Protein AF-0000000074307274 (afdb_homodimer)

Solvent-accessible surface area (backbone atoms only — not comparable to full-atom values): 28197 Å² total; per-residue (Å²): 134,84,81,80,77,78,80,79,79,79,78,76,74,76,68,73,76,75,73,74,77,49,54,65,40,50,49,67,35,67,46,75,49,81,26,96,49,82,68,94,58,36,40,34,37,31,36,68,46,95,74,65,39,55,42,34,39,34,49,94,89,48,70,49,58,19,88,94,30,72,89,22,65,45,71,41,83,93,38,61,20,39,36,34,44,57,33,42,44,39,65,41,43,39,36,37,33,26,42,70,87,36,80,76,38,72,47,47,39,42,45,41,75,55,44,82,41,79,45,38,50,57,38,68,45,72,48,74,26,30,41,88,44,54,67,78,61,55,66,71,71,42,38,40,40,33,26,47,59,80,35,60,34,41,32,37,47,54,85,38,77,47,56,24,89,93,30,71,88,50,57,50,64,60,70,78,39,38,39,37,10,36,66,32,41,35,29,63,50,34,49,72,83,68,42,45,43,35,36,44,28,30,72,93,68,44,71,26,43,48,69,20,34,34,38,44,58,37,76,77,57,61,70,70,77,70,83,53,88,62,80,60,79,73,57,69,74,68,61,74,72,54,73,78,70,60,89,118,135,84,82,78,80,76,79,80,78,80,78,78,75,77,69,72,76,74,72,73,78,49,52,65,39,50,51,66,35,67,47,76,50,80,27,98,50,82,69,97,59,36,38,34,37,31,38,68,46,94,73,65,40,56,42,34,38,33,49,95,87,46,72,49,59,18,86,94,30,70,88,22,64,45,72,40,84,95,36,60,19,37,36,34,46,56,32,43,46,41,67,41,43,38,36,37,31,25,43,71,85,37,80,74,39,72,48,48,40,43,45,40,74,55,45,80,43,79,45,36,50,56,39,69,46,73,48,75,25,31,40,88,45,53,69,78,60,54,66,71,70,42,38,40,40,32,26,46,59,79,35,59,33,41,32,38,46,53,86,38,77,47,56,22,89,93,30,70,87,50,58,50,64,60,70,78,38,39,40,38,8,37,66,33,40,35,29,64,51,34,49,73,83,68,42,43,42,33,35,42,28,30,73,91,71,41,72,24,43,50,70,23,34,35,38,44,56,39,74,79,55,62,69,71,78,68,77,74,72,41,102,38,78,66,63,63,72,66,56,68,80,58,66,75,72,61,81,113

Sequence (496 aa):
MCNLLGTFIFIMMFYPASQLPNPVVNVNEPVLITCNRTCSGDVKWMLAKRPEILVSECKRGACVEGHGFENRTRLVQGKLSLHLNAVMYNDKGWYICYCDNSEICKSHLEVVFPYPKNVCVGANVTIPCYANTDKRIPDDDIYIRWEKDGKLVVKLEKEKMSYGPGFEGHGFITASQYKNGDMSLTIPKVQQSDGGVYRCTHRHEEEGQPEAVNLSISGECFIHQNATAQCSHFHKDLHRAAEHTTLHMCNLLGTFIFIMMFYPASQLPNPVVNVNEPVLITCNRTCSGDVKWMLAKRPEILVSECKRGACVEGHGFENRTRLVQGKLSLHLNAVMYNDKGWYICYCDNSEICKSHLEVVFPYPKNVCVGANVTIPCYANTDKRIPDDDIYIRWEKDGKLVVKLEKEKMSYGPGFEGHGFITASQYKNGDMSLTIPKVQQSDGGVYRCTHRHEEEGQPEAVNLSISGECFIHQNATAQCSHFHKDLHRAAEHTTLH

InterPro domains:
  IPR003599 Immunoglobulin domain subtype [SM00409] (20-112)
  IPR003599 Immunoglobulin domain subtype [SM00409] (114-218)
  IPR007110 Immunoglobulin-like domain [PS50835] (122-216)
  IPR013106 Immunoglobulin V-set domain [PF07686] (115-216)
  IPR013783 Immunoglobulin-like fold [G3DSA:2.60.40.10] (18-113)
  IPR013783 Immunoglobulin-like fold [G3DSA:2.60.40.10] (114-231)
  IPR036179 Immunoglobulin-like domain superfamily [SSF48726] (19-132)
  IPR036179 Immunoglobulin-like domain superfamily [SSF48726] (112-206)
  IPR051713 T-cell Activation and Immune Regulation Protein [PTHR25466] (121-218)

Radius of gyration: 31.44 Å; Cα contacts (8 Å, |Δi|>4): 1046; chains: 2; bounding box: 118×111×103 Å

Organism: Pangasianodon hypophthalmus (NCBI:txid310915)

Nearest PDB structures (foldseek):
  6sru-assembly10_J  TM=8.550E-01  e=1.161E-08  Mus musculus
  5x8l-assembly1_A  TM=8.375E-01  e=1.033E-07  Homo sapiens
  4gos-assembly1_A  TM=8.296E-01  e=1.082E-06  Homo sapiens
  8dgg-assembly1_B  TM=3.697E-01  e=4.080E-08  Mus musculus
  8dgg-assembly1_A  TM=3.816E-01  e=3.105E-08  Mus musculus

Structure (mmCIF, N/CA/C/O backbone):
data_AF-0000000074307274-model_v1
#
loop_
_entity.id
_entity.type
_entity.pdbx_description
1 polymer 'Ig-like domain-containing protein'
#
loop_
_atom_site.group_PDB
_atom_site.id
_atom_site.type_symbol
_atom_site.label_atom_id
_atom_site.label_alt_id
_atom_site.label_comp_id
_atom_site.label_asym_id
_atom_site.label_entity_id
_atom_site.label_seq_id
_atom_site.pdbx_PDB_ins_code
_atom_site.Cartn_x
_atom_site.Cartn_y
_atom_site.Cartn_z
_atom_site.occupancy
_atom_site.B_iso_or_equiv
_atom_site.auth_seq_id
_atom_site.auth_comp_id
_atom_site.auth_asym_id
_atom_site.auth_atom_id
_atom_site.pdbx_PDB_model_num
ATOM 1 N N . MET A 1 1 ? -62.625 -43.125 -22.469 1 36.03 1 MET A N 1
ATOM 2 C CA . MET A 1 1 ? -61.562 -43 -21.5 1 36.03 1 MET A CA 1
ATOM 3 C C . MET A 1 1 ? -60.281 -42.469 -22.156 1 36.03 1 MET A C 1
ATOM 5 O O . MET A 1 1 ? -59.688 -43.156 -22.984 1 36.03 1 MET A O 1
ATOM 9 N N . CYS A 1 2 ? -60.281 -41.125 -22.516 1 46.03 2 CYS A N 1
ATOM 10 C CA . CYS A 1 2 ? -59.219 -40.312 -23.078 1 46.03 2 CYS A CA 1
ATOM 11 C C . CYS A 1 2 ? -58 -40.312 -22.172 1 46.03 2 CYS A C 1
ATOM 13 O O . CYS A 1 2 ? -58.094 -39.969 -21 1 46.03 2 CYS A O 1
ATOM 15 N N . ASN A 1 3 ? -57.031 -41.219 -22.375 1 52.53 3 ASN A N 1
ATOM 16 C CA . ASN A 1 3 ? -55.719 -41.281 -21.75 1 52.53 3 ASN A CA 1
ATOM 17 C C . ASN A 1 3 ? -54.906 -40 -21.969 1 52.53 3 ASN A C 1
ATOM 19 O O . ASN A 1 3 ? -54.562 -39.656 -23.094 1 52.53 3 ASN A O 1
ATOM 23 N N . LEU A 1 4 ? -55.094 -38.969 -21.109 1 49.34 4 LEU A N 1
ATOM 24 C CA . LEU A 1 4 ? -54.25 -37.75 -21.062 1 49.34 4 LEU A CA 1
ATOM 25 C C . LEU A 1 4 ? -52.812 -38.125 -20.719 1 49.34 4 LEU A C 1
ATOM 27 O O . LEU A 1 4 ? -52.531 -38.562 -19.609 1 49.34 4 LEU A O 1
ATOM 31 N N . LEU A 1 5 ? -52 -38.5 -21.719 1 54.03 5 LEU A N 1
ATOM 32 C CA . LEU A 1 5 ? -50.562 -38.625 -21.531 1 54.03 5 LEU A CA 1
ATOM 33 C C . LEU A 1 5 ? -49.969 -37.312 -21.078 1 54.03 5 LEU A C 1
ATOM 35 O O . LEU A 1 5 ? -50 -36.312 -21.812 1 54.03 5 LEU A O 1
ATOM 39 N N . GLY A 1 6 ? -49.812 -37.031 -19.781 1 54.62 6 GLY A N 1
ATOM 40 C CA . GLY A 1 6 ? -49.094 -35.906 -19.234 1 54.62 6 GLY A CA 1
ATOM 41 C C . GLY A 1 6 ? -47.625 -35.875 -19.672 1 54.62 6 GLY A C 1
ATOM 42 O O . GLY A 1 6 ? -46.906 -36.844 -19.453 1 54.62 6 GLY A O 1
ATOM 43 N N . THR A 1 7 ? -47.281 -35.062 -20.672 1 59.69 7 THR A N 1
ATOM 44 C CA . THR A 1 7 ? -45.906 -34.781 -21.016 1 59.69 7 THR A CA 1
ATOM 45 C C . THR A 1 7 ? -45.156 -34.156 -19.844 1 59.69 7 THR A C 1
ATOM 47 O O . THR A 1 7 ? -45.5 -33.062 -19.406 1 59.69 7 THR A O 1
ATOM 50 N N . PHE A 1 8 ? -44.469 -34.969 -19.031 1 61.28 8 PHE A N 1
ATOM 51 C CA . PHE A 1 8 ? -43.531 -3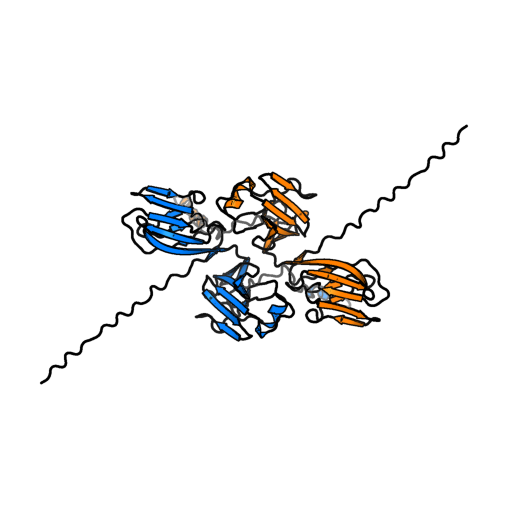4.406 -18.031 1 61.28 8 PHE A CA 1
ATOM 52 C C . PHE A 1 8 ? -42.375 -33.688 -18.719 1 61.28 8 PHE A C 1
ATOM 54 O O . PHE A 1 8 ? -41.562 -34.312 -19.406 1 61.28 8 PHE A O 1
ATOM 61 N N . ILE A 1 9 ? -42.469 -32.375 -18.812 1 60.25 9 ILE A N 1
ATOM 62 C CA . ILE A 1 9 ? -41.344 -31.547 -19.219 1 60.25 9 ILE A CA 1
ATOM 63 C C . ILE A 1 9 ? -40.281 -31.547 -18.125 1 60.25 9 ILE A C 1
ATOM 65 O O . ILE A 1 9 ? -40.5 -31.031 -17.031 1 60.25 9 ILE A O 1
ATOM 69 N N . PHE A 1 10 ? -39.25 -32.438 -18.234 1 60.41 10 PHE A N 1
ATOM 70 C CA . PHE A 1 10 ? -38.062 -32.344 -17.422 1 60.41 10 PHE A CA 1
ATOM 71 C C . PHE A 1 10 ? -37.281 -31.062 -17.734 1 60.41 10 PHE A C 1
ATOM 73 O O . PHE A 1 10 ? -36.625 -30.953 -18.766 1 60.41 10 PHE A O 1
ATOM 80 N N . ILE A 1 11 ? -37.562 -29.969 -17.016 1 56.94 11 ILE A N 1
ATOM 81 C CA . ILE A 1 11 ? -36.719 -28.781 -17.062 1 56.94 11 ILE A CA 1
ATOM 82 C C . ILE A 1 11 ? -35.344 -29.125 -16.453 1 56.94 11 ILE A C 1
ATOM 84 O O . ILE A 1 11 ? -35.219 -29.281 -15.227 1 56.94 11 ILE A O 1
ATOM 88 N N . MET A 1 12 ? -34.375 -29.562 -17.219 1 53.91 12 MET A N 1
ATOM 89 C CA . MET A 1 12 ? -33 -29.578 -16.766 1 53.91 12 MET A CA 1
ATOM 90 C C . MET A 1 12 ? -32.531 -28.172 -16.359 1 53.91 12 MET A C 1
ATOM 92 O O . MET A 1 12 ? -32.375 -27.297 -17.203 1 53.91 12 MET A O 1
ATOM 96 N N . MET A 1 13 ? -32.656 -27.875 -15.109 1 53.62 13 MET A N 1
ATOM 97 C CA . MET A 1 13 ? -31.953 -26.688 -14.594 1 53.62 13 MET A CA 1
ATOM 98 C C . MET A 1 13 ? -30.453 -26.812 -14.797 1 53.62 13 MET A C 1
ATOM 100 O O . MET A 1 13 ? -29.797 -27.641 -14.172 1 53.62 13 MET A O 1
ATOM 104 N N . PHE A 1 14 ? -29.891 -26.297 -15.852 1 51.22 14 PHE A N 1
ATOM 105 C CA . PHE A 1 14 ? -28.469 -26.016 -15.906 1 51.22 14 PHE A CA 1
ATOM 106 C C . PHE A 1 14 ? -28.047 -25.141 -14.727 1 51.22 14 PHE A C 1
ATOM 108 O O . PHE A 1 14 ? -28.438 -23.984 -14.625 1 51.22 14 PHE A O 1
ATOM 115 N N . TYR A 1 15 ? -27.672 -25.766 -13.617 1 50.91 15 TYR A N 1
ATOM 116 C CA . TYR A 1 15 ? -26.922 -24.984 -12.633 1 50.91 15 TYR A CA 1
ATOM 117 C C . TYR A 1 15 ? -25.688 -24.344 -13.266 1 50.91 15 TYR A C 1
ATOM 119 O O . TYR A 1 15 ? -24.859 -25.047 -13.859 1 50.91 15 TYR A O 1
ATOM 127 N N . PRO A 1 16 ? -25.703 -23.125 -13.469 1 51.81 16 PRO A N 1
ATOM 128 C CA . PRO A 1 16 ? -24.406 -22.578 -13.906 1 51.81 16 PRO A CA 1
ATOM 129 C C . PRO A 1 16 ? -23.234 -23.094 -13.078 1 51.81 16 PRO A C 1
ATOM 131 O O . PRO A 1 16 ? -23.375 -23.328 -11.875 1 51.81 16 PRO A O 1
ATOM 134 N N . ALA A 1 17 ? -22.328 -23.812 -13.602 1 52.5 17 ALA A N 1
ATOM 135 C CA . ALA A 1 17 ? -21.062 -24.141 -12.938 1 52.5 17 ALA A CA 1
ATOM 136 C C . ALA A 1 17 ? -20.562 -22.953 -12.117 1 52.5 17 ALA A C 1
ATOM 138 O O . ALA A 1 17 ? -20.328 -21.875 -12.656 1 52.5 17 ALA A O 1
ATOM 139 N N . SER A 1 18 ? -20.938 -22.859 -10.914 1 54.34 18 SER A N 1
ATOM 140 C CA . SER A 1 18 ? -20.391 -21.844 -10.016 1 54.34 18 SER A CA 1
ATOM 141 C C . SER A 1 18 ? -18.891 -21.641 -10.25 1 54.34 18 SER A C 1
ATOM 143 O O . SER A 1 18 ? -18.109 -22.578 -10.117 1 54.34 18 SER A O 1
ATOM 145 N N . GLN A 1 19 ? -18.531 -20.75 -11.156 1 62.88 19 GLN A N 1
ATOM 146 C CA . GLN A 1 19 ? -17.125 -20.438 -11.375 1 62.88 19 GLN A CA 1
ATOM 147 C C . GLN A 1 19 ? -16.406 -20.203 -10.047 1 62.88 19 GLN A C 1
ATOM 149 O O . GLN A 1 19 ? -16.906 -19.5 -9.172 1 62.88 19 GLN A O 1
ATOM 154 N N . LEU A 1 20 ? -15.57 -21.141 -9.664 1 67.25 20 LEU A N 1
ATOM 155 C CA . LEU A 1 20 ? -14.727 -20.969 -8.484 1 67.25 20 LEU A CA 1
ATOM 156 C C . LEU A 1 20 ? -14.125 -19.562 -8.43 1 67.25 20 LEU A C 1
ATOM 158 O O . LEU A 1 20 ? -13.766 -19.016 -9.469 1 67.25 20 LEU A O 1
ATOM 162 N N . PRO A 1 21 ? -14.227 -18.938 -7.285 1 74.81 21 PRO A N 1
ATOM 163 C CA . PRO A 1 21 ? -13.68 -17.594 -7.164 1 74.81 21 PRO A CA 1
ATOM 164 C C . PRO A 1 21 ? -12.211 -17.5 -7.578 1 74.81 21 PRO A C 1
ATOM 166 O O . PRO A 1 21 ? -11.484 -18.484 -7.477 1 74.81 21 PRO A O 1
ATOM 169 N N . ASN A 1 22 ? -11.836 -16.406 -8.18 1 86.19 22 ASN A N 1
ATOM 170 C CA . ASN A 1 22 ? -10.453 -16.125 -8.531 1 86.19 22 ASN A CA 1
ATOM 171 C C . ASN A 1 22 ? -9.555 -16.078 -7.301 1 86.19 22 ASN A C 1
ATOM 173 O O . ASN A 1 22 ? -9.898 -15.469 -6.293 1 86.19 22 ASN A O 1
ATOM 177 N N . PRO A 1 23 ? -8.57 -16.875 -7.348 1 91.62 23 PRO A N 1
ATOM 178 C CA . PRO A 1 23 ? -7.691 -16.906 -6.176 1 91.62 23 PRO A CA 1
ATOM 179 C C . PRO A 1 23 ? -7 -15.578 -5.91 1 91.62 23 PRO A C 1
ATOM 181 O O . PRO A 1 23 ? -6.582 -14.898 -6.852 1 91.62 23 PRO A O 1
ATOM 184 N N . VAL A 1 24 ? -7 -15.133 -4.676 1 94.81 24 VAL A N 1
ATOM 185 C CA . VAL A 1 24 ? -6.172 -14.055 -4.145 1 94.81 24 VAL A CA 1
ATOM 186 C C . VAL A 1 24 ? -5.086 -14.633 -3.242 1 94.81 24 VAL A C 1
ATOM 188 O O . VAL A 1 24 ? -5.387 -15.281 -2.238 1 94.81 24 VAL A O 1
ATOM 191 N N . VAL A 1 25 ? -3.871 -14.438 -3.656 1 97.12 25 VAL A N 1
ATOM 192 C CA . VAL A 1 25 ? -2.781 -15.086 -2.932 1 97.12 25 VAL A CA 1
ATOM 193 C C . VAL A 1 25 ? -1.714 -14.055 -2.576 1 97.12 25 VAL A C 1
ATOM 195 O O . VAL A 1 25 ? -1.559 -13.047 -3.271 1 97.12 25 VAL A O 1
ATOM 198 N N . ASN A 1 26 ? -1.039 -14.25 -1.424 1 97.56 26 ASN A N 1
ATOM 199 C CA . ASN A 1 26 ? 0.071 -13.383 -1.037 1 97.56 26 ASN A CA 1
ATOM 200 C C . ASN A 1 26 ? 1.336 -13.711 -1.827 1 97.56 26 ASN A C 1
ATOM 202 O O . ASN A 1 26 ? 1.617 -14.875 -2.104 1 97.56 26 ASN A O 1
ATOM 206 N N . VAL A 1 27 ? 2.045 -12.695 -2.156 1 98.25 27 VAL A N 1
ATOM 207 C CA . VAL A 1 27 ? 3.342 -12.883 -2.799 1 98.25 27 VAL A CA 1
ATOM 208 C C . VAL A 1 27 ? 4.172 -13.891 -2.006 1 98.25 27 VAL A C 1
ATOM 210 O O . VAL A 1 27 ? 4.129 -13.906 -0.772 1 98.25 27 VAL A O 1
ATOM 213 N N . ASN A 1 28 ? 4.906 -14.781 -2.666 1 97.69 28 ASN A N 1
ATOM 214 C CA . ASN A 1 28 ? 5.832 -15.781 -2.145 1 97.69 28 ASN A CA 1
ATOM 215 C C . ASN A 1 28 ? 5.09 -16.969 -1.542 1 97.69 28 ASN A C 1
ATOM 217 O O . ASN A 1 28 ? 5.703 -17.844 -0.923 1 97.69 28 ASN A O 1
ATOM 221 N N . GLU A 1 29 ? 3.773 -17.031 -1.637 1 97.69 29 GLU A N 1
ATOM 222 C CA . GLU A 1 29 ? 2.98 -18.188 -1.221 1 97.69 29 GLU A CA 1
ATOM 223 C C . GLU A 1 29 ? 2.613 -19.062 -2.414 1 97.69 29 GLU A C 1
ATOM 225 O O . GLU A 1 29 ? 2.678 -18.625 -3.562 1 97.69 29 GLU A O 1
ATOM 230 N N . PRO A 1 30 ? 2.318 -20.328 -2.158 1 97.94 30 PRO A N 1
ATOM 231 C CA . PRO A 1 30 ? 1.884 -21.203 -3.256 1 97.94 30 PRO A CA 1
ATOM 232 C C . PRO A 1 30 ? 0.419 -20.984 -3.633 1 97.94 30 PRO A C 1
ATOM 234 O O . PRO A 1 30 ? -0.358 -20.453 -2.83 1 97.94 30 PRO A O 1
ATOM 237 N N . VAL A 1 31 ? 0.091 -21.359 -4.871 1 97.5 31 VAL A N 1
ATOM 238 C CA . VAL A 1 31 ? -1.301 -21.266 -5.301 1 97.5 31 VAL A CA 1
ATOM 239 C C . VAL A 1 31 ? -1.629 -22.422 -6.246 1 97.5 31 VAL A C 1
ATOM 241 O O . VAL A 1 31 ? -0.743 -22.953 -6.922 1 97.5 31 VAL A O 1
ATOM 244 N N . LEU A 1 32 ? -2.818 -22.844 -6.113 1 96.31 32 LEU A N 1
ATOM 245 C CA . LEU A 1 32 ? -3.365 -23.797 -7.066 1 96.31 32 LEU A CA 1
ATOM 246 C C . LEU A 1 32 ? -4.344 -23.125 -8.023 1 96.31 32 LEU A C 1
ATOM 248 O O . LEU A 1 32 ? -5.383 -22.609 -7.594 1 96.31 32 LEU A O 1
ATOM 252 N N . ILE A 1 33 ? -3.984 -23.047 -9.258 1 96.25 33 ILE A N 1
ATOM 253 C CA . ILE A 1 33 ? -4.891 -22.562 -10.297 1 96.25 33 ILE A CA 1
ATOM 254 C C . ILE A 1 33 ? -5.699 -23.734 -10.852 1 96.25 33 ILE A C 1
ATOM 256 O O . ILE A 1 33 ? -5.164 -24.578 -11.578 1 96.25 33 ILE A O 1
ATOM 260 N N . THR A 1 34 ? -6.957 -23.719 -10.586 1 94.31 34 THR A N 1
ATOM 261 C CA . THR A 1 34 ? -7.762 -24.922 -10.719 1 94.31 34 THR A CA 1
ATOM 262 C C . THR A 1 34 ? -8.297 -25.062 -12.148 1 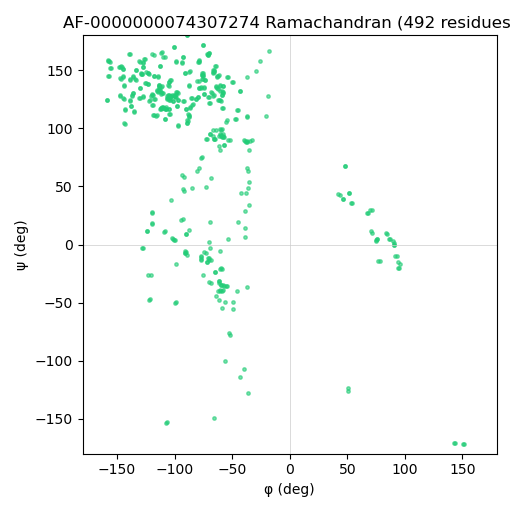94.31 34 THR A C 1
ATOM 264 O O . THR A 1 34 ? -8.703 -24.062 -12.758 1 94.31 34 THR A O 1
ATOM 267 N N . CYS A 1 35 ? -8.234 -26.203 -12.633 1 94.44 35 CYS A N 1
ATOM 268 C CA . CYS A 1 35 ? -8.875 -26.672 -13.859 1 94.44 35 CYS A CA 1
ATOM 269 C C . CYS A 1 35 ? -9.344 -28.109 -13.719 1 94.44 35 CYS A C 1
ATOM 271 O O . CYS A 1 35 ? -8.523 -29.047 -13.711 1 94.44 35 CYS A O 1
ATOM 273 N N . ASN A 1 36 ? -10.625 -28.25 -13.562 1 91.5 36 ASN A N 1
ATOM 274 C CA . ASN A 1 36 ? -11.211 -29.578 -13.352 1 91.5 36 ASN A CA 1
ATOM 275 C C . ASN A 1 36 ? -11.641 -30.219 -14.664 1 91.5 36 ASN A C 1
ATOM 277 O O . ASN A 1 36 ? -12.797 -30.625 -14.805 1 91.5 36 ASN A O 1
ATOM 281 N N . ARG A 1 37 ? -10.844 -30.188 -15.656 1 92.94 37 ARG A N 1
ATOM 282 C CA . ARG A 1 37 ? -11.055 -30.812 -16.953 1 92.94 37 ARG A CA 1
ATOM 283 C C . ARG A 1 37 ? -9.984 -31.859 -17.234 1 92.94 37 ARG A C 1
ATOM 285 O O . ARG A 1 37 ? -9.047 -32.031 -16.453 1 92.94 37 ARG A O 1
ATOM 292 N N . THR A 1 38 ? -10.234 -32.688 -18.156 1 91.12 38 THR A N 1
ATOM 293 C CA . THR A 1 38 ? -9.273 -33.688 -18.594 1 91.12 38 THR A CA 1
ATOM 294 C C . THR A 1 38 ? -8.797 -33.406 -20.016 1 91.12 38 THR A C 1
ATOM 296 O O . THR A 1 38 ? -9.453 -32.656 -20.766 1 91.12 38 THR A O 1
ATOM 299 N N . CYS A 1 39 ? -7.641 -33.844 -20.297 1 92.81 39 CYS A N 1
ATOM 300 C CA . CYS A 1 39 ? -7.051 -33.688 -21.625 1 92.81 39 CYS A CA 1
ATOM 301 C C . CYS A 1 39 ? -6.199 -34.906 -21.984 1 92.81 39 CYS A C 1
ATOM 303 O O . CYS A 1 39 ? -5.344 -35.312 -21.203 1 92.81 39 CYS A O 1
ATOM 305 N N . SER A 1 40 ? -6.465 -35.531 -23.125 1 90.81 40 SER A N 1
ATOM 306 C CA . SER A 1 40 ? -5.684 -36.656 -23.594 1 90.81 40 SER A CA 1
ATOM 307 C C . SER A 1 40 ? -4.527 -36.219 -24.484 1 90.81 40 SER A C 1
ATOM 309 O O . SER A 1 40 ? -3.664 -37.031 -24.828 1 90.81 40 SER A O 1
ATOM 311 N N . GLY A 1 41 ? -4.473 -34.906 -24.828 1 92.75 41 GLY A N 1
ATOM 312 C CA . GLY A 1 41 ? -3.443 -34.344 -25.688 1 92.75 41 GLY A CA 1
ATOM 313 C C . GLY A 1 41 ? -2.436 -33.5 -24.953 1 92.75 41 GLY A C 1
ATOM 314 O O . GLY A 1 41 ? -2.094 -33.781 -23.797 1 92.75 41 GLY A O 1
ATOM 315 N N . ASP A 1 42 ? -1.859 -32.531 -25.719 1 94.5 42 ASP A N 1
ATOM 316 C CA . ASP A 1 42 ? -0.883 -31.625 -25.156 1 94.5 42 ASP A CA 1
ATOM 317 C C . ASP A 1 42 ? -1.564 -30.578 -24.266 1 94.5 42 ASP A C 1
ATOM 319 O O . ASP A 1 42 ? -2.627 -30.062 -24.625 1 94.5 42 ASP A O 1
ATOM 323 N N . VAL A 1 43 ? -0.956 -30.375 -23.094 1 95.81 43 VAL A N 1
ATOM 324 C CA . VAL A 1 43 ? -1.506 -29.375 -22.188 1 95.81 43 VAL A CA 1
ATOM 325 C C . VAL A 1 43 ? -0.553 -28.188 -22.078 1 95.81 43 VAL A C 1
ATOM 327 O O . VAL A 1 43 ? 0.657 -28.375 -21.922 1 95.81 43 VAL A O 1
ATOM 330 N N . LYS A 1 44 ? -1.134 -27 -22.234 1 96.81 44 LYS A N 1
ATOM 331 C CA . LYS A 1 44 ? -0.346 -25.781 -22.109 1 96.81 44 LYS A CA 1
ATOM 332 C C . LYS A 1 44 ? -1.03 -24.781 -21.172 1 96.81 44 LYS A C 1
ATOM 334 O O . LYS A 1 44 ? -2.236 -24.547 -21.281 1 96.81 44 LYS A O 1
ATOM 339 N N . TRP A 1 45 ? -0.334 -24.344 -20.203 1 97.44 45 TRP A N 1
ATOM 340 C CA . TRP A 1 45 ? -0.771 -23.203 -19.406 1 97.44 45 TRP A CA 1
ATOM 341 C C . TRP A 1 45 ? -0.069 -21.922 -19.859 1 97.44 45 TRP A C 1
ATOM 343 O O . TRP A 1 45 ? 1.161 -21.875 -19.938 1 97.44 45 TRP A O 1
ATOM 353 N N . MET A 1 46 ? -0.858 -20.891 -20.156 1 98.06 46 MET A N 1
ATOM 354 C CA . MET A 1 46 ? -0.343 -19.594 -20.609 1 98.06 46 MET A CA 1
ATOM 355 C C . MET A 1 46 ? -0.807 -18.469 -19.703 1 98.06 46 MET A C 1
ATOM 357 O O . MET A 1 46 ? -1.937 -18.484 -19.219 1 98.06 46 MET A O 1
ATOM 361 N N . LEU A 1 47 ? 0.034 -17.547 -19.375 1 97.75 47 LEU A N 1
ATOM 362 C CA . LEU A 1 47 ? -0.34 -16.266 -18.781 1 97.75 47 LEU A CA 1
ATOM 363 C C . LEU A 1 47 ? -0.729 -15.258 -19.859 1 97.75 47 LEU A C 1
ATOM 365 O O . LEU A 1 47 ? 0.074 -14.945 -20.75 1 97.75 47 LEU A O 1
ATOM 369 N N . ALA A 1 48 ? -1.964 -14.781 -19.75 1 96.31 48 ALA A N 1
ATOM 370 C CA . ALA A 1 48 ? -2.539 -13.953 -20.812 1 96.31 48 ALA A CA 1
ATOM 371 C C . ALA A 1 48 ? -1.984 -12.531 -20.75 1 96.31 48 ALA A C 1
ATOM 373 O O . ALA A 1 48 ? -2.645 -11.617 -20.25 1 96.31 48 ALA A O 1
ATOM 374 N N . LYS A 1 49 ? -0.85 -12.375 -21.141 1 91.75 49 LYS A N 1
ATOM 375 C CA . LYS A 1 49 ? -0.217 -11.078 -21.375 1 91.75 49 LYS A CA 1
ATOM 376 C C . LYS A 1 49 ? 0.016 -10.828 -22.859 1 91.75 49 LYS A C 1
ATOM 378 O O . LYS A 1 49 ? -0.262 -11.695 -23.688 1 91.75 49 LYS A O 1
ATOM 383 N N . ARG A 1 50 ? 0.311 -9.586 -23.219 1 86.62 50 ARG A N 1
ATOM 384 C CA . ARG A 1 50 ? 0.629 -9.273 -24.594 1 86.62 50 ARG A CA 1
ATOM 385 C C . ARG A 1 50 ? 2.111 -8.953 -24.766 1 86.62 50 ARG A C 1
ATOM 387 O O . ARG A 1 50 ? 2.578 -7.898 -24.344 1 86.62 50 ARG A O 1
ATOM 394 N N . PRO A 1 51 ? 2.785 -9.891 -25.391 1 88.88 51 PRO A N 1
ATOM 395 C CA . PRO A 1 51 ? 2.398 -11.227 -25.875 1 88.88 51 PRO A CA 1
ATOM 396 C C . PRO A 1 51 ? 2.197 -12.219 -24.734 1 88.88 51 PRO A C 1
ATOM 398 O O . PRO A 1 51 ? 2.684 -12 -23.625 1 88.88 51 PRO A O 1
ATOM 401 N N . GLU A 1 52 ? 1.569 -13.289 -25.016 1 93.69 52 GLU A N 1
ATOM 402 C CA . GLU A 1 52 ? 1.337 -14.312 -24 1 93.69 52 GLU A CA 1
ATOM 403 C C . GLU A 1 52 ? 2.65 -14.922 -23.516 1 93.69 52 GLU A C 1
ATOM 405 O O . GLU A 1 52 ? 3.625 -14.984 -24.281 1 93.69 52 GLU A O 1
ATOM 410 N N . ILE A 1 53 ? 2.592 -15.398 -22.328 1 97.06 53 ILE A N 1
ATOM 411 C CA . ILE A 1 53 ? 3.783 -15.977 -21.734 1 97.06 53 ILE A CA 1
ATOM 412 C C . ILE A 1 53 ? 3.523 -17.453 -21.391 1 97.06 53 ILE A C 1
ATOM 414 O O . ILE A 1 53 ? 2.529 -17.766 -20.734 1 97.06 53 ILE A O 1
ATOM 418 N N . LEU A 1 54 ? 4.391 -18.312 -21.797 1 97.81 54 LEU A N 1
ATOM 419 C CA . LEU A 1 54 ? 4.289 -19.719 -21.453 1 97.81 54 LEU A CA 1
ATOM 420 C C . LEU A 1 54 ? 4.602 -19.953 -19.969 1 97.81 54 LEU A C 1
ATOM 422 O O . LEU A 1 54 ? 5.633 -19.5 -19.484 1 97.81 54 LEU A O 1
ATOM 426 N N . VAL A 1 55 ? 3.719 -20.594 -19.359 1 98.25 55 VAL A N 1
ATOM 427 C CA . VAL A 1 55 ? 3.932 -20.938 -17.953 1 98.25 55 VAL A CA 1
ATOM 428 C C . VAL A 1 55 ? 4.43 -22.375 -17.828 1 98.25 55 VAL A C 1
ATOM 430 O O . VAL A 1 55 ? 5.453 -22.641 -17.203 1 98.25 55 VAL A O 1
ATOM 433 N N . SER A 1 56 ? 3.732 -23.281 -18.5 1 97.19 56 SER A N 1
ATOM 434 C CA . SER A 1 56 ? 4.074 -24.703 -18.5 1 97.19 56 SER A CA 1
ATOM 435 C C . SER A 1 56 ? 3.482 -25.406 -19.719 1 97.19 56 SER A C 1
ATOM 437 O O . SER A 1 56 ? 2.402 -25.031 -20.188 1 97.19 56 SER A O 1
ATOM 439 N N . GLU A 1 57 ? 4.184 -26.359 -20.25 1 96.62 57 GLU A N 1
ATOM 440 C CA . GLU A 1 57 ? 3.721 -27.188 -21.359 1 96.62 57 GLU A CA 1
ATOM 441 C C . GLU A 1 57 ? 4.059 -28.656 -21.156 1 96.62 57 GLU A C 1
ATOM 443 O O . GLU A 1 57 ? 5.188 -29 -20.797 1 96.62 57 GLU A O 1
ATOM 448 N N . CYS A 1 58 ? 3.055 -29.453 -21.297 1 94.38 58 CYS A N 1
ATOM 449 C CA . CYS A 1 58 ? 3.256 -30.906 -21.203 1 94.38 58 CYS A CA 1
ATOM 450 C C . CYS A 1 58 ? 2.875 -31.594 -22.516 1 94.38 58 CYS A C 1
ATOM 452 O O . CYS A 1 58 ? 1.708 -31.578 -22.906 1 94.38 58 CYS A O 1
ATOM 454 N N . LYS A 1 59 ? 3.883 -32.094 -23.141 1 92.56 59 LYS A N 1
ATOM 455 C CA . LYS A 1 59 ? 3.717 -32.812 -24.391 1 92.56 59 LYS A CA 1
ATOM 456 C C . LYS A 1 59 ? 4.18 -34.281 -24.25 1 92.56 59 LYS A C 1
ATOM 458 O O . LYS A 1 59 ? 5.324 -34.531 -23.875 1 92.56 59 LYS A O 1
ATOM 463 N N . ARG A 1 60 ? 3.232 -35.219 -24.609 1 86.06 60 ARG A N 1
ATOM 464 C CA . ARG A 1 60 ? 3.539 -36.656 -24.609 1 86.06 60 ARG A CA 1
ATOM 465 C C . ARG A 1 60 ? 4.266 -37.062 -23.344 1 86.06 60 ARG A C 1
ATOM 467 O O . ARG A 1 60 ? 5.301 -37.75 -23.391 1 86.06 60 ARG A O 1
ATOM 474 N N . GLY A 1 61 ? 3.887 -36.5 -22.141 1 79.94 61 GLY A N 1
ATOM 475 C CA . GLY A 1 61 ? 4.406 -36.938 -20.844 1 79.94 61 GLY A CA 1
ATOM 476 C C . GLY A 1 61 ? 5.57 -36.094 -20.375 1 79.94 61 GLY A C 1
ATOM 477 O O . GLY A 1 61 ? 5.965 -36.188 -19.203 1 79.94 61 GLY A O 1
ATOM 478 N N . ALA A 1 62 ? 6.234 -35.312 -21.234 1 91.62 62 ALA A N 1
ATOM 479 C CA . ALA A 1 62 ? 7.336 -34.438 -20.828 1 91.62 62 ALA A CA 1
ATOM 480 C C . ALA A 1 62 ? 6.848 -33 -20.594 1 91.62 62 ALA A C 1
ATOM 482 O O . ALA A 1 62 ? 6.105 -32.469 -21.422 1 91.62 62 ALA A O 1
ATOM 483 N N . CYS A 1 63 ? 7.227 -32.5 -19.469 1 93.31 63 CYS A N 1
ATOM 484 C CA . CYS A 1 63 ? 6.766 -31.156 -19.141 1 93.31 63 CYS A CA 1
ATOM 485 C C . CYS A 1 63 ? 7.934 -30.172 -19.109 1 93.31 63 CYS A C 1
ATOM 487 O O . CYS A 1 63 ? 9.023 -30.516 -18.641 1 93.31 63 CYS A O 1
ATOM 489 N N . VAL A 1 64 ? 7.703 -28.984 -19.688 1 96.5 64 VAL A N 1
ATOM 490 C CA . VAL A 1 64 ? 8.672 -27.906 -19.641 1 96.5 64 VAL A CA 1
ATOM 491 C C . VAL A 1 64 ? 8.031 -26.672 -19.016 1 96.5 64 VAL A C 1
ATOM 493 O O . VAL A 1 64 ? 6.816 -26.469 -19.125 1 96.5 64 VAL A O 1
ATOM 496 N N . GLU A 1 65 ? 8.805 -25.906 -18.328 1 97.56 65 GLU A N 1
ATOM 497 C CA . GLU A 1 65 ? 8.352 -24.672 -17.719 1 97.56 65 GLU A CA 1
ATOM 498 C C . GLU A 1 65 ? 8.828 -23.453 -18.5 1 97.56 65 GLU A C 1
ATOM 500 O O . GLU A 1 65 ? 9.93 -23.453 -19.047 1 97.56 65 GLU A O 1
ATOM 505 N N . GLY A 1 66 ? 7.969 -22.469 -18.594 1 96.62 66 GLY A N 1
ATOM 506 C CA . GLY A 1 66 ? 8.305 -21.266 -19.328 1 96.62 66 GLY A CA 1
ATOM 507 C C . GLY A 1 66 ? 9.344 -20.406 -18.641 1 96.62 66 GLY A C 1
ATOM 508 O O . GLY A 1 66 ? 9.625 -20.594 -17.453 1 96.62 66 GLY A O 1
ATOM 509 N N . HIS A 1 67 ? 9.922 -19.5 -19.422 1 94.12 67 HIS A N 1
ATOM 510 C CA . HIS A 1 67 ? 10.875 -18.547 -18.859 1 94.12 67 HIS A CA 1
ATOM 511 C C . HIS A 1 67 ? 10.234 -17.734 -17.734 1 94.12 67 HIS A C 1
ATOM 513 O O . HIS A 1 67 ? 9.125 -17.203 -17.891 1 94.12 67 HIS A O 1
ATOM 519 N N . GLY A 1 68 ? 10.898 -17.641 -16.562 1 94 68 GLY A N 1
ATOM 520 C CA . GLY A 1 68 ? 10.367 -16.906 -15.43 1 94 68 GLY A CA 1
ATOM 521 C C . GLY A 1 68 ? 9.57 -17.797 -14.477 1 94 68 GLY A C 1
ATOM 522 O O . GLY A 1 68 ? 9.203 -17.359 -13.391 1 94 68 GLY A O 1
ATOM 523 N N . PHE A 1 69 ? 9.328 -19 -14.922 1 97.38 69 PHE A N 1
ATOM 524 C CA . PHE A 1 69 ? 8.547 -19.922 -14.102 1 97.38 69 PHE A CA 1
ATOM 525 C C . PHE A 1 69 ? 9.352 -21.172 -13.766 1 97.38 69 PHE A C 1
ATOM 527 O O . PHE A 1 69 ? 8.789 -22.188 -13.336 1 97.38 69 PHE A O 1
ATOM 534 N N . GLU A 1 70 ? 10.664 -21.047 -13.922 1 96.25 70 GLU A N 1
ATOM 535 C CA . GLU A 1 70 ? 11.547 -22.203 -13.75 1 96.25 70 GLU A CA 1
ATOM 536 C C . GLU A 1 70 ? 11.469 -22.75 -12.328 1 96.25 70 GLU A C 1
ATOM 538 O O . GLU A 1 70 ? 11.648 -22.016 -11.359 1 96.25 70 GLU A O 1
ATOM 543 N N . ASN A 1 71 ? 11.156 -24.016 -12.25 1 97.19 71 ASN A N 1
ATOM 544 C CA . ASN A 1 71 ? 11.133 -24.781 -11.016 1 97.19 71 ASN A CA 1
ATOM 545 C C . ASN A 1 71 ? 10.008 -24.312 -10.086 1 97.19 71 ASN A C 1
ATOM 547 O O . ASN A 1 71 ? 10.125 -24.422 -8.867 1 97.19 71 ASN A O 1
ATOM 551 N N . ARG A 1 72 ? 8.953 -23.766 -10.695 1 98 72 ARG A N 1
ATOM 552 C CA . ARG A 1 72 ? 7.914 -23.234 -9.82 1 98 72 ARG A CA 1
ATOM 553 C C . ARG A 1 72 ? 6.547 -23.781 -10.195 1 98 72 ARG A C 1
ATOM 555 O O . ARG A 1 72 ? 5.551 -23.5 -9.523 1 98 72 ARG A O 1
ATOM 562 N N . THR A 1 73 ? 6.488 -24.609 -11.289 1 97.44 73 THR A N 1
ATOM 563 C CA . THR A 1 73 ? 5.191 -25.094 -11.742 1 97.44 73 THR A CA 1
ATOM 564 C C . THR A 1 73 ? 5.121 -26.609 -11.648 1 97.44 73 THR A C 1
ATOM 566 O O . THR A 1 73 ? 6.125 -27.297 -11.852 1 97.44 73 THR A O 1
ATOM 569 N N . ARG A 1 74 ? 3.957 -27.109 -11.32 1 94.69 74 ARG A N 1
ATOM 570 C CA . ARG A 1 74 ? 3.658 -28.531 -11.328 1 94.69 74 ARG A CA 1
ATOM 571 C C . ARG A 1 74 ? 2.197 -28.781 -11.695 1 94.69 74 ARG A C 1
ATOM 573 O O . ARG A 1 74 ? 1.297 -28.141 -11.148 1 94.69 74 ARG A O 1
ATOM 580 N N . LEU A 1 75 ? 1.973 -29.625 -12.633 1 92.12 75 LEU A N 1
ATOM 581 C CA . LEU A 1 75 ? 0.613 -30.047 -12.961 1 92.12 75 LEU A CA 1
ATOM 582 C C . LEU A 1 75 ? 0.127 -31.109 -11.984 1 92.12 75 LEU A C 1
ATOM 584 O O . LEU A 1 75 ? 0.848 -32.062 -11.703 1 92.12 75 LEU A O 1
ATOM 588 N N . VAL A 1 76 ? -1.021 -30.812 -11.422 1 85.44 76 VAL A N 1
ATOM 589 C CA . VAL A 1 76 ? -1.589 -31.797 -10.508 1 85.44 76 VAL A CA 1
ATOM 590 C C . VAL A 1 76 ? -2.02 -33.031 -11.281 1 85.44 76 VAL A C 1
ATOM 592 O O . VAL A 1 76 ? -2.676 -32.938 -12.32 1 85.44 76 VAL A O 1
ATOM 595 N N . GLN A 1 77 ? -1.607 -34.25 -10.797 1 74.31 77 GLN A N 1
ATOM 596 C CA . GLN A 1 77 ? -1.911 -35.5 -11.469 1 74.31 77 GLN A CA 1
ATOM 597 C C . GLN A 1 77 ? -3.418 -35.719 -11.562 1 74.31 77 GLN A C 1
ATOM 599 O O . GLN A 1 77 ? -4.137 -35.594 -10.57 1 74.31 77 GLN A O 1
ATOM 604 N N . GLY A 1 78 ? -3.838 -36.156 -12.648 1 73.5 78 GLY A N 1
ATOM 605 C CA . GLY A 1 78 ? -5.23 -36.5 -12.859 1 73.5 78 GLY A CA 1
ATOM 606 C C . GLY A 1 78 ? -6.133 -35.312 -13.062 1 73.5 78 GLY A C 1
ATOM 607 O O . GLY A 1 78 ? -7.297 -35.438 -13.438 1 73.5 78 GLY A O 1
ATOM 608 N N . LYS A 1 79 ? -5.617 -34.156 -12.742 1 81.38 79 LYS A N 1
ATOM 609 C CA . LYS A 1 79 ? -6.328 -32.906 -13 1 81.38 79 LYS A CA 1
ATOM 610 C C . LYS A 1 79 ? -5.453 -31.906 -13.773 1 81.38 79 LYS A C 1
ATOM 612 O O . LYS A 1 79 ? -4.277 -32.188 -14.023 1 81.38 79 LYS A O 1
ATOM 617 N N . LEU A 1 80 ? -6.031 -30.969 -14.477 1 92.75 80 LEU A N 1
ATOM 618 C CA . LEU A 1 80 ? -5.266 -30 -15.266 1 92.75 80 LEU A CA 1
ATOM 619 C C . LEU A 1 80 ? -4.992 -28.734 -14.469 1 92.75 80 LEU A C 1
ATOM 621 O O . LEU A 1 80 ? -4.672 -27.688 -15.039 1 92.75 80 LEU A O 1
ATOM 625 N N . SER A 1 81 ? -5.07 -28.953 -13.109 1 95.38 81 SER A N 1
ATOM 626 C CA . SER A 1 81 ? -4.773 -27.812 -12.25 1 95.38 81 SER A CA 1
ATOM 627 C C . SER A 1 81 ? -3.275 -27.531 -12.195 1 95.38 81 SER A C 1
ATOM 629 O O . SER A 1 81 ? -2.465 -28.453 -12.281 1 95.38 81 SER A O 1
ATOM 631 N N . LEU A 1 82 ? -2.896 -26.297 -12.062 1 96.62 82 LEU A N 1
ATOM 632 C CA . LEU A 1 82 ? -1.505 -25.859 -12.062 1 96.62 82 LEU A CA 1
ATOM 633 C C . LEU A 1 82 ? -1.084 -25.391 -10.672 1 96.62 82 LEU A C 1
ATOM 635 O O . LEU A 1 82 ? -1.677 -24.453 -10.117 1 96.62 82 LEU A O 1
ATOM 639 N N . HIS A 1 83 ? -0.156 -26.047 -10.109 1 96.94 83 HIS A N 1
ATOM 640 C CA . HIS A 1 83 ? 0.48 -25.594 -8.875 1 96.94 83 HIS A CA 1
ATOM 641 C C . HIS A 1 83 ? 1.63 -24.641 -9.164 1 96.94 83 HIS A C 1
ATOM 643 O O . HIS A 1 83 ? 2.531 -24.969 -9.945 1 96.94 83 HIS A O 1
ATOM 649 N N . LEU A 1 84 ? 1.576 -23.438 -8.719 1 98 84 LEU A N 1
ATOM 650 C CA . LEU A 1 84 ? 2.627 -22.438 -8.828 1 98 84 LEU A CA 1
ATOM 651 C C . LEU A 1 84 ? 3.201 -22.109 -7.449 1 98 84 LEU A C 1
ATOM 653 O O . LEU A 1 84 ? 2.488 -21.609 -6.578 1 98 84 LEU A O 1
ATOM 657 N N . ASN A 1 85 ? 4.496 -22.406 -7.262 1 97.94 85 ASN A N 1
ATOM 658 C CA . ASN A 1 85 ? 5.125 -22.25 -5.953 1 97.94 85 ASN A CA 1
ATOM 659 C C . ASN A 1 85 ? 6.566 -21.766 -6.074 1 97.94 85 ASN A C 1
ATOM 661 O O . ASN A 1 85 ? 7.438 -22.516 -6.531 1 97.94 85 ASN A O 1
ATOM 665 N N . ALA A 1 86 ? 6.938 -20.578 -5.594 1 97.44 86 ALA A N 1
ATOM 666 C CA . ALA A 1 86 ? 6.051 -19.578 -5 1 97.44 86 ALA A CA 1
ATOM 667 C C . ALA A 1 86 ? 5.57 -18.578 -6.047 1 97.44 86 ALA A C 1
ATOM 669 O O . ALA A 1 86 ? 6.117 -18.516 -7.152 1 97.44 86 ALA A O 1
ATOM 670 N N . VAL A 1 87 ? 4.555 -17.922 -5.734 1 98.19 87 VAL A N 1
ATOM 671 C CA . VAL A 1 87 ? 4.031 -16.906 -6.652 1 98.19 87 VAL A CA 1
ATOM 672 C C . VAL A 1 87 ? 4.859 -15.633 -6.547 1 98.19 87 VAL A C 1
ATOM 674 O O . VAL A 1 87 ? 5.211 -15.203 -5.445 1 98.19 87 VAL A O 1
ATOM 677 N N . MET A 1 88 ? 5.203 -15.07 -7.664 1 98.25 88 MET A N 1
ATOM 678 C CA . MET A 1 88 ? 5.82 -13.75 -7.742 1 98.25 88 MET A CA 1
ATOM 679 C C . MET A 1 88 ? 4.766 -12.672 -7.953 1 98.25 88 MET A C 1
ATOM 681 O O . MET A 1 88 ? 3.674 -12.953 -8.453 1 98.25 88 MET A O 1
ATOM 685 N N . TYR A 1 89 ? 5.074 -11.453 -7.594 1 98.25 89 TYR A N 1
ATOM 686 C CA . TYR A 1 89 ? 4.086 -10.375 -7.605 1 98.25 89 TYR A CA 1
ATOM 687 C C . TYR A 1 89 ? 3.514 -10.18 -9.008 1 98.25 89 TYR A C 1
ATOM 689 O O . TYR A 1 89 ? 2.314 -9.945 -9.164 1 98.25 89 TYR A O 1
ATOM 697 N N . ASN A 1 90 ? 4.309 -10.266 -10.031 1 96.44 90 ASN A N 1
ATOM 698 C CA . ASN A 1 90 ? 3.85 -9.992 -11.383 1 96.44 90 ASN A CA 1
ATOM 699 C C . ASN A 1 90 ? 3.33 -11.25 -12.07 1 96.44 90 ASN A C 1
ATOM 701 O O . ASN A 1 90 ? 3.156 -11.273 -13.289 1 96.44 90 ASN A O 1
ATOM 705 N N . ASP A 1 91 ? 3.201 -12.328 -11.242 1 97.38 91 ASP A N 1
ATOM 706 C CA . ASP A 1 91 ? 2.535 -13.516 -11.766 1 97.38 91 ASP A CA 1
ATOM 707 C C . ASP A 1 91 ? 1.03 -13.289 -11.898 1 97.38 91 ASP A C 1
ATOM 709 O O . ASP A 1 91 ? 0.308 -14.156 -12.391 1 97.38 91 ASP A O 1
ATOM 713 N N . LYS A 1 92 ? 0.531 -12.258 -11.453 1 96.44 92 LYS A N 1
ATOM 714 C CA . LYS A 1 92 ? -0.906 -12.008 -11.508 1 96.44 92 LYS A CA 1
ATOM 715 C C . LYS A 1 92 ? -1.38 -11.844 -12.953 1 96.44 92 LYS A C 1
ATOM 717 O O . LYS A 1 92 ? -0.62 -11.398 -13.812 1 96.44 92 LYS A O 1
ATOM 722 N N . GLY A 1 93 ? -2.625 -12.258 -13.188 1 96.38 93 GLY A N 1
ATOM 723 C CA . GLY A 1 93 ? -3.225 -12.156 -14.508 1 96.38 93 GLY A CA 1
ATOM 724 C C . GLY A 1 93 ? -4.109 -13.336 -14.859 1 96.38 93 GLY A C 1
ATOM 725 O O . GLY A 1 93 ? -4.441 -14.148 -13.992 1 96.38 93 GLY A O 1
ATOM 726 N N . TRP A 1 94 ? -4.484 -13.328 -16.109 1 97.19 94 TRP A N 1
ATOM 727 C CA . TRP A 1 94 ? -5.316 -14.406 -16.609 1 97.19 94 TRP A CA 1
ATOM 728 C C . TRP A 1 94 ? -4.461 -15.594 -17.062 1 97.19 94 TRP A C 1
ATOM 730 O O . TRP A 1 94 ? -3.559 -15.43 -17.891 1 97.19 94 TRP A O 1
ATOM 740 N N . TYR A 1 95 ? -4.789 -16.766 -16.516 1 97.69 95 TYR A N 1
ATOM 741 C CA . TYR A 1 95 ? -4.18 -18.031 -16.906 1 97.69 95 TYR A CA 1
ATOM 742 C C . TYR A 1 95 ? -5.137 -18.859 -17.766 1 97.69 95 TYR A C 1
ATOM 744 O O . TYR A 1 95 ? -6.285 -19.078 -17.375 1 97.69 95 TYR A O 1
ATOM 752 N N . ILE A 1 96 ? -4.605 -19.266 -18.844 1 97.5 96 ILE A N 1
ATOM 753 C CA . ILE A 1 96 ? -5.426 -20.016 -19.781 1 97.5 96 ILE A CA 1
ATOM 754 C C . ILE A 1 96 ? -4.82 -21.406 -20 1 97.5 96 ILE A C 1
ATOM 756 O O . ILE A 1 96 ? -3.621 -21.531 -20.25 1 97.5 96 ILE A O 1
ATOM 760 N N . CYS A 1 97 ? -5.598 -22.391 -19.844 1 96.94 97 CYS A N 1
ATOM 761 C CA . CYS A 1 97 ? -5.184 -23.75 -20.109 1 96.94 97 CYS A CA 1
ATOM 762 C C . CYS A 1 97 ? -5.668 -24.219 -21.469 1 96.94 97 CYS A C 1
ATOM 764 O O . CYS A 1 97 ? -6.848 -24.078 -21.797 1 96.94 97 CYS A O 1
ATOM 766 N N . TYR A 1 98 ? -4.762 -24.719 -22.266 1 96.88 98 TYR A N 1
ATOM 767 C CA . TYR A 1 98 ? -5.074 -25.25 -23.594 1 96.88 98 TYR A CA 1
ATOM 768 C C . TYR A 1 98 ? -4.895 -26.766 -23.625 1 96.88 98 TYR A C 1
ATOM 770 O O . TYR A 1 98 ? -3.938 -27.297 -23.062 1 96.88 98 TYR A O 1
ATOM 778 N N . CYS A 1 99 ? -5.84 -27.469 -24.234 1 95.94 99 CYS A N 1
ATOM 779 C CA . CYS A 1 99 ? -5.691 -28.844 -24.672 1 95.94 99 CYS A CA 1
ATOM 780 C C . CYS A 1 99 ? -5.605 -28.938 -26.203 1 95.94 99 CYS A C 1
ATOM 782 O O . CYS A 1 99 ? -6.586 -28.656 -26.891 1 95.94 99 CYS A O 1
ATOM 784 N N . ASP A 1 100 ? -4.535 -29.375 -26.703 1 93.31 100 ASP A N 1
ATOM 785 C CA . ASP A 1 100 ? -4.312 -29.406 -28.141 1 93.31 100 ASP A CA 1
ATOM 786 C C . ASP A 1 100 ? -4.773 -28.109 -28.797 1 93.31 100 ASP A C 1
ATOM 788 O O . ASP A 1 100 ? -5.551 -28.141 -29.75 1 93.31 100 ASP A O 1
ATOM 792 N N . ASN A 1 101 ? -4.625 -26.922 -28.438 1 91.19 101 ASN A N 1
ATOM 793 C CA . ASN A 1 101 ? -4.84 -25.578 -28.969 1 91.19 101 ASN A CA 1
ATOM 794 C C . ASN A 1 101 ? -6.23 -25.047 -28.625 1 91.19 101 ASN A C 1
ATOM 796 O O . ASN A 1 101 ? -6.621 -23.984 -29.078 1 91.19 101 ASN A O 1
ATOM 800 N N . SER A 1 102 ? -7.004 -25.812 -27.906 1 96.5 102 SER A N 1
ATOM 801 C CA . SER A 1 102 ? -8.32 -25.375 -27.453 1 96.5 102 SER A CA 1
ATOM 802 C C . SER A 1 102 ? -8.289 -24.922 -26 1 96.5 102 SER A C 1
ATOM 804 O O . SER A 1 102 ? -7.758 -25.609 -25.141 1 96.5 102 SER A O 1
ATOM 806 N N . GLU A 1 103 ? -8.805 -23.766 -25.812 1 96.88 103 GLU A N 1
ATOM 807 C CA . GLU A 1 103 ? -8.922 -23.281 -24.438 1 96.88 103 GLU A CA 1
ATOM 808 C C . GLU A 1 103 ? -9.898 -24.141 -23.641 1 96.88 103 GLU A C 1
ATOM 810 O O . GLU A 1 103 ? -11.031 -24.375 -24.062 1 96.88 103 GLU A O 1
ATOM 815 N N . ILE A 1 104 ? -9.547 -24.625 -22.5 1 95.56 104 ILE A N 1
ATOM 816 C CA . ILE A 1 104 ? -10.438 -25.516 -21.766 1 95.56 104 ILE A CA 1
ATOM 817 C C . ILE A 1 104 ? -10.711 -24.922 -20.375 1 95.56 104 ILE A C 1
ATOM 819 O O . ILE A 1 104 ? -11.719 -25.234 -19.75 1 95.56 104 ILE A O 1
ATOM 823 N N . CYS A 1 105 ? -9.75 -24.109 -19.891 1 94.94 105 CYS A N 1
ATOM 824 C CA . CYS A 1 105 ? -9.93 -23.438 -18.609 1 94.94 105 CYS A CA 1
ATOM 825 C C . CYS A 1 105 ? -9.297 -22.047 -18.625 1 94.94 105 CYS A C 1
ATOM 827 O O . CYS A 1 105 ? -8.344 -21.797 -19.375 1 94.94 105 CYS A O 1
ATOM 829 N N . LYS A 1 106 ? -9.828 -21.172 -17.875 1 95.56 106 LYS A N 1
ATOM 830 C CA . LYS A 1 106 ? -9.273 -19.844 -17.641 1 95.56 106 LYS A CA 1
ATOM 831 C C . LYS A 1 106 ? -9.523 -19.391 -16.203 1 95.56 106 LYS A C 1
ATOM 833 O O . LYS A 1 106 ? -10.594 -19.641 -15.641 1 95.56 106 LYS A O 1
ATOM 838 N N . SER A 1 107 ? -8.594 -18.828 -15.602 1 95.19 107 SER A N 1
ATOM 839 C CA . SER A 1 107 ? -8.711 -18.328 -14.234 1 95.19 107 SER A CA 1
ATOM 840 C C . SER A 1 107 ? -7.863 -17.078 -14.031 1 95.19 107 SER A C 1
ATOM 842 O O . SER A 1 107 ? -6.766 -16.969 -14.586 1 95.19 107 SER A O 1
ATOM 844 N N . HIS A 1 108 ? -8.344 -16.141 -13.258 1 96.44 108 HIS A N 1
ATOM 845 C CA . HIS A 1 108 ? -7.594 -14.93 -12.938 1 96.44 108 HIS A CA 1
ATOM 846 C C . HIS A 1 108 ? -6.895 -15.062 -11.586 1 96.44 108 HIS A C 1
ATOM 848 O O . HIS A 1 108 ? -7.539 -15.352 -10.57 1 96.44 108 HIS A O 1
ATOM 854 N N . LEU A 1 109 ? -5.66 -14.875 -11.609 1 97.06 109 LEU A N 1
ATOM 855 C CA . LEU A 1 109 ? -4.871 -14.922 -10.383 1 97.06 109 LEU A CA 1
ATOM 856 C C . LEU A 1 109 ? -4.555 -13.516 -9.898 1 97.06 109 LEU A C 1
ATOM 858 O O . LEU A 1 109 ? -4.004 -12.703 -10.641 1 97.06 109 LEU A O 1
ATOM 862 N N . GLU A 1 110 ? -4.941 -13.234 -8.672 1 96.44 110 GLU A N 1
ATOM 863 C CA . GLU A 1 110 ? -4.547 -11.992 -8.016 1 96.44 110 GLU A CA 1
ATOM 864 C C . GLU A 1 110 ? -3.449 -12.242 -6.984 1 96.44 110 GLU A C 1
ATOM 866 O O . GLU A 1 110 ? -3.559 -13.156 -6.16 1 96.44 110 GLU A O 1
ATOM 871 N N . VAL A 1 111 ? -2.391 -11.5 -7.125 1 97.81 111 VAL A N 1
ATOM 872 C CA . VAL A 1 111 ? -1.284 -11.57 -6.176 1 97.81 111 VAL A CA 1
ATOM 873 C C . VAL A 1 111 ? -1.146 -10.242 -5.438 1 97.81 111 VAL A C 1
ATOM 875 O O . VAL A 1 111 ? -1.151 -9.18 -6.055 1 97.81 111 VAL A O 1
ATOM 878 N N . VAL A 1 112 ? -1.016 -10.266 -4.113 1 97.88 112 VAL A N 1
ATOM 879 C CA . VAL A 1 112 ? -0.941 -9.039 -3.326 1 97.88 112 VAL A CA 1
ATOM 880 C C . VAL A 1 112 ? 0.205 -9.133 -2.322 1 97.88 112 VAL A C 1
ATOM 882 O O . VAL A 1 112 ? 0.64 -10.234 -1.972 1 97.88 112 VAL A O 1
ATOM 885 N N . PHE A 1 113 ? 0.799 -8.047 -1.964 1 98.31 113 PHE A N 1
ATOM 886 C CA . PHE A 1 113 ? 1.607 -7.895 -0.76 1 98.31 113 PHE A CA 1
ATOM 887 C C . PHE A 1 113 ? 0.787 -7.281 0.368 1 98.31 113 PHE A C 1
ATOM 889 O O . PHE A 1 113 ? 0.573 -6.066 0.398 1 98.31 113 PHE A O 1
ATOM 896 N N . PRO A 1 114 ? 0.38 -8.07 1.257 1 98.44 114 PRO A N 1
ATOM 897 C CA . PRO A 1 114 ? -0.617 -7.566 2.203 1 98.44 114 PRO A CA 1
ATOM 898 C C . PRO A 1 114 ? 0.013 -6.953 3.451 1 98.44 114 PRO A C 1
ATOM 900 O O . PRO A 1 114 ? 1.094 -7.371 3.873 1 98.44 114 PRO A O 1
ATOM 903 N N . TYR A 1 115 ? -0.652 -5.922 4.012 1 98.62 115 TYR A N 1
ATOM 904 C CA . TYR A 1 115 ? -0.41 -5.41 5.359 1 98.62 115 TYR A CA 1
ATOM 905 C C . TYR A 1 115 ? -0.88 -6.406 6.41 1 98.62 115 TYR A C 1
ATOM 907 O O . TYR A 1 115 ? -2.043 -6.82 6.41 1 98.62 115 TYR A O 1
ATOM 915 N N . PRO A 1 116 ? 0.009 -6.824 7.262 1 97.88 116 PRO A N 1
ATOM 916 C CA . PRO A 1 116 ? -0.43 -7.781 8.281 1 97.88 116 PRO A CA 1
ATOM 917 C C . PRO A 1 116 ? -1.213 -7.121 9.414 1 97.88 116 PRO A C 1
ATOM 919 O O . PRO A 1 116 ? -0.838 -6.039 9.875 1 97.88 116 PRO A O 1
ATOM 922 N N . LYS A 1 117 ? -2.289 -7.711 9.789 1 98.19 117 LYS A N 1
ATOM 923 C CA . LYS A 1 117 ? -3.096 -7.301 10.938 1 98.19 117 LYS A CA 1
ATOM 924 C C . LYS A 1 117 ? -3.512 -8.508 11.773 1 98.19 117 LYS A C 1
ATOM 926 O O . LYS A 1 117 ? -4.207 -9.398 11.289 1 98.19 117 LYS A O 1
ATOM 931 N N . ASN A 1 118 ? -3.031 -8.609 12.984 1 96.75 118 ASN A N 1
ATOM 932 C CA . ASN A 1 118 ? -3.383 -9.68 13.906 1 96.75 118 ASN A CA 1
ATOM 933 C C . ASN A 1 118 ? -4.34 -9.195 14.992 1 96.75 118 ASN A C 1
ATOM 935 O O . ASN A 1 118 ? -4.172 -8.102 15.531 1 96.75 118 ASN A O 1
ATOM 939 N N . VAL A 1 119 ? -5.324 -10.039 15.227 1 96.94 119 VAL A N 1
ATOM 940 C CA . VAL A 1 119 ? -6.305 -9.656 16.234 1 96.94 119 VAL A CA 1
ATOM 941 C C . VAL A 1 119 ? -6.828 -10.906 16.953 1 96.94 119 VAL A C 1
ATOM 943 O O . VAL A 1 119 ? -6.836 -12 16.375 1 96.94 119 VAL A O 1
ATOM 946 N N . CYS A 1 120 ? -7.242 -10.742 18.172 1 95.5 120 CYS A N 1
ATOM 947 C CA . CYS A 1 120 ? -7.832 -11.844 18.922 1 95.5 120 CYS A CA 1
ATOM 948 C C . CYS A 1 120 ? -9.328 -11.938 18.656 1 95.5 120 CYS A C 1
ATOM 950 O O . CYS A 1 120 ? -10.016 -10.922 18.562 1 95.5 120 CYS A O 1
ATOM 952 N N . VAL A 1 121 ? -9.766 -13.172 18.734 1 95 121 VAL A N 1
ATOM 953 C CA . VAL A 1 121 ? -11.195 -13.406 18.578 1 95 121 VAL A CA 1
ATOM 954 C C . VAL A 1 121 ? -11.969 -12.617 19.625 1 95 121 VAL A C 1
ATOM 956 O O . VAL A 1 121 ? -11.555 -12.555 20.781 1 95 121 VAL A O 1
ATOM 959 N N . GLY A 1 122 ? -13.031 -12.008 19.203 1 94.88 122 GLY A N 1
ATOM 960 C CA . GLY A 1 122 ? -13.891 -11.289 20.125 1 94.88 122 GLY A CA 1
ATOM 961 C C . GLY A 1 122 ? -13.562 -9.805 20.219 1 94.88 122 GLY A C 1
ATOM 962 O O . GLY A 1 122 ? -14.367 -9.023 20.719 1 94.88 122 GLY A O 1
ATOM 963 N N . ALA A 1 123 ? -12.383 -9.43 19.828 1 95.81 123 ALA A N 1
ATOM 964 C CA . ALA A 1 123 ? -11.984 -8.023 19.859 1 95.81 123 ALA A CA 1
ATOM 965 C C . ALA A 1 123 ? -12.562 -7.258 18.672 1 95.81 123 ALA A C 1
ATOM 967 O O . ALA A 1 123 ? -13.016 -7.863 17.688 1 95.81 123 ALA A O 1
ATOM 968 N N . ASN A 1 124 ? -12.664 -5.934 18.797 1 97.5 124 ASN A N 1
ATOM 969 C CA . ASN A 1 124 ? -12.945 -5.066 17.656 1 97.5 124 ASN A CA 1
ATOM 970 C C . ASN A 1 124 ? -11.695 -4.824 16.812 1 97.5 124 ASN A C 1
ATOM 972 O O . ASN A 1 124 ? -10.594 -4.703 17.359 1 97.5 124 ASN A O 1
ATOM 976 N N . VAL A 1 125 ? -11.875 -4.809 15.562 1 98.31 125 VAL A N 1
ATOM 977 C CA . VAL A 1 125 ? -10.727 -4.531 14.711 1 98.31 125 VAL A CA 1
ATOM 978 C C . VAL A 1 125 ? -11.109 -3.508 13.641 1 98.31 125 VAL A C 1
ATOM 980 O O . VAL A 1 125 ? -12.242 -3.5 13.164 1 98.31 125 VAL A O 1
ATOM 983 N N . THR A 1 126 ? -10.203 -2.623 13.344 1 98.75 126 THR A N 1
ATOM 984 C CA . THR A 1 126 ? -10.312 -1.726 12.195 1 98.75 126 THR A CA 1
ATOM 985 C C . THR A 1 126 ? -9.289 -2.088 11.125 1 98.75 126 THR A C 1
ATOM 987 O O . THR A 1 126 ? -8.086 -2.082 11.375 1 98.75 126 THR A O 1
ATOM 990 N N . ILE A 1 127 ? -9.719 -2.449 9.945 1 98.81 127 ILE A N 1
ATOM 991 C CA . ILE A 1 127 ? -8.883 -2.768 8.797 1 98.81 127 ILE A CA 1
ATOM 992 C C . ILE A 1 127 ? -8.617 -1.503 7.984 1 98.81 127 ILE A C 1
ATOM 994 O O . ILE A 1 127 ? -9.547 -0.919 7.418 1 98.81 127 ILE A O 1
ATOM 998 N N . PRO A 1 128 ? -7.383 -1.096 7.895 1 98.81 128 PRO A N 1
ATOM 999 C CA . PRO A 1 128 ? -7.086 0.226 7.336 1 98.81 128 PRO A CA 1
ATOM 1000 C C . PRO A 1 128 ? -7.199 0.264 5.812 1 98.81 128 PRO A C 1
ATOM 1002 O O . PRO A 1 128 ? -6.844 -0.708 5.141 1 98.81 128 PRO A O 1
ATOM 1005 N N . CYS A 1 129 ? -7.641 1.395 5.316 1 98.81 129 CYS A N 1
ATOM 1006 C CA . CYS A 1 129 ? -7.652 1.729 3.898 1 98.81 129 CYS A CA 1
ATOM 1007 C C . CYS A 1 129 ? -7.711 3.238 3.693 1 98.81 129 CYS A C 1
ATOM 1009 O O . CYS A 1 129 ? -8.609 3.902 4.207 1 98.81 129 CYS A O 1
ATOM 1011 N N . TYR A 1 130 ? -6.77 3.748 2.963 1 98.62 130 TYR A N 1
ATOM 1012 C CA . TYR A 1 130 ? -6.664 5.184 2.734 1 98.62 130 TYR A CA 1
ATOM 1013 C C . TYR A 1 130 ? -6.574 5.496 1.245 1 98.62 130 TYR A C 1
ATOM 1015 O O . TYR A 1 130 ? -6.09 4.676 0.462 1 98.62 130 TYR A O 1
ATOM 1023 N N . ALA A 1 131 ? -7 6.637 0.851 1 97.38 131 ALA A N 1
ATOM 1024 C CA . ALA A 1 131 ? -6.875 7.086 -0.533 1 97.38 131 ALA A CA 1
ATOM 1025 C C . ALA A 1 131 ? -6.91 8.609 -0.622 1 97.38 131 ALA A C 1
ATOM 1027 O O . ALA A 1 131 ? -7.359 9.281 0.311 1 97.38 131 ALA A O 1
ATOM 1028 N N . ASN A 1 132 ? -6.348 9.062 -1.715 1 94.38 132 ASN A N 1
ATOM 1029 C CA . ASN A 1 132 ? -6.457 10.492 -2.006 1 94.38 132 ASN A CA 1
ATOM 1030 C C . ASN A 1 132 ? -7.875 10.867 -2.43 1 94.38 132 ASN A C 1
ATOM 1032 O O . ASN A 1 132 ? -8.227 10.75 -3.605 1 94.38 132 ASN A O 1
ATOM 1036 N N . THR A 1 133 ? -8.656 11.211 -1.497 1 94.94 133 THR A N 1
ATOM 1037 C CA . THR A 1 133 ? -10.016 11.664 -1.764 1 94.94 133 THR A CA 1
ATOM 1038 C C . THR A 1 133 ? -10.102 13.188 -1.714 1 94.94 133 THR A C 1
ATOM 1040 O O . THR A 1 133 ? -9.117 13.859 -1.389 1 94.94 133 THR A O 1
ATOM 1043 N N . ASP A 1 134 ? -11.211 13.734 -2.127 1 91.88 134 ASP A N 1
ATOM 1044 C CA . ASP A 1 134 ? -11.445 15.172 -2.076 1 91.88 134 ASP A CA 1
ATOM 1045 C C . ASP A 1 134 ? -12.133 15.57 -0.771 1 91.88 134 ASP A C 1
ATOM 1047 O O . ASP A 1 134 ? -13.211 15.055 -0.447 1 91.88 134 ASP A O 1
ATOM 1051 N N . LYS A 1 135 ? -11.523 16.469 -0.039 1 93.25 135 LYS A N 1
ATOM 1052 C CA . LYS A 1 135 ? -12.047 16.922 1.246 1 93.25 135 LYS A CA 1
ATOM 1053 C C . LYS A 1 135 ? -13.438 17.531 1.089 1 93.25 135 LYS A C 1
ATOM 1055 O O . LYS A 1 135 ? -14.188 17.641 2.061 1 93.25 135 LYS A O 1
ATOM 1060 N N . ARG A 1 136 ? -13.789 17.953 -0.086 1 91.81 136 ARG A N 1
ATOM 1061 C CA . ARG A 1 136 ? -15.039 18.672 -0.323 1 91.81 136 ARG A CA 1
ATOM 1062 C C . ARG A 1 136 ? -16.031 17.797 -1.081 1 91.81 136 ARG A C 1
ATOM 1064 O O . ARG A 1 136 ? -17.047 18.297 -1.586 1 91.81 136 ARG A O 1
ATOM 1071 N N . ILE A 1 137 ? -15.797 16.562 -1.217 1 92.38 137 ILE A N 1
ATOM 1072 C CA . ILE A 1 137 ? -16.641 15.641 -1.97 1 92.38 137 ILE A CA 1
ATOM 1073 C C . ILE A 1 137 ? -18.047 15.609 -1.354 1 92.38 137 ILE A C 1
ATOM 1075 O O . ILE A 1 137 ? -18.188 15.562 -0.131 1 92.38 137 ILE A O 1
ATOM 1079 N N . PRO A 1 138 ? -19.016 15.719 -2.182 1 94.31 138 PRO A N 1
ATOM 1080 C CA . PRO A 1 138 ? -20.375 15.547 -1.643 1 94.31 138 PRO A CA 1
ATOM 1081 C C . PRO A 1 138 ? -20.625 14.125 -1.136 1 94.31 138 PRO A C 1
ATOM 1083 O O . PRO A 1 138 ? -20.094 13.164 -1.693 1 94.31 138 PRO A O 1
ATOM 1086 N N . ASP A 1 139 ? -21.469 14.039 -0.13 1 93.56 139 ASP A N 1
ATOM 1087 C CA . ASP A 1 139 ? -21.781 12.75 0.474 1 93.56 139 ASP A CA 1
ATOM 1088 C C . ASP A 1 139 ? -22.344 11.781 -0.562 1 93.56 139 ASP A C 1
ATOM 1090 O O . ASP A 1 139 ? -22.031 10.586 -0.537 1 93.56 139 ASP A O 1
ATOM 1094 N N . ASP A 1 140 ? -23.078 12.273 -1.495 1 94.56 140 ASP A N 1
ATOM 1095 C CA . ASP A 1 140 ? -23.75 11.453 -2.49 1 94.56 140 ASP A CA 1
ATOM 1096 C C . ASP A 1 140 ? -22.75 10.828 -3.459 1 94.56 140 ASP A C 1
ATOM 1098 O O . ASP A 1 140 ? -23.094 9.891 -4.188 1 94.56 140 ASP A O 1
ATOM 1102 N N . ASP A 1 141 ? -21.5 11.312 -3.443 1 95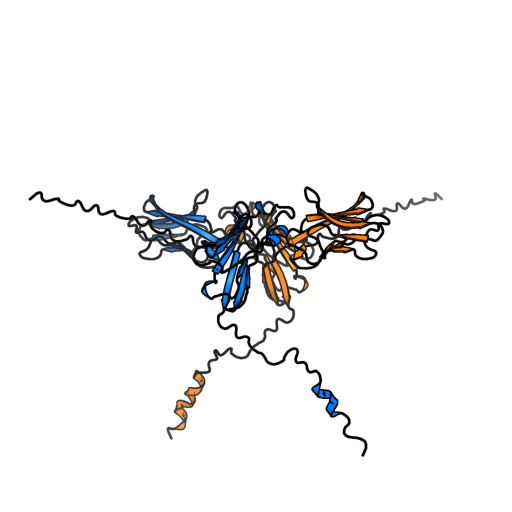.06 141 ASP A N 1
ATOM 1103 C CA . ASP A 1 141 ? -20.516 10.836 -4.398 1 95.06 141 ASP A CA 1
ATOM 1104 C C . ASP A 1 141 ? -19.562 9.836 -3.748 1 95.06 141 ASP A C 1
ATOM 1106 O O . ASP A 1 141 ? -18.656 9.312 -4.402 1 95.06 141 ASP A O 1
ATOM 1110 N N . ILE A 1 142 ? -19.875 9.539 -2.557 1 96.19 142 ILE A N 1
ATOM 1111 C CA . ILE A 1 142 ? -19 8.625 -1.824 1 96.19 142 ILE A CA 1
ATOM 1112 C C . ILE A 1 142 ? -19.328 7.188 -2.207 1 96.19 142 ILE A C 1
ATOM 1114 O O . ILE A 1 142 ? -20.5 6.785 -2.197 1 96.19 142 ILE A O 1
ATOM 1118 N N . TYR A 1 143 ? -18.297 6.469 -2.643 1 97.19 143 TYR A N 1
ATOM 1119 C CA . TYR A 1 143 ? -18.406 5.055 -2.98 1 97.19 143 TYR A CA 1
ATOM 1120 C C . TYR A 1 143 ? -17.203 4.27 -2.463 1 97.19 143 TYR A C 1
ATOM 1122 O O . TYR A 1 143 ? -16.062 4.594 -2.787 1 97.19 143 TYR A O 1
ATOM 1130 N N . ILE A 1 144 ? -17.438 3.301 -1.596 1 98.25 144 ILE A N 1
ATOM 1131 C CA . ILE A 1 144 ? -16.406 2.434 -1.041 1 98.25 144 ILE A CA 1
ATOM 1132 C C . ILE A 1 144 ? -16.828 0.973 -1.173 1 98.25 144 ILE A C 1
ATOM 1134 O O . ILE A 1 144 ? -18 0.636 -0.932 1 98.25 144 ILE A O 1
ATOM 1138 N N . ARG A 1 145 ? -15.922 0.161 -1.608 1 98.25 145 ARG A N 1
ATOM 1139 C CA . ARG A 1 145 ? -16.172 -1.271 -1.73 1 98.25 145 ARG A CA 1
ATOM 1140 C C . ARG A 1 145 ? -15.094 -2.082 -1.026 1 98.25 145 ARG A C 1
ATOM 1142 O O . ARG A 1 145 ? -13.898 -1.856 -1.242 1 98.25 145 ARG A O 1
ATOM 1149 N N . TRP A 1 146 ? -15.508 -2.975 -0.164 1 98.31 146 TRP A N 1
ATOM 1150 C CA . TRP A 1 146 ? -14.602 -3.904 0.503 1 98.31 146 TRP A CA 1
ATOM 1151 C C . TRP A 1 146 ? -14.875 -5.34 0.064 1 98.31 146 TRP A C 1
ATOM 1153 O O . TRP A 1 146 ? -16.031 -5.762 -0.021 1 98.31 146 TRP A O 1
ATOM 1163 N N . GLU A 1 147 ? -13.797 -6.059 -0.203 1 97.31 147 GLU A N 1
ATOM 1164 C CA . GLU A 1 147 ? -13.859 -7.48 -0.521 1 97.31 147 GLU A CA 1
ATOM 1165 C C . GLU A 1 147 ? -12.969 -8.289 0.42 1 97.31 147 GLU A C 1
ATOM 1167 O O . GLU A 1 147 ? -11.938 -7.801 0.885 1 97.31 147 GLU A O 1
ATOM 1172 N N . LYS A 1 148 ? -13.375 -9.461 0.677 1 97.38 148 LYS A N 1
ATOM 1173 C CA . LYS A 1 148 ? -12.578 -10.477 1.36 1 97.38 148 LYS A CA 1
ATOM 1174 C C . LYS A 1 148 ? -12.375 -11.703 0.478 1 97.38 148 LYS A C 1
ATOM 1176 O O . LYS A 1 148 ? -13.344 -12.352 0.08 1 97.38 148 LYS A O 1
ATOM 1181 N N . ASP A 1 149 ? -11.062 -11.961 0.221 1 95 149 ASP A N 1
ATOM 1182 C CA . ASP A 1 149 ? -10.719 -13.109 -0.612 1 95 149 ASP A CA 1
ATOM 1183 C C . ASP A 1 149 ? -11.461 -13.062 -1.943 1 95 149 ASP A C 1
ATOM 1185 O O . ASP A 1 149 ? -11.984 -14.086 -2.402 1 95 149 ASP A O 1
ATOM 1189 N N . GLY A 1 150 ? -11.648 -11.859 -2.455 1 93.69 150 GLY A N 1
ATOM 1190 C CA . GLY A 1 150 ? -12.219 -11.688 -3.783 1 93.69 150 GLY A CA 1
ATOM 1191 C C . GLY A 1 150 ? -13.734 -11.57 -3.775 1 93.69 150 GLY A C 1
ATOM 1192 O O . GLY A 1 150 ? -14.352 -11.398 -4.828 1 93.69 150 GLY A O 1
ATOM 1193 N N . LYS A 1 151 ? -14.328 -11.633 -2.629 1 95.25 151 LYS A N 1
ATOM 1194 C CA . LYS A 1 151 ? -15.789 -11.57 -2.52 1 95.25 151 LYS A CA 1
ATOM 1195 C C . LYS A 1 151 ? -16.234 -10.305 -1.783 1 95.25 151 LYS A C 1
ATOM 1197 O O . LYS A 1 151 ? -15.609 -9.914 -0.793 1 95.25 151 LYS A O 1
ATOM 1202 N N . LEU A 1 152 ? -17.344 -9.781 -2.209 1 96.75 152 LEU A N 1
ATOM 1203 C CA . LEU A 1 152 ? -17.875 -8.562 -1.601 1 96.75 152 LEU A CA 1
ATOM 1204 C C . LEU A 1 152 ? -18.25 -8.812 -0.146 1 96.75 152 LEU A C 1
ATOM 1206 O O . LEU A 1 152 ? -18.906 -9.812 0.168 1 96.75 152 LEU A O 1
ATOM 1210 N N . VAL A 1 153 ? -17.922 -7.914 0.749 1 98 153 VAL A N 1
ATOM 1211 C CA . VAL A 1 153 ? -18.375 -8.031 2.127 1 98 153 VAL A CA 1
ATOM 1212 C C . VAL A 1 153 ? -19.172 -6.785 2.514 1 98 153 VAL A C 1
ATOM 1214 O O . VAL A 1 153 ? -20.234 -6.887 3.137 1 98 153 VAL A O 1
ATOM 1217 N N . VAL A 1 154 ? -18.641 -5.562 2.207 1 98.12 154 VAL A N 1
ATOM 1218 C CA . VAL A 1 154 ? -19.328 -4.32 2.535 1 98.12 154 VAL A CA 1
ATOM 1219 C C . VAL A 1 154 ? -19.188 -3.334 1.376 1 98.12 154 VAL A C 1
ATOM 1221 O O . VAL A 1 154 ? -18.141 -3.248 0.745 1 98.12 154 VAL A O 1
ATOM 1224 N N . LYS A 1 155 ? -20.203 -2.629 1.124 1 97.81 155 LYS A N 1
ATOM 1225 C CA . LYS A 1 155 ? -20.219 -1.55 0.14 1 97.81 155 LYS A CA 1
ATOM 1226 C C . LYS A 1 155 ? -20.938 -0.317 0.685 1 97.81 155 LYS A C 1
ATOM 1228 O O . LYS A 1 155 ? -21.984 -0.434 1.335 1 97.81 155 LYS A O 1
ATOM 1233 N N . LEU A 1 156 ? -20.328 0.806 0.579 1 97.81 156 LEU A N 1
ATOM 1234 C CA . LEU A 1 156 ? -20.938 2.088 0.921 1 97.81 156 LEU A CA 1
ATOM 1235 C C . LEU A 1 156 ? -21.156 2.932 -0.328 1 97.81 156 LEU A C 1
ATOM 1237 O O . LEU A 1 156 ? -20.203 3.234 -1.059 1 97.81 156 LEU A O 1
ATOM 1241 N N . GLU A 1 157 ? -22.406 3.227 -0.625 1 95.44 157 GLU A N 1
ATOM 1242 C CA . GLU A 1 157 ? -22.781 4.035 -1.778 1 95.44 157 GLU A CA 1
ATOM 1243 C C . GLU A 1 157 ? -23.906 5.016 -1.418 1 95.44 157 GLU A C 1
ATOM 1245 O O . GLU A 1 157 ? -24.953 4.609 -0.92 1 95.44 157 GLU A O 1
ATOM 1250 N N . LYS A 1 158 ? -23.656 6.312 -1.649 1 91.12 158 LYS A N 1
ATOM 1251 C CA . LYS A 1 158 ? -24.656 7.344 -1.368 1 91.12 158 LYS A CA 1
ATOM 1252 C C . LYS A 1 158 ? -25.188 7.219 0.058 1 91.12 158 LYS A C 1
ATOM 1254 O O . LYS A 1 158 ? -26.406 7.203 0.277 1 91.12 158 LYS A O 1
ATOM 1259 N N . GLU A 1 159 ? -24.281 7.004 0.993 1 89.69 159 GLU A N 1
ATOM 1260 C CA . GLU A 1 159 ? -24.531 6.957 2.43 1 89.69 159 GLU A CA 1
ATOM 1261 C C . GLU A 1 159 ? -25.312 5.703 2.811 1 89.69 159 GLU A C 1
ATOM 1263 O O . GLU A 1 159 ? -25.859 5.617 3.912 1 89.69 159 GLU A O 1
ATOM 1268 N N . LYS A 1 160 ? -25.438 4.812 1.96 1 94.88 160 LYS A N 1
ATOM 1269 C CA . LYS A 1 160 ? -26.109 3.547 2.242 1 94.88 160 LYS A CA 1
ATOM 1270 C C . LYS A 1 160 ? -25.125 2.389 2.254 1 94.88 160 LYS A C 1
ATOM 1272 O O . LYS A 1 160 ? -24.328 2.238 1.325 1 94.88 160 LYS A O 1
ATOM 1277 N N . MET A 1 161 ? -25.219 1.66 3.242 1 96.44 161 MET A N 1
ATOM 1278 C CA . MET A 1 161 ? -24.344 0.502 3.385 1 96.44 161 MET A CA 1
ATOM 1279 C C . MET A 1 161 ? -25.047 -0.774 2.941 1 96.44 161 MET A C 1
ATOM 1281 O O . MET A 1 161 ? -26.219 -0.985 3.264 1 96.44 161 MET A O 1
ATOM 1285 N N . SER A 1 162 ? -24.406 -1.563 2.121 1 97.5 162 SER A N 1
ATOM 1286 C CA . SER A 1 162 ? -24.891 -2.887 1.729 1 97.5 162 SER A CA 1
ATOM 1287 C C . SER A 1 162 ? -23.828 -3.953 1.989 1 97.5 162 SER A C 1
ATOM 1289 O O . SER A 1 162 ? -22.656 -3.635 2.17 1 97.5 162 SER A O 1
ATOM 1291 N N . TYR A 1 163 ? -24.281 -5.164 2.064 1 97.88 163 TYR A N 1
ATOM 1292 C CA . TYR A 1 163 ? -23.406 -6.238 2.512 1 97.88 163 TYR A CA 1
ATOM 1293 C C . TYR A 1 163 ? -23.438 -7.414 1.54 1 97.88 163 TYR A C 1
ATOM 1295 O O . TYR A 1 163 ? -24.453 -7.641 0.866 1 97.88 163 TYR A O 1
ATOM 1303 N N . GLY A 1 164 ? -22.234 -8.039 1.467 1 97 164 GLY A N 1
ATOM 1304 C CA . GLY A 1 164 ? -22.219 -9.312 0.771 1 97 164 GLY A CA 1
ATOM 1305 C C . GLY A 1 164 ? -22.828 -10.445 1.584 1 97 164 GLY A C 1
ATOM 1306 O O . GLY A 1 164 ? -23.109 -10.281 2.773 1 97 164 GLY A O 1
ATOM 1307 N N . PRO A 1 165 ? -22.969 -11.539 0.901 1 95.06 165 PRO A N 1
ATOM 1308 C CA . PRO A 1 165 ? -23.562 -12.688 1.596 1 95.06 165 PRO A CA 1
ATOM 1309 C C . PRO A 1 165 ? -22.75 -13.109 2.824 1 95.06 165 PRO A C 1
ATOM 1311 O O . PRO A 1 165 ? -21.531 -13.258 2.748 1 95.06 165 PRO A O 1
ATOM 1314 N N . GLY A 1 166 ? -23.453 -13.227 3.932 1 93.5 166 GLY A N 1
ATOM 1315 C CA . GLY A 1 166 ? -22.844 -13.734 5.145 1 93.5 166 GLY A CA 1
ATOM 1316 C C . GLY A 1 166 ? -22.172 -12.648 5.969 1 93.5 166 GLY A C 1
ATOM 1317 O O . GLY A 1 166 ? -21.609 -12.93 7.035 1 93.5 166 GLY A O 1
ATOM 1318 N N . PHE A 1 167 ? -22.297 -11.422 5.57 1 96.5 167 PHE A N 1
ATOM 1319 C CA . PHE A 1 167 ? -21.609 -10.336 6.258 1 96.5 167 PHE A CA 1
ATOM 1320 C C . PHE A 1 167 ? -22.594 -9.273 6.719 1 96.5 167 PHE A C 1
ATOM 1322 O O . PHE A 1 167 ? -22.188 -8.148 7.051 1 96.5 167 PHE A O 1
ATOM 1329 N N . GLU A 1 168 ? -23.828 -9.57 6.66 1 95.19 168 GLU A N 1
ATOM 1330 C CA . GLU A 1 168 ? -24.891 -8.609 6.965 1 95.19 168 GLU A CA 1
ATOM 1331 C C . GLU A 1 168 ? -24.734 -8.062 8.383 1 95.19 168 GLU A C 1
ATOM 1333 O O . GLU A 1 168 ? -24.797 -8.812 9.352 1 95.19 168 GLU A O 1
ATOM 1338 N N . GLY A 1 169 ? -24.516 -6.758 8.477 1 93.31 169 GLY A N 1
ATOM 1339 C CA . GLY A 1 169 ? -24.453 -6.09 9.773 1 93.31 169 GLY A CA 1
ATOM 1340 C C . GLY A 1 169 ? -23.156 -6.359 10.516 1 93.31 169 GLY A C 1
ATOM 1341 O O . GLY A 1 169 ? -23.031 -6.008 11.695 1 93.31 169 GLY A O 1
ATOM 1342 N N . HIS A 1 170 ? -22.156 -7.082 9.961 1 94.5 170 HIS A N 1
ATOM 1343 C CA . HIS A 1 170 ? -20.969 -7.578 10.641 1 94.5 170 HIS A CA 1
ATOM 1344 C C . HIS A 1 170 ? -19.812 -6.578 10.555 1 94.5 170 HIS A C 1
ATOM 1346 O O . HIS A 1 170 ? -18.859 -6.645 11.336 1 94.5 170 HIS A O 1
ATOM 1352 N N . GLY A 1 171 ? -19.875 -5.496 9.828 1 96.94 171 GLY A N 1
ATOM 1353 C CA . GLY A 1 171 ? -18.891 -4.449 9.664 1 96.94 171 GLY A CA 1
ATOM 1354 C C . GLY A 1 171 ? -19.469 -3.131 9.203 1 96.94 171 GLY A C 1
ATOM 1355 O O . GLY A 1 171 ? -20.594 -3.094 8.68 1 96.94 171 GLY A O 1
ATOM 1356 N N . PHE A 1 172 ? -18.641 -2.072 9.5 1 97.31 172 PHE A N 1
ATOM 1357 C CA . PHE A 1 172 ? -19.172 -0.785 9.07 1 97.31 172 PHE A CA 1
ATOM 1358 C C . PHE A 1 172 ? -18.047 0.155 8.656 1 97.31 172 PHE A C 1
ATOM 1360 O O . PHE A 1 172 ? -16.891 -0.044 9.039 1 97.31 172 PHE A O 1
ATOM 1367 N N . ILE A 1 173 ? -18.359 1.045 7.805 1 97.88 173 ILE A N 1
ATOM 1368 C CA . ILE A 1 173 ? -17.516 2.121 7.297 1 97.88 173 ILE A CA 1
ATOM 1369 C C . ILE A 1 173 ? -18.062 3.469 7.762 1 97.88 173 ILE A C 1
ATOM 1371 O O . ILE A 1 173 ? -19.281 3.684 7.777 1 97.88 173 ILE A O 1
ATOM 1375 N N . THR A 1 174 ? -17.219 4.301 8.234 1 95.94 174 THR A N 1
ATOM 1376 C CA . THR A 1 174 ? -17.656 5.641 8.625 1 95.94 174 THR A CA 1
ATOM 1377 C C . THR A 1 174 ? -17.562 6.602 7.441 1 95.94 174 THR A C 1
ATOM 1379 O O . THR A 1 174 ? -16.484 7.105 7.125 1 95.94 174 THR A O 1
ATOM 1382 N N . ALA A 1 175 ? -18.641 6.984 6.883 1 95.12 175 ALA A N 1
ATOM 1383 C CA . ALA A 1 175 ? -18.734 7.75 5.641 1 95.12 175 ALA A CA 1
ATOM 1384 C C . ALA A 1 175 ? -18.031 9.102 5.781 1 95.12 175 ALA A C 1
ATOM 1386 O O . ALA A 1 175 ? -17.375 9.562 4.852 1 95.12 175 ALA A O 1
ATOM 1387 N N . SER A 1 176 ? -18.203 9.703 6.922 1 93.5 176 SER A N 1
ATOM 1388 C CA . SER A 1 176 ? -17.672 11.047 7.102 1 93.5 176 SER A CA 1
ATOM 1389 C C . SER A 1 176 ? -16.141 11.055 7.027 1 93.5 176 SER A C 1
ATOM 1391 O O . SER A 1 176 ? -15.539 12.086 6.715 1 93.5 176 SER A O 1
ATOM 1393 N N . GLN A 1 177 ? -15.547 9.906 7.301 1 96.25 177 GLN A N 1
ATOM 1394 C CA . GLN A 1 177 ? -14.094 9.812 7.293 1 96.25 177 GLN A CA 1
ATOM 1395 C C . GLN A 1 177 ? -13.555 9.75 5.867 1 96.25 177 GLN A C 1
ATOM 1397 O O . GLN A 1 177 ? -12.352 9.938 5.641 1 96.25 177 GLN A O 1
ATOM 1402 N N . TYR A 1 178 ? -14.383 9.578 4.836 1 96.88 178 TYR A N 1
ATOM 1403 C CA . TYR A 1 178 ? -13.992 9.57 3.432 1 96.88 178 TYR A CA 1
ATOM 1404 C C . TYR A 1 178 ? -13.336 10.891 3.035 1 96.88 178 TYR A C 1
ATOM 1406 O O . TYR A 1 178 ? -12.367 10.906 2.271 1 96.88 178 TYR A O 1
ATOM 1414 N N . LYS A 1 179 ? -13.812 11.953 3.623 1 95.12 179 LYS A N 1
ATOM 1415 C CA . LYS A 1 179 ? -13.312 13.289 3.303 1 95.12 179 LYS A CA 1
ATOM 1416 C C . LYS A 1 179 ? -11.914 13.5 3.865 1 95.12 179 LYS A C 1
ATOM 1418 O O . LYS A 1 179 ? -11.219 14.438 3.475 1 95.12 179 LYS A O 1
ATOM 1423 N N . ASN A 1 180 ? -11.539 12.617 4.777 1 96.69 180 ASN A N 1
ATOM 1424 C CA . ASN A 1 180 ? -10.195 12.648 5.359 1 96.69 180 ASN A CA 1
ATOM 1425 C C . ASN A 1 180 ? -9.281 11.617 4.715 1 96.69 180 ASN A C 1
ATOM 1427 O O . ASN A 1 180 ? -8.148 11.43 5.148 1 96.69 180 ASN A O 1
ATOM 1431 N N . GLY A 1 181 ? -9.758 10.906 3.709 1 97.75 181 GLY A N 1
ATOM 1432 C CA . GLY A 1 181 ? -8.992 9.891 3.006 1 97.75 181 GLY A CA 1
ATOM 1433 C C . GLY A 1 181 ? -9.031 8.539 3.691 1 97.75 181 GLY A C 1
ATOM 1434 O O . GLY A 1 181 ? -8.242 7.648 3.359 1 97.75 181 GLY A O 1
ATOM 1435 N N . ASP A 1 182 ? -9.891 8.398 4.707 1 98.38 182 ASP A N 1
ATOM 1436 C CA . ASP A 1 182 ? -9.977 7.172 5.488 1 98.38 182 ASP A CA 1
ATOM 1437 C C . ASP A 1 182 ? -11.219 6.371 5.117 1 98.38 182 ASP A C 1
ATOM 1439 O O . ASP A 1 182 ? -12.344 6.828 5.328 1 98.38 182 ASP A O 1
ATOM 1443 N N . MET A 1 183 ? -11.023 5.164 4.586 1 98.38 183 MET A N 1
ATOM 1444 C CA . MET A 1 183 ? -12.102 4.285 4.145 1 98.38 183 MET A CA 1
ATOM 1445 C C . MET A 1 183 ? -12.078 2.965 4.91 1 98.38 183 MET A C 1
ATOM 1447 O O . MET A 1 183 ? -12.586 1.952 4.43 1 98.38 183 MET A O 1
ATOM 1451 N N . SER A 1 184 ? -11.586 2.949 6.09 1 98.81 184 SER A N 1
ATOM 1452 C CA . SER A 1 184 ? -11.32 1.746 6.871 1 98.81 184 SER A CA 1
ATOM 1453 C C . SER A 1 184 ? -12.609 1.022 7.238 1 98.81 184 SER A C 1
ATOM 1455 O O . SER A 1 184 ? -13.672 1.643 7.324 1 98.81 184 SER A O 1
ATOM 1457 N N . LEU A 1 185 ? -12.484 -0.244 7.367 1 98.81 185 LEU A N 1
ATOM 1458 C CA . LEU A 1 185 ? -13.586 -1.117 7.762 1 98.81 185 LEU A CA 1
ATOM 1459 C C . LEU A 1 185 ? -13.438 -1.565 9.211 1 98.81 185 LEU A C 1
ATOM 1461 O O . LEU A 1 185 ? -12.383 -2.082 9.594 1 98.81 185 LEU A O 1
ATOM 1465 N N . THR A 1 186 ? -14.453 -1.322 10.023 1 98.75 186 THR A N 1
ATOM 1466 C CA . THR A 1 186 ? -14.438 -1.785 11.406 1 98.75 186 THR A CA 1
ATOM 1467 C C . THR A 1 186 ? -15.32 -3.018 11.57 1 98.75 186 THR A C 1
ATOM 1469 O O . THR A 1 186 ? -16.469 -3.031 11.125 1 98.75 186 THR A O 1
ATOM 1472 N N . ILE A 1 187 ? -14.805 -4.047 12.117 1 98.62 187 ILE A N 1
ATOM 1473 C CA . ILE A 1 187 ? -15.531 -5.266 12.461 1 98.62 187 ILE A CA 1
ATOM 1474 C C . ILE A 1 187 ? -15.547 -5.453 13.977 1 98.62 187 ILE A C 1
ATOM 1476 O O . ILE A 1 187 ? -14.5 -5.695 14.586 1 98.62 187 ILE A O 1
ATOM 1480 N N . PRO A 1 188 ? -16.688 -5.312 14.578 1 97.69 188 PRO A N 1
ATOM 1481 C CA . PRO A 1 188 ? -16.781 -5.574 16.016 1 97.69 188 PRO A CA 1
ATOM 1482 C C . PRO A 1 188 ? -16.766 -7.062 16.344 1 97.69 188 PRO A C 1
ATOM 1484 O O . PRO A 1 188 ? -17.234 -7.879 15.555 1 97.69 188 PRO A O 1
ATOM 1487 N N . LYS A 1 189 ? -16.172 -7.434 17.453 1 95.56 189 LYS A N 1
ATOM 1488 C CA . LYS A 1 189 ? -16.203 -8.805 17.953 1 95.56 189 LYS A CA 1
ATOM 1489 C C . LYS A 1 189 ? -15.867 -9.805 16.859 1 95.56 189 LYS A C 1
ATOM 1491 O O . LYS A 1 189 ? -16.672 -10.68 16.547 1 95.56 189 LYS A O 1
ATOM 1496 N N . VAL A 1 190 ? -14.703 -9.766 16.438 1 97 190 VAL A N 1
ATOM 1497 C CA . VAL A 1 190 ? -14.266 -10.539 15.273 1 97 190 VAL A CA 1
ATOM 1498 C C . VAL A 1 190 ? -14.43 -12.031 15.555 1 97 190 VAL A C 1
ATOM 1500 O O . VAL A 1 190 ? -14.242 -12.477 16.688 1 97 190 VAL A O 1
ATOM 1503 N N . GLN A 1 191 ? -14.766 -12.734 14.562 1 95.69 191 GLN A N 1
ATOM 1504 C CA . GLN A 1 191 ? -14.859 -14.188 14.578 1 95.69 191 GLN A CA 1
ATOM 1505 C C . GLN A 1 191 ? -13.734 -14.828 13.773 1 95.69 191 GLN A C 1
ATOM 1507 O O . GLN A 1 191 ? -13.086 -14.156 12.961 1 95.69 191 GLN A O 1
ATOM 1512 N N . GLN A 1 192 ? -13.5 -16.078 14.023 1 95.5 192 GLN A N 1
ATOM 1513 C CA . GLN A 1 192 ? -12.477 -16.812 13.281 1 95.5 192 GLN A CA 1
ATOM 1514 C C . GLN A 1 192 ? -12.719 -16.719 11.773 1 95.5 192 GLN A C 1
ATOM 1516 O O . GLN A 1 192 ? -11.773 -16.625 10.992 1 95.5 192 GLN A O 1
ATOM 1521 N N . SER A 1 193 ? -13.992 -16.719 11.406 1 95.56 193 SER A N 1
ATOM 1522 C CA . SER A 1 193 ? -14.359 -16.719 9.992 1 95.56 193 SER A CA 1
ATOM 1523 C C . SER A 1 193 ? -14.047 -15.375 9.336 1 95.56 193 SER A C 1
ATOM 1525 O O . SER A 1 193 ? -14.07 -15.258 8.109 1 95.56 193 SER A O 1
ATOM 1527 N N . ASP A 1 194 ? -13.742 -14.367 10.141 1 97.56 194 ASP A N 1
ATOM 1528 C CA . ASP A 1 194 ? -13.43 -13.047 9.594 1 97.56 194 ASP A CA 1
ATOM 1529 C C . ASP A 1 194 ? -12.016 -13.008 9.016 1 97.56 194 ASP A C 1
ATOM 1531 O O . ASP A 1 194 ? -11.664 -12.078 8.289 1 97.56 194 ASP A O 1
ATOM 1535 N N . GLY A 1 195 ? -11.195 -14.008 9.297 1 97.75 195 GLY A N 1
ATOM 1536 C CA . GLY A 1 195 ? -9.836 -14.047 8.781 1 97.75 195 GLY A CA 1
ATOM 1537 C C . GLY A 1 195 ? -9.781 -14.133 7.266 1 97.75 195 GLY A C 1
ATOM 1538 O O . GLY A 1 195 ? -10.641 -14.758 6.637 1 97.75 195 GLY A O 1
ATOM 1539 N N . GLY A 1 196 ? -8.758 -13.469 6.695 1 97.5 196 GLY A N 1
ATOM 1540 C CA . GLY A 1 196 ? -8.578 -13.492 5.25 1 97.5 196 GLY A CA 1
ATOM 1541 C C . GLY A 1 196 ? -7.918 -12.242 4.711 1 97.5 196 GLY A C 1
ATOM 1542 O O . GLY A 1 196 ? -7.422 -11.414 5.477 1 97.5 196 GLY A O 1
ATOM 1543 N N . VAL A 1 197 ? -7.883 -12.125 3.393 1 98.19 197 VAL A N 1
ATOM 1544 C CA . VAL A 1 197 ? -7.281 -10.977 2.715 1 98.19 197 VAL A CA 1
ATOM 1545 C C . VAL A 1 197 ? -8.367 -9.977 2.332 1 98.19 197 VAL A C 1
ATOM 1547 O O . VAL A 1 197 ? -9.273 -10.289 1.56 1 98.19 197 VAL A O 1
ATOM 1550 N N . TYR A 1 198 ? -8.25 -8.789 2.859 1 98.5 198 TYR A N 1
ATOM 1551 C CA . TYR A 1 198 ? -9.211 -7.723 2.613 1 98.5 198 TYR A CA 1
ATOM 1552 C C . TYR A 1 198 ? -8.641 -6.688 1.649 1 98.5 198 TYR A C 1
ATOM 1554 O O . TYR A 1 198 ? -7.465 -6.332 1.737 1 98.5 198 TYR A O 1
ATOM 1562 N N . ARG A 1 199 ? -9.422 -6.188 0.751 1 98.12 199 ARG A N 1
ATOM 1563 C CA . ARG A 1 199 ? -9.062 -5.137 -0.191 1 98.12 199 ARG A CA 1
ATOM 1564 C C . ARG A 1 199 ? -10.164 -4.094 -0.306 1 98.12 199 ARG A C 1
ATOM 1566 O O . ARG A 1 199 ? -11.352 -4.434 -0.271 1 98.12 199 ARG A O 1
ATOM 1573 N N . CYS A 1 200 ? -9.766 -2.9 -0.468 1 98.38 200 CYS A N 1
ATOM 1574 C CA . CYS A 1 200 ? -10.727 -1.807 -0.555 1 98.38 200 CYS A CA 1
ATOM 1575 C C . CYS A 1 200 ? -10.531 -1.012 -1.841 1 98.38 200 CYS A C 1
ATOM 1577 O O . CYS A 1 200 ? -9.398 -0.773 -2.264 1 98.38 200 CYS A O 1
ATOM 1579 N N . THR A 1 201 ? -11.562 -0.649 -2.459 1 97.94 201 THR A N 1
ATOM 1580 C CA . THR A 1 201 ? -11.562 0.238 -3.617 1 97.94 201 THR A CA 1
ATOM 1581 C C . THR A 1 201 ? -12.57 1.367 -3.436 1 97.94 201 THR A C 1
ATOM 1583 O O . THR A 1 201 ? -13.461 1.278 -2.592 1 97.94 201 THR A O 1
ATOM 1586 N N . HIS A 1 202 ? -12.359 2.414 -4.113 1 97.12 202 HIS A N 1
ATOM 1587 C CA . HIS A 1 202 ? -13.273 3.551 -4.051 1 97.12 202 HIS A CA 1
ATOM 1588 C C . HIS A 1 202 ? -13.492 4.156 -5.434 1 97.12 202 HIS A C 1
ATOM 1590 O O . HIS A 1 202 ? -12.789 3.809 -6.391 1 97.12 202 HIS A O 1
ATOM 1596 N N . ARG A 1 203 ? -14.484 4.949 -5.613 1 92.06 203 ARG A N 1
ATOM 1597 C CA . ARG A 1 203 ? -14.867 5.539 -6.891 1 92.06 203 ARG A CA 1
ATOM 1598 C C . ARG A 1 203 ? -14.969 4.473 -7.98 1 92.06 203 ARG A C 1
ATOM 1600 O O . ARG A 1 203 ? -15.711 3.502 -7.832 1 92.06 203 ARG A O 1
ATOM 1607 N N . HIS A 1 204 ? -14.266 4.656 -9.086 1 86.31 204 HIS A N 1
ATOM 1608 C CA . HIS A 1 204 ? -14.289 3.686 -10.172 1 86.31 204 HIS A CA 1
ATOM 1609 C C . HIS A 1 204 ? -13.172 2.658 -10.023 1 86.31 204 HIS A C 1
ATOM 1611 O O . HIS A 1 204 ? -12.305 2.549 -10.891 1 86.31 204 HIS A O 1
ATOM 1617 N N . GLU A 1 205 ? -13.172 1.943 -8.852 1 87.25 205 GLU A N 1
ATOM 1618 C CA . GLU A 1 205 ? -12.312 0.795 -8.57 1 87.25 205 GLU A CA 1
ATOM 1619 C C . GLU A 1 205 ? -10.867 1.222 -8.367 1 87.25 205 GLU A C 1
ATOM 1621 O O . GLU A 1 205 ? -9.945 0.521 -8.797 1 87.25 205 GLU A O 1
ATOM 1626 N N . GLU A 1 206 ? -10.695 2.43 -7.875 1 93.69 206 GLU A N 1
ATOM 1627 C CA . GLU A 1 206 ? -9.352 2.836 -7.48 1 93.69 206 GLU A CA 1
ATOM 1628 C C . GLU A 1 206 ? -8.938 2.168 -6.172 1 93.69 206 GLU A C 1
ATOM 1630 O O . GLU A 1 206 ? -9.703 2.154 -5.207 1 93.69 206 GLU A O 1
ATOM 1635 N N . GLU A 1 207 ? -7.793 1.602 -6.234 1 95.12 207 GLU A N 1
ATOM 1636 C CA . GLU A 1 207 ? -7.305 0.86 -5.078 1 95.12 207 GLU A CA 1
ATOM 1637 C C . GLU A 1 207 ? -6.871 1.806 -3.961 1 95.12 207 GLU A C 1
ATOM 1639 O O . GLU A 1 207 ? -6.266 2.848 -4.223 1 95.12 207 GLU A O 1
ATOM 1644 N N . GLY A 1 208 ? -7.16 1.396 -2.738 1 97 208 GLY A N 1
ATOM 1645 C CA . GLY A 1 208 ? -6.656 2.119 -1.582 1 97 208 GLY A CA 1
ATOM 1646 C C . GLY A 1 208 ? -5.297 1.63 -1.121 1 97 208 GLY A C 1
ATOM 1647 O O . GLY A 1 208 ? -4.707 0.739 -1.738 1 97 208 GLY A O 1
ATOM 1648 N N . GLN A 1 209 ? -4.793 2.301 -0.023 1 97.94 209 GLN A N 1
ATOM 1649 C CA . GLN A 1 209 ? -3.562 1.911 0.657 1 97.94 209 GLN A CA 1
ATOM 1650 C C . GLN A 1 209 ? -3.85 1.424 2.074 1 97.94 209 GLN A C 1
ATOM 1652 O O . GLN A 1 209 ? -4.621 2.049 2.807 1 97.94 209 GLN A O 1
ATOM 1657 N N . PRO A 1 210 ? -3.312 0.322 2.434 1 98.31 210 PRO A N 1
ATOM 1658 C CA . PRO A 1 210 ? -2.514 -0.606 1.628 1 98.31 210 PRO A CA 1
ATOM 1659 C C . PRO A 1 210 ? -3.344 -1.337 0.575 1 98.31 210 PRO A C 1
ATOM 1661 O O . PRO A 1 210 ? -4.574 -1.275 0.602 1 98.31 210 PRO A O 1
ATOM 1664 N N . GLU A 1 211 ? -2.676 -1.967 -0.41 1 97.69 211 GLU A N 1
ATOM 1665 C CA . GLU A 1 211 ? -3.393 -2.654 -1.479 1 97.69 211 GLU A CA 1
ATOM 1666 C C . GLU A 1 211 ? -4.25 -3.789 -0.927 1 97.69 211 GLU A C 1
ATOM 1668 O O . GLU A 1 211 ? -5.258 -4.168 -1.532 1 97.69 211 GLU A O 1
ATOM 1673 N N . ALA A 1 212 ? -3.783 -4.383 0.15 1 98.44 212 ALA A N 1
ATOM 1674 C CA . ALA A 1 212 ? -4.477 -5.48 0.813 1 98.44 212 ALA A CA 1
ATOM 1675 C C . ALA A 1 212 ? -4.082 -5.574 2.283 1 98.44 212 ALA A C 1
ATOM 1677 O O . ALA A 1 212 ? -3.01 -5.105 2.676 1 98.44 212 ALA A O 1
ATOM 1678 N N . VAL A 1 213 ? -4.996 -6.082 3.064 1 98.75 213 VAL A N 1
ATOM 1679 C CA . VAL A 1 213 ? -4.723 -6.371 4.469 1 98.75 213 VAL A CA 1
ATOM 1680 C C . VAL A 1 213 ? -4.977 -7.852 4.746 1 98.75 213 VAL A C 1
ATOM 1682 O O . VAL A 1 213 ? -6.027 -8.383 4.383 1 98.75 213 VAL A O 1
ATOM 1685 N N . ASN A 1 214 ? -3.998 -8.562 5.258 1 98.62 214 ASN A N 1
ATOM 1686 C CA . ASN A 1 214 ? -4.199 -9.93 5.734 1 98.62 214 ASN A CA 1
ATOM 1687 C C . ASN A 1 214 ? -4.613 -9.953 7.203 1 98.62 214 ASN A C 1
ATOM 1689 O O . ASN A 1 214 ? -3.791 -9.719 8.086 1 98.62 214 ASN A O 1
ATOM 1693 N N . LEU A 1 215 ? -5.844 -10.195 7.473 1 98.5 215 LEU A N 1
ATOM 1694 C CA . LEU A 1 215 ? -6.367 -10.266 8.828 1 98.5 215 LEU A CA 1
ATOM 1695 C C . LEU A 1 215 ? -6.227 -11.672 9.398 1 98.5 215 LEU A C 1
ATOM 1697 O O . LEU A 1 215 ? -6.895 -12.602 8.938 1 98.5 215 LEU A O 1
ATOM 1701 N N . SER A 1 216 ? -5.359 -11.836 10.352 1 97.5 216 SER A N 1
ATOM 1702 C CA . SER A 1 216 ? -5.16 -13.102 11.047 1 97.5 216 SER A CA 1
ATOM 1703 C C . SER A 1 216 ? -5.797 -13.078 12.438 1 97.5 216 SER A C 1
ATOM 1705 O O . SER A 1 216 ? -5.539 -12.164 13.227 1 97.5 216 SER A O 1
ATOM 1707 N N . ILE A 1 217 ? -6.605 -14.055 12.656 1 96.75 217 ILE A N 1
ATOM 1708 C CA . ILE A 1 217 ? -7.336 -14.102 13.914 1 96.75 217 ILE A CA 1
ATOM 1709 C C . ILE A 1 217 ? -6.75 -15.188 14.812 1 96.75 217 ILE A C 1
ATOM 1711 O O . ILE A 1 217 ? -6.629 -16.344 14.406 1 96.75 217 ILE A O 1
ATOM 1715 N N . SER A 1 218 ? -6.418 -14.797 15.961 1 93.75 218 SER A N 1
ATOM 1716 C CA . SER A 1 218 ? -5.879 -15.758 16.922 1 93.75 218 SER A CA 1
ATOM 1717 C C . SER A 1 218 ? -6.902 -16.094 18 1 93.75 218 SER A C 1
ATOM 1719 O O . SER A 1 218 ? -7.703 -15.25 18.391 1 93.75 218 SER A O 1
ATOM 1721 N N . GLY A 1 219 ? -7.234 -17.328 18.25 1 82.94 219 GLY A N 1
ATOM 1722 C CA . GLY A 1 219 ? -8.172 -17.781 19.266 1 82.94 219 GLY A CA 1
ATOM 1723 C C . GLY A 1 219 ? -7.852 -17.234 20.656 1 82.94 219 GLY A C 1
ATOM 1724 O O . GLY A 1 219 ? -8.742 -16.766 21.359 1 82.94 219 GLY A O 1
ATOM 1725 N N . GLU A 1 220 ? -6.773 -17.891 21.25 1 67.81 220 GLU A N 1
ATOM 1726 C CA . GLU A 1 220 ? -6.465 -17.625 22.641 1 67.81 220 GLU A CA 1
ATOM 1727 C C . GLU A 1 220 ? -5.676 -16.312 22.797 1 67.81 220 GLU A C 1
ATOM 1729 O O . GLU A 1 220 ? -4.562 -16.203 22.266 1 67.81 220 GLU A O 1
ATOM 1734 N N . CYS A 1 221 ? -6.273 -15.367 22.453 1 65.56 221 CYS A N 1
ATOM 1735 C CA . CYS A 1 221 ? -5.5 -14.188 22.844 1 65.56 221 CYS A CA 1
ATOM 1736 C C . CYS A 1 221 ? -5.473 -14.039 24.359 1 65.56 221 CYS A C 1
ATOM 1738 O O . CYS A 1 221 ? -6.52 -13.898 25 1 65.56 221 CYS A O 1
ATOM 1740 N N . PHE A 1 222 ? -4.918 -15.258 24.922 1 51.62 222 PHE A N 1
ATOM 1741 C CA . PHE A 1 222 ? -4.766 -15.203 26.375 1 51.62 222 PHE A CA 1
ATOM 1742 C C . PHE A 1 222 ? -4.281 -13.82 26.812 1 51.62 222 PHE A C 1
ATOM 1744 O O . PHE A 1 222 ? -3.299 -13.305 26.281 1 51.62 222 PHE A O 1
ATOM 1751 N N . ILE A 1 223 ? -5.172 -13.18 27 1 50.06 223 ILE A N 1
ATOM 1752 C CA . ILE A 1 223 ? -4.688 -12.047 27.781 1 50.06 223 ILE A CA 1
ATOM 1753 C C . ILE A 1 223 ? -3.602 -12.523 28.75 1 50.06 223 ILE A C 1
ATOM 1755 O O . ILE A 1 223 ? -3.871 -13.32 29.656 1 50.06 223 ILE A O 1
ATOM 1759 N N . HIS A 1 224 ? -2.449 -13.031 28.344 1 38 224 HIS A N 1
ATOM 1760 C CA . HIS A 1 224 ? -1.479 -13.18 29.422 1 38 224 HIS A CA 1
ATOM 1761 C C . HIS A 1 224 ? -1.608 -12.055 30.438 1 38 224 HIS A C 1
ATOM 1763 O O . HIS A 1 224 ? -1.476 -10.883 30.078 1 38 224 HIS A O 1
ATOM 1769 N N . GLN A 1 225 ? -2.426 -12.188 31.438 1 35.19 225 GLN A N 1
ATOM 1770 C CA . GLN A 1 225 ? -2.162 -11.516 32.719 1 35.19 225 GLN A CA 1
ATOM 1771 C C . GLN A 1 225 ? -0.688 -11.617 33.094 1 35.19 225 GLN A C 1
ATOM 1773 O O . GLN A 1 225 ? -0.225 -12.664 33.531 1 35.19 225 GLN A O 1
ATOM 1778 N N . ASN A 1 226 ? 0.324 -11.43 32.312 1 31.69 226 ASN A N 1
ATOM 1779 C CA . ASN A 1 226 ? 1.61 -11.234 33 1 31.69 226 ASN A CA 1
ATOM 1780 C C . ASN A 1 226 ? 1.442 -10.594 34.375 1 31.69 226 ASN A C 1
ATOM 1782 O O . ASN A 1 226 ? 0.484 -9.852 34.594 1 31.69 226 ASN A O 1
ATOM 1786 N N . ALA A 1 227 ? 2.406 -10.875 35.562 1 26.97 227 ALA A N 1
ATOM 1787 C CA . ALA A 1 227 ? 3.193 -10.227 36.594 1 26.97 227 ALA A CA 1
ATOM 1788 C C . ALA A 1 227 ? 3.584 -8.805 36.188 1 26.97 227 ALA A C 1
ATOM 1790 O O . ALA A 1 227 ? 3.658 -8.5 35 1 26.97 227 ALA A O 1
ATOM 1791 N N . THR A 1 228 ? 3.93 -7.805 37.094 1 27.05 228 THR A N 1
ATOM 1792 C CA . THR A 1 228 ? 4.551 -6.484 37.125 1 27.05 228 THR A CA 1
ATOM 1793 C C . THR A 1 228 ? 5.723 -6.418 36.156 1 27.05 228 THR A C 1
ATOM 1795 O O . THR A 1 228 ? 6.484 -5.449 36.156 1 27.05 228 THR A O 1
ATOM 1798 N N . ALA A 1 229 ? 6.289 -6.863 35.406 1 26.61 229 ALA A N 1
ATOM 1799 C CA . ALA A 1 229 ? 7.473 -6.039 35.188 1 26.61 229 ALA A CA 1
ATOM 1800 C C . ALA A 1 229 ? 7.086 -4.66 34.656 1 26.61 229 ALA A C 1
ATOM 1802 O O . ALA A 1 229 ? 7.898 -3.732 34.656 1 26.61 229 ALA A O 1
ATOM 1803 N N . GLN A 1 230 ? 6.473 -3.814 33.938 1 23.69 230 GLN A N 1
ATOM 1804 C CA . GLN A 1 230 ? 5.941 -2.584 34.5 1 23.69 230 GLN A CA 1
ATOM 1805 C C . GLN A 1 230 ? 4.812 -2.879 35.5 1 23.69 230 GLN A C 1
ATOM 1807 O O . GLN A 1 230 ? 4.809 -2.361 36.625 1 23.69 230 GLN A O 1
ATOM 1812 N N . CYS A 1 231 ? 4.012 -1.981 35.5 1 23.2 231 CYS A N 1
ATOM 1813 C CA . CYS A 1 231 ? 4.211 -0.751 36.25 1 23.2 231 CYS A CA 1
ATOM 1814 C C . CYS A 1 231 ? 3.357 -0.748 37.531 1 23.2 231 CYS A C 1
ATOM 1816 O O . CYS A 1 231 ? 2.141 -0.561 37.469 1 23.2 231 CYS A O 1
ATOM 1818 N N . SER A 1 232 ? 3.283 -2.012 38.156 1 26.94 232 SER A N 1
ATOM 1819 C CA . SER A 1 232 ? 2.855 -2.051 39.562 1 26.94 232 SER A CA 1
ATOM 1820 C C . SER A 1 232 ? 3.057 -0.7 40.219 1 26.94 232 SER A C 1
ATOM 1822 O O . SER A 1 232 ? 4.047 -0.011 39.969 1 26.94 232 SER A O 1
ATOM 1824 N N . HIS A 1 233 ? 1.902 -0.078 40.5 1 23.45 233 HIS A N 1
ATOM 1825 C CA . HIS A 1 233 ? 1.84 0.865 41.594 1 23.45 233 HIS A CA 1
ATOM 1826 C C . HIS A 1 233 ? 2.717 0.408 42.75 1 23.45 233 HIS A C 1
ATOM 1828 O O . HIS A 1 233 ? 2.344 -0.502 43.5 1 23.45 233 HIS A O 1
ATOM 1834 N N . PHE A 1 234 ? 3.988 0.025 42.469 1 25.31 234 PHE A N 1
ATOM 1835 C CA . PHE A 1 234 ? 4.883 0.083 43.625 1 25.31 234 PHE A CA 1
ATOM 1836 C C . PHE A 1 234 ? 4.59 1.312 44.469 1 25.31 234 PHE A C 1
ATOM 1838 O O . PHE A 1 234 ? 5.297 2.318 44.406 1 25.31 234 PHE A O 1
ATOM 1845 N N . HIS A 1 235 ? 3.297 1.933 44.125 1 22.45 235 HIS A N 1
ATOM 1846 C CA . HIS A 1 235 ? 3.32 2.969 45.156 1 22.45 235 HIS A CA 1
ATOM 1847 C C . HIS A 1 235 ? 3.795 2.41 46.469 1 22.45 235 HIS A C 1
ATOM 1849 O O . HIS A 1 235 ? 4.723 2.947 47.094 1 22.45 235 HIS A O 1
ATOM 1855 N N . LYS A 1 236 ? 2.82 2.453 47.312 1 24.19 236 LYS A N 1
ATOM 1856 C CA . LYS A 1 236 ? 2.756 3.096 48.625 1 24.19 236 LYS A CA 1
ATOM 1857 C C . LYS A 1 236 ? 3.217 2.146 49.719 1 24.19 236 LYS A C 1
ATOM 1859 O O . LYS A 1 236 ? 3.072 2.447 50.906 1 24.19 236 LYS A O 1
ATOM 1864 N N . ASP A 1 237 ? 3.438 0.761 49.312 1 23.92 237 ASP A N 1
ATOM 1865 C CA . ASP A 1 237 ? 3.496 0.138 50.656 1 23.92 237 ASP A CA 1
ATOM 1866 C C . ASP A 1 237 ? 4.645 0.708 51.469 1 23.92 237 ASP A C 1
ATOM 1868 O O . ASP A 1 237 ? 4.863 0.292 52.625 1 23.92 237 ASP A O 1
ATOM 1872 N N . LEU A 1 238 ? 5.668 1.006 50.562 1 23.39 238 LEU A N 1
ATOM 1873 C CA . LEU A 1 238 ? 6.895 0.88 51.344 1 23.39 238 LEU A CA 1
ATOM 1874 C C . LEU A 1 238 ? 6.785 1.644 52.656 1 23.39 238 LEU A C 1
ATOM 1876 O O . LEU A 1 238 ? 7.551 1.395 53.594 1 23.39 238 LEU A O 1
ATOM 1880 N N . HIS A 1 239 ? 6.32 2.963 52.406 1 23.75 239 HIS A N 1
ATOM 1881 C CA . HIS A 1 239 ? 6.934 3.85 53.375 1 23.75 239 HIS A CA 1
ATOM 1882 C C . HIS A 1 239 ? 6.535 3.459 54.812 1 23.75 239 HIS A C 1
ATOM 1884 O O . HIS A 1 239 ? 7.199 3.846 55.781 1 23.75 239 HIS A O 1
ATOM 1890 N N . ARG A 1 240 ? 5.219 3.27 54.906 1 20.83 240 ARG A N 1
ATOM 1891 C CA . ARG A 1 240 ? 4.828 3.811 56.188 1 20.83 240 ARG A CA 1
ATOM 1892 C C . ARG A 1 240 ? 5.355 2.941 57.312 1 20.83 240 ARG A C 1
ATOM 1894 O O . ARG A 1 240 ? 4.629 2.643 58.281 1 20.83 240 ARG A O 1
ATOM 1901 N N . ALA A 1 241 ? 6.129 1.867 56.875 1 23.28 241 ALA A N 1
ATOM 1902 C CA . ALA A 1 241 ? 6.566 1.203 58.125 1 23.28 241 ALA A CA 1
ATOM 1903 C C . ALA A 1 241 ? 7.238 2.189 59.062 1 23.28 241 ALA A C 1
ATOM 1905 O O . ALA A 1 241 ? 8.469 2.207 59.188 1 23.28 241 ALA A O 1
ATOM 1906 N N . ALA A 1 242 ? 7.191 3.559 58.562 1 22.38 242 ALA A N 1
ATOM 1907 C CA . ALA A 1 242 ? 7.93 4.516 59.375 1 22.38 242 ALA A CA 1
ATOM 1908 C C . ALA A 1 242 ? 7.82 4.172 60.844 1 22.38 242 ALA A C 1
ATOM 1910 O O . ALA A 1 242 ? 8.344 3.146 61.312 1 22.38 242 ALA A O 1
ATOM 1911 N N . GLU A 1 243 ? 7.449 5.145 61.469 1 25.02 243 GLU A N 1
ATOM 1912 C CA . GLU A 1 243 ? 7.879 5.812 62.688 1 25.02 243 GLU A CA 1
ATOM 1913 C C . GLU A 1 243 ? 7.199 5.203 63.906 1 25.02 243 GLU A C 1
ATOM 1915 O O . GLU A 1 243 ? 6.48 5.895 64.625 1 25.02 243 GLU A O 1
ATOM 1920 N N . HIS A 1 244 ? 6.539 3.975 63.625 1 24.75 244 HIS A N 1
ATOM 1921 C CA . HIS A 1 244 ? 5.922 3.814 64.938 1 24.75 244 HIS A CA 1
ATOM 1922 C C . HIS A 1 244 ? 6.977 3.723 66 1 24.75 244 HIS A C 1
ATOM 1924 O O . HIS A 1 244 ? 6.664 3.346 67.188 1 24.75 244 HIS A O 1
ATOM 1930 N N . THR A 1 245 ? 8.344 3.688 65.5 1 22.06 245 THR A N 1
ATOM 1931 C CA . THR A 1 245 ? 9.156 3.404 66.688 1 22.06 245 THR A CA 1
ATOM 1932 C C . THR A 1 245 ? 8.789 4.332 67.812 1 22.06 245 THR A C 1
ATOM 1934 O O . THR A 1 245 ? 8.867 3.941 69 1 22.06 245 THR A O 1
ATOM 1937 N N . THR A 1 246 ? 8.867 5.664 67.5 1 21.33 246 THR A N 1
ATOM 1938 C CA . THR A 1 246 ? 9.547 6.402 68.5 1 21.33 246 THR A CA 1
ATOM 1939 C C . THR A 1 246 ? 8.852 6.195 69.875 1 21.33 246 THR A C 1
ATOM 1941 O O . THR A 1 246 ? 9.5 5.891 70.875 1 21.33 246 THR A O 1
ATOM 1944 N N . LEU A 1 247 ? 8.016 7.281 70.188 1 21.16 247 LEU A N 1
ATOM 1945 C CA . LEU A 1 247 ? 8.203 8.008 71.438 1 21.16 247 LEU A CA 1
ATOM 1946 C C . LEU A 1 247 ? 7.477 7.316 72.562 1 21.16 247 LEU A C 1
ATOM 1948 O O . LEU A 1 247 ? 6.246 7.301 72.625 1 21.16 247 LEU A O 1
ATOM 1952 N N . HIS A 1 248 ? 7.676 5.965 72.688 1 18.94 248 HIS A N 1
ATOM 1953 C CA . HIS A 1 248 ? 7.711 5.895 74.188 1 18.94 248 HIS A CA 1
ATOM 1954 C C . HIS A 1 248 ? 8.883 6.695 74.75 1 18.94 248 HIS A C 1
ATOM 1956 O O . HIS A 1 248 ? 9.992 6.621 74.188 1 18.94 248 HIS A O 1
ATOM 1962 N N . MET B 1 1 ? 57.062 54.094 -6.805 1 35.09 1 MET B N 1
ATOM 1963 C CA . MET B 1 1 ? 56.375 53.25 -5.82 1 35.09 1 MET B CA 1
ATOM 1964 C C . MET B 1 1 ? 54.875 53.25 -6.102 1 35.09 1 MET B C 1
ATOM 1966 O O . MET B 1 1 ? 54.188 54.25 -5.887 1 35.09 1 MET B O 1
ATOM 1970 N N . CYS B 1 2 ? 54.438 52.594 -7.246 1 46.56 2 CYS B N 1
ATOM 1971 C CA . CYS B 1 2 ? 53.062 52.375 -7.723 1 46.56 2 CYS B CA 1
ATOM 1972 C C . CYS B 1 2 ? 52.281 51.562 -6.707 1 46.56 2 CYS B C 1
ATOM 1974 O O . CYS B 1 2 ? 52.688 50.469 -6.297 1 46.56 2 CYS B O 1
ATOM 1976 N N . ASN B 1 3 ? 51.531 52.219 -5.816 1 52.53 3 ASN B N 1
ATOM 1977 C CA . ASN B 1 3 ? 50.562 51.656 -4.883 1 52.53 3 ASN B CA 1
ATOM 1978 C C . ASN B 1 3 ? 49.469 50.844 -5.602 1 52.53 3 ASN B C 1
ATOM 1980 O O . ASN B 1 3 ? 48.688 51.406 -6.363 1 52.53 3 ASN B O 1
ATOM 1984 N N . LEU B 1 4 ? 49.719 49.531 -5.883 1 50.09 4 LEU B N 1
ATOM 1985 C CA . LEU B 1 4 ? 48.719 48.562 -6.363 1 50.09 4 LEU B CA 1
ATOM 1986 C C . LEU B 1 4 ? 47.594 48.406 -5.344 1 50.09 4 LEU B C 1
ATOM 1988 O O . LEU B 1 4 ? 47.812 47.844 -4.27 1 50.09 4 LEU B O 1
ATOM 1992 N N . LEU B 1 5 ? 46.594 49.312 -5.312 1 53.91 5 LEU B N 1
ATOM 1993 C CA . LEU B 1 5 ? 45.375 49.094 -4.555 1 53.91 5 LEU B CA 1
ATOM 1994 C C . LEU B 1 5 ? 44.688 47.781 -5.012 1 53.91 5 LEU B C 1
ATOM 1996 O O . LEU B 1 5 ? 44.25 47.688 -6.156 1 53.91 5 LEU B O 1
ATOM 2000 N N . GLY B 1 6 ? 44.938 46.656 -4.398 1 54.72 6 GLY B N 1
ATOM 2001 C CA . GLY B 1 6 ? 44.219 45.406 -4.602 1 54.72 6 GLY B CA 1
ATOM 2002 C C . GLY B 1 6 ? 42.75 45.531 -4.277 1 54.72 6 GLY B C 1
ATOM 2003 O O . GLY B 1 6 ? 42.375 45.875 -3.152 1 54.72 6 GLY B O 1
ATOM 2004 N N . THR B 1 7 ? 41.875 45.719 -5.27 1 59.06 7 THR B N 1
ATOM 2005 C CA . THR B 1 7 ? 40.438 45.625 -5.09 1 59.06 7 THR B CA 1
ATOM 2006 C C . THR B 1 7 ? 40.062 44.219 -4.605 1 59.06 7 THR B C 1
ATOM 2008 O O . THR B 1 7 ? 40.281 43.219 -5.301 1 59.06 7 THR B O 1
ATOM 2011 N N . PHE B 1 8 ? 39.844 44.062 -3.295 1 62.06 8 PHE B N 1
ATOM 2012 C CA . PHE B 1 8 ? 39.25 42.844 -2.754 1 62.06 8 PHE B CA 1
ATOM 2013 C C . PHE B 1 8 ? 37.812 42.719 -3.211 1 62.06 8 PHE B C 1
ATOM 2015 O O . PHE B 1 8 ? 36.938 43.5 -2.83 1 62.06 8 PHE B O 1
ATOM 2022 N N . ILE B 1 9 ? 37.562 41.938 -4.246 1 60.81 9 ILE B N 1
ATOM 2023 C CA . ILE B 1 9 ? 36.219 41.531 -4.629 1 60.81 9 ILE B CA 1
ATOM 2024 C C . ILE B 1 9 ? 35.625 40.562 -3.598 1 60.81 9 ILE B C 1
ATOM 2026 O O . ILE B 1 9 ? 36.125 39.438 -3.461 1 60.81 9 ILE B O 1
ATOM 2030 N N . PHE B 1 10 ? 34.844 41.094 -2.635 1 60.31 10 PHE B N 1
ATOM 2031 C CA . PHE B 1 10 ? 34.031 40.25 -1.761 1 60.31 10 PHE B CA 1
ATOM 2032 C C . PHE B 1 10 ? 32.938 39.531 -2.551 1 60.31 10 PHE B C 1
ATOM 2034 O O . PHE B 1 10 ? 31.953 40.125 -2.926 1 60.31 10 PHE B O 1
ATOM 2041 N N . ILE B 1 11 ? 33.219 38.312 -3.068 1 57.75 11 ILE B N 1
ATOM 2042 C CA . ILE B 1 11 ? 32.156 37.469 -3.602 1 57.75 11 ILE B CA 1
ATOM 2043 C C . ILE B 1 11 ? 31.234 37.031 -2.471 1 57.75 11 ILE B C 1
ATOM 2045 O O . ILE B 1 11 ? 31.625 36.188 -1.641 1 57.75 11 ILE B O 1
ATOM 2049 N N . MET B 1 12 ? 30.156 37.75 -2.207 1 53.91 12 MET B N 1
ATOM 2050 C CA . MET B 1 12 ? 29.078 37.188 -1.386 1 53.91 12 MET B CA 1
ATOM 2051 C C . MET B 1 12 ? 28.531 35.906 -1.992 1 53.91 12 MET B C 1
ATOM 2053 O O . MET B 1 12 ? 27.891 35.938 -3.041 1 53.91 12 MET B O 1
ATOM 2057 N N . MET B 1 13 ? 29.031 34.781 -1.544 1 53.41 13 MET B N 1
ATOM 2058 C CA . MET B 1 13 ? 28.359 33.531 -1.843 1 53.41 13 MET B CA 1
ATOM 2059 C C . MET B 1 13 ? 26.953 33.5 -1.265 1 53.41 13 MET B C 1
ATOM 2061 O O . MET B 1 13 ? 26.766 33.5 -0.045 1 53.41 13 MET B O 1
ATOM 2065 N N . PHE B 1 14 ? 25.922 33.875 -1.988 1 51.38 14 PHE B N 1
ATOM 2066 C CA . PHE B 1 14 ? 24.562 33.5 -1.645 1 51.38 14 PHE B CA 1
ATOM 2067 C C . PHE B 1 14 ? 24.453 32 -1.44 1 51.38 14 PHE B C 1
ATOM 2069 O O . PHE B 1 14 ? 24.594 31.219 -2.391 1 51.38 14 PHE B O 1
ATOM 2076 N N . TYR B 1 15 ? 24.656 31.547 -0.212 1 51.12 15 TYR B N 1
ATOM 2077 C CA . TYR B 1 15 ? 24.203 30.188 0.076 1 51.12 15 TYR B CA 1
ATOM 2078 C C . TYR B 1 15 ? 22.719 30.016 -0.244 1 51.12 15 TYR B C 1
ATOM 2080 O O . TYR B 1 15 ? 21.875 30.766 0.27 1 51.12 15 TYR B O 1
ATOM 2088 N N . PRO B 1 16 ? 22.406 29.391 -1.258 1 51.78 16 PRO B N 1
ATOM 2089 C CA . PRO B 1 16 ? 20.969 29.125 -1.382 1 51.78 16 PRO B CA 1
ATOM 2090 C C . PRO B 1 16 ? 20.328 28.641 -0.079 1 51.78 16 PRO B C 1
ATOM 2092 O O . PRO B 1 16 ? 20.969 27.906 0.681 1 51.78 16 PRO B O 1
ATOM 2095 N N . ALA B 1 17 ? 19.453 29.328 0.515 1 52.25 17 ALA B N 1
ATOM 2096 C CA . ALA B 1 17 ? 18.641 28.812 1.619 1 52.25 17 ALA B CA 1
ATOM 2097 C C . ALA B 1 17 ? 18.266 27.359 1.403 1 52.25 17 ALA B C 1
ATOM 2099 O O . ALA B 1 17 ? 17.641 27 0.406 1 52.25 17 ALA B O 1
ATOM 2100 N N . SER B 1 18 ? 19.078 26.484 1.82 1 54.12 18 SER B N 1
ATOM 2101 C CA . SER B 1 18 ? 18.75 25.062 1.79 1 54.12 18 SER B CA 1
ATOM 2102 C C . SER B 1 18 ? 17.281 24.812 2.125 1 54.12 18 SER B C 1
ATOM 2104 O O . SER B 1 18 ? 16.828 25.156 3.223 1 54.12 18 SER B O 1
ATOM 2106 N N . GLN B 1 19 ? 16.406 24.844 1.118 1 62.59 19 GLN B N 1
ATOM 2107 C CA . GLN B 1 19 ? 15 24.531 1.361 1 62.59 19 GLN B CA 1
ATOM 2108 C C . GLN B 1 19 ? 14.859 23.266 2.203 1 62.59 19 GLN B C 1
ATOM 2110 O O . GLN B 1 19 ? 15.539 22.266 1.954 1 62.59 19 GLN B O 1
ATOM 2115 N N . LEU B 1 20 ? 14.461 23.438 3.451 1 66.75 20 LEU B N 1
ATOM 2116 C CA . LEU B 1 20 ? 14.172 22.297 4.316 1 66.75 20 LEU B CA 1
ATOM 2117 C C . LEU B 1 20 ? 13.383 21.234 3.566 1 66.75 20 LEU B C 1
ATOM 2119 O O . LEU B 1 20 ? 12.523 21.547 2.744 1 66.75 20 LEU B O 1
ATOM 2123 N N . PRO B 1 21 ? 13.828 19.984 3.693 1 74.5 21 PRO B N 1
ATOM 2124 C CA . PRO B 1 21 ? 13.133 18.906 2.986 1 74.5 21 PRO B CA 1
ATOM 2125 C C . PRO B 1 21 ? 11.641 18.859 3.299 1 74.5 21 PRO B C 1
ATOM 2127 O O . PRO B 1 21 ? 11.219 19.297 4.375 1 74.5 21 PRO B O 1
ATOM 2130 N N . ASN B 1 22 ? 10.852 18.516 2.318 1 86 22 ASN B N 1
ATOM 2131 C CA . ASN B 1 22 ? 9.414 18.312 2.479 1 86 22 ASN B CA 1
ATOM 2132 C C . ASN B 1 22 ? 9.117 17.203 3.488 1 86 22 ASN B C 1
ATOM 2134 O O . ASN B 1 22 ? 9.727 16.141 3.439 1 86 22 ASN B O 1
ATOM 2138 N N . PRO B 1 23 ? 8.375 17.578 4.453 1 91.56 23 PRO B N 1
ATOM 2139 C CA . PRO B 1 23 ? 8.094 16.562 5.477 1 91.56 23 PRO B CA 1
ATOM 2140 C C . PRO B 1 23 ? 7.316 15.367 4.934 1 91.56 23 PRO B C 1
ATOM 2142 O O . PRO B 1 23 ? 6.422 15.531 4.098 1 91.56 23 PRO B O 1
ATOM 2145 N N . VAL B 1 24 ? 7.734 14.18 5.281 1 94.88 24 VAL B N 1
ATOM 2146 C CA . VAL B 1 24 ? 7 12.93 5.125 1 94.88 24 VAL B CA 1
ATOM 2147 C C . VAL B 1 24 ? 6.516 12.438 6.488 1 94.88 24 VAL B C 1
ATOM 2149 O O . VAL B 1 24 ? 7.32 12.203 7.391 1 94.88 24 VAL B O 1
ATOM 2152 N N . VAL B 1 25 ? 5.227 12.375 6.621 1 97.06 25 VAL B N 1
ATOM 2153 C CA . VAL B 1 25 ? 4.68 12.055 7.938 1 97.06 25 VAL B CA 1
ATOM 2154 C C . VAL B 1 25 ? 3.68 10.906 7.816 1 97.06 25 VAL B C 1
ATOM 2156 O O . VAL B 1 25 ? 3.055 10.727 6.766 1 97.06 25 VAL B O 1
ATOM 2159 N N . ASN B 1 26 ? 3.594 10.055 8.852 1 97.5 26 ASN B N 1
ATOM 2160 C CA . ASN B 1 26 ? 2.596 8.992 8.891 1 97.5 26 ASN B CA 1
ATOM 2161 C C . ASN B 1 26 ? 1.208 9.539 9.211 1 97.5 26 ASN B C 1
ATOM 2163 O O . ASN B 1 26 ? 1.07 10.453 10.031 1 97.5 26 ASN B O 1
ATOM 2167 N N . VAL B 1 27 ? 0.254 8.977 8.586 1 98.25 27 VAL B N 1
ATOM 2168 C CA . VAL B 1 27 ? -1.129 9.312 8.906 1 98.25 27 VAL B CA 1
ATOM 2169 C C . VAL B 1 27 ? -1.345 9.227 10.422 1 98.25 27 VAL B C 1
ATOM 2171 O O . VAL B 1 27 ? -0.795 8.344 11.086 1 98.25 27 VAL B O 1
ATOM 2174 N N . ASN B 1 28 ? -2.107 10.156 11.008 1 97.69 28 ASN B N 1
ATOM 2175 C CA . ASN B 1 28 ? -2.523 10.242 12.406 1 97.69 28 ASN B CA 1
ATOM 2176 C C . ASN B 1 28 ? -1.387 10.727 13.297 1 97.69 28 ASN B C 1
ATOM 2178 O O . ASN B 1 28 ? -1.509 10.719 14.523 1 97.69 28 ASN B O 1
ATOM 2182 N N . GLU B 1 29 ? -0.239 11.102 12.758 1 97.69 29 GLU B N 1
ATOM 2183 C CA . GLU B 1 29 ? 0.863 11.711 13.5 1 97.69 29 GLU B CA 1
ATOM 2184 C C . GLU B 1 29 ? 0.87 13.227 13.344 1 97.69 29 GLU B C 1
ATOM 2186 O O . GLU B 1 29 ? 0.256 13.766 12.414 1 97.69 29 GLU B O 1
ATOM 2191 N N . PRO B 1 30 ? 1.492 13.906 14.281 1 97.88 30 PRO B N 1
ATOM 2192 C CA . PRO B 1 30 ? 1.597 15.367 14.141 1 97.88 30 PRO B CA 1
ATOM 2193 C C . PRO B 1 30 ? 2.705 15.789 13.18 1 97.88 30 PRO B C 1
ATOM 2195 O O . PRO B 1 30 ? 3.627 15.008 12.914 1 97.88 30 PRO B O 1
ATOM 2198 N N . VAL B 1 31 ? 2.549 17 12.648 1 97.44 31 VAL B N 1
ATOM 2199 C CA . VAL B 1 31 ? 3.594 17.531 11.781 1 97.44 31 VAL B CA 1
ATOM 2200 C C . VAL B 1 31 ? 3.719 19.031 11.969 1 97.44 31 VAL B C 1
ATOM 2202 O O . VAL B 1 31 ? 2.75 19.703 12.352 1 97.44 31 VAL B O 1
ATOM 2205 N N . LEU B 1 32 ? 4.922 19.438 11.875 1 96.25 32 LEU B N 1
ATOM 2206 C CA . LEU B 1 32 ? 5.199 20.875 11.836 1 96.25 32 LEU B CA 1
ATOM 2207 C C . LEU B 1 32 ? 5.547 21.328 10.422 1 96.25 32 LEU B C 1
ATOM 2209 O O . LEU B 1 32 ? 6.555 20.891 9.859 1 96.25 32 LEU B O 1
ATOM 2213 N N . ILE B 1 33 ? 4.695 22.109 9.828 1 96.25 33 ILE B N 1
ATOM 2214 C CA . ILE B 1 33 ? 4.984 22.734 8.539 1 96.25 33 ILE B CA 1
ATOM 2215 C C . ILE B 1 33 ? 5.699 24.062 8.766 1 96.25 33 ILE B C 1
ATOM 2217 O O . ILE B 1 33 ? 5.086 25.047 9.203 1 96.25 33 ILE B O 1
ATOM 2221 N N . THR B 1 34 ? 6.934 24.109 8.391 1 94.25 34 THR B N 1
ATOM 2222 C CA . THR B 1 34 ? 7.828 25.156 8.875 1 94.25 34 THR B CA 1
ATOM 2223 C C . THR B 1 34 ? 7.742 26.391 7.98 1 94.25 34 THR B C 1
ATOM 2225 O O . THR B 1 34 ? 7.656 26.266 6.754 1 94.25 34 THR B O 1
ATOM 2228 N N . CYS B 1 35 ? 7.699 27.484 8.57 1 94.44 35 CYS B N 1
ATOM 2229 C CA . CYS B 1 35 ? 7.848 28.812 7.988 1 94.44 35 CYS B CA 1
ATOM 2230 C C . CYS B 1 35 ? 8.602 29.734 8.93 1 94.44 35 CYS B C 1
ATOM 2232 O O . CYS B 1 35 ? 8.062 30.172 9.953 1 94.44 35 CYS B O 1
ATOM 2234 N N . ASN B 1 36 ? 9.844 29.953 8.594 1 91.44 36 ASN B N 1
ATOM 2235 C CA . ASN B 1 36 ? 10.711 30.766 9.445 1 91.44 36 ASN B CA 1
ATOM 2236 C C . ASN B 1 36 ? 10.688 32.219 9.023 1 91.44 36 ASN B C 1
ATOM 2238 O O . ASN B 1 36 ? 11.734 32.812 8.75 1 91.44 36 ASN B O 1
ATOM 2242 N N . ARG B 1 37 ? 9.555 32.781 8.812 1 92.88 37 ARG B N 1
ATOM 2243 C CA . ARG B 1 37 ? 9.336 34.188 8.492 1 92.88 37 ARG B CA 1
ATOM 2244 C C . ARG B 1 37 ? 8.453 34.875 9.539 1 92.88 37 ARG B C 1
ATOM 2246 O O . ARG B 1 37 ? 7.98 34.219 10.477 1 92.88 37 ARG B O 1
ATOM 2253 N N . THR B 1 38 ? 8.461 36.125 9.531 1 91.12 38 THR B N 1
ATOM 2254 C CA . THR B 1 38 ? 7.609 36.906 10.43 1 91.12 38 THR B CA 1
ATOM 2255 C C . THR B 1 38 ? 6.547 37.656 9.648 1 91.12 38 THR B C 1
ATOM 2257 O O . THR B 1 38 ? 6.691 37.875 8.438 1 91.12 38 THR B O 1
ATOM 2260 N N . CYS B 1 39 ? 5.5 37.906 10.297 1 92.81 39 CYS B N 1
ATOM 2261 C CA . CYS B 1 39 ? 4.402 38.656 9.695 1 92.81 39 CYS B CA 1
ATOM 2262 C C . CYS B 1 39 ? 3.725 39.562 10.727 1 92.81 39 CYS B C 1
ATOM 2264 O O . CYS B 1 39 ? 3.359 39.094 11.812 1 92.81 39 CYS B O 1
ATOM 2266 N N . SER B 1 40 ? 3.623 40.875 10.461 1 90.88 40 SER B N 1
ATOM 2267 C CA . SER B 1 40 ? 2.953 41.812 11.359 1 90.88 40 SER B CA 1
ATOM 2268 C C . SER B 1 40 ? 1.473 41.938 11.016 1 90.88 40 SER B C 1
ATOM 2270 O O . SER B 1 40 ? 0.71 42.562 11.758 1 90.88 40 SER B O 1
ATOM 2272 N N . GLY B 1 41 ? 1.03 41.312 9.898 1 92.75 41 GLY B N 1
ATOM 2273 C CA . GLY B 1 41 ? -0.35 41.375 9.438 1 92.75 41 GLY B CA 1
ATOM 2274 C C . GLY B 1 41 ? -1.109 40.094 9.633 1 92.75 41 GLY B C 1
ATOM 2275 O O . GLY B 1 41 ? -0.889 39.375 10.609 1 92.75 41 GLY B O 1
ATOM 2276 N N . ASP B 1 42 ? -2.125 39.938 8.742 1 94.5 42 ASP B N 1
ATOM 2277 C CA . ASP B 1 42 ? -2.938 38.719 8.781 1 94.5 42 ASP B CA 1
ATOM 2278 C C . ASP B 1 42 ? -2.168 37.531 8.219 1 94.5 42 ASP B C 1
ATOM 2280 O O . ASP B 1 42 ? -1.457 37.656 7.215 1 94.5 42 ASP B O 1
ATOM 2284 N N . VAL B 1 43 ? -2.275 36.406 8.945 1 95.81 43 VAL B N 1
ATOM 2285 C CA . VAL B 1 43 ? -1.6 35.188 8.492 1 95.81 43 VAL B CA 1
ATOM 2286 C C . VAL B 1 43 ? -2.633 34.156 8.062 1 95.81 43 VAL B C 1
ATOM 2288 O O . VAL B 1 43 ? -3.611 33.906 8.773 1 95.81 43 VAL B O 1
ATOM 2291 N N . LYS B 1 44 ? -2.414 33.625 6.867 1 96.81 44 LYS B N 1
ATOM 2292 C CA . LYS B 1 44 ? -3.297 32.562 6.359 1 96.81 44 LYS B CA 1
ATOM 2293 C C . LYS B 1 44 ? -2.498 31.375 5.852 1 96.81 44 LYS B C 1
ATOM 2295 O O . LYS B 1 44 ? -1.511 31.547 5.129 1 96.81 44 LYS B O 1
ATOM 2300 N N . TRP B 1 45 ? -2.807 30.25 6.344 1 97.5 45 TRP B N 1
ATOM 2301 C CA . TRP B 1 45 ? -2.307 29 5.762 1 97.5 45 TRP B CA 1
ATOM 2302 C C . TRP B 1 45 ? -3.361 28.359 4.871 1 97.5 45 TRP B C 1
ATOM 2304 O O . TRP B 1 45 ? -4.5 28.141 5.297 1 97.5 45 TRP B O 1
ATOM 2314 N N . MET B 1 46 ? -2.979 28.062 3.623 1 98.06 46 MET B N 1
ATOM 2315 C CA . MET B 1 46 ? -3.877 27.469 2.641 1 98.06 46 MET B CA 1
ATOM 2316 C C . MET B 1 46 ? -3.309 26.156 2.113 1 98.06 46 MET B C 1
ATOM 2318 O O . MET B 1 46 ? -2.098 26.031 1.927 1 98.06 46 MET B O 1
ATOM 2322 N N . LEU B 1 47 ? -4.117 25.141 1.957 1 97.81 47 LEU B N 1
ATOM 2323 C CA . LEU B 1 47 ? -3.789 23.938 1.189 1 97.81 47 LEU B CA 1
ATOM 2324 C C . LEU B 1 47 ? -4.078 24.141 -0.293 1 97.81 47 LEU B C 1
ATOM 2326 O O . LEU B 1 47 ? -5.219 24.422 -0.675 1 97.81 47 LEU B O 1
ATOM 2330 N N . ALA B 1 48 ? -3.008 24 -1.084 1 96.38 48 ALA B N 1
ATOM 2331 C CA . ALA B 1 48 ? -3.09 24.344 -2.5 1 96.38 48 ALA B CA 1
ATOM 2332 C C . ALA B 1 48 ? -3.83 23.266 -3.289 1 96.38 48 ALA B C 1
ATOM 2334 O O . ALA B 1 48 ? -3.205 22.422 -3.938 1 96.38 48 ALA B O 1
ATOM 2335 N N . LYS B 1 49 ? -5.043 23.234 -3.16 1 91.81 49 LYS B N 1
ATOM 2336 C CA . LYS B 1 49 ? -5.949 22.422 -3.977 1 91.81 49 LYS B CA 1
ATOM 2337 C C . LYS B 1 49 ? -6.812 23.297 -4.875 1 91.81 49 LYS B C 1
ATOM 2339 O O . LYS B 1 49 ? -6.738 24.531 -4.805 1 91.81 49 LYS B O 1
ATOM 2344 N N . ARG B 1 50 ? -7.445 22.703 -5.859 1 86.5 50 ARG B N 1
ATOM 2345 C CA . ARG B 1 50 ? -8.359 23.453 -6.715 1 86.5 50 ARG B CA 1
ATOM 2346 C C . ARG B 1 50 ? -9.812 23.078 -6.434 1 86.5 50 ARG B C 1
ATOM 2348 O O . ARG B 1 50 ? -10.258 21.984 -6.793 1 86.5 50 ARG B O 1
ATOM 2355 N N . PRO B 1 51 ? -10.492 24.016 -5.812 1 88.75 51 PRO B N 1
ATOM 2356 C CA . PRO B 1 51 ? -10.094 25.312 -5.242 1 88.75 51 PRO B CA 1
ATOM 2357 C C . PRO B 1 51 ? -9.258 25.156 -3.977 1 88.75 51 PRO B C 1
ATOM 2359 O O . PRO B 1 51 ? -9.266 24.094 -3.346 1 88.75 51 PRO B O 1
ATOM 2362 N N . GLU B 1 52 ? -8.602 26.188 -3.598 1 93.69 52 GLU B N 1
ATOM 2363 C CA . GLU B 1 52 ? -7.781 26.156 -2.391 1 93.69 52 GLU B CA 1
ATOM 2364 C C . GLU B 1 52 ? -8.641 25.953 -1.146 1 93.69 52 GLU B C 1
ATOM 2366 O O . GLU B 1 52 ? -9.805 26.344 -1.114 1 93.69 52 GLU B O 1
ATOM 2371 N N . ILE B 1 53 ? -8.016 25.391 -0.182 1 97.06 53 ILE B N 1
ATOM 2372 C CA . ILE B 1 53 ? -8.719 25.094 1.062 1 97.06 53 ILE B CA 1
ATOM 2373 C C . ILE B 1 53 ? -8.062 25.844 2.217 1 97.06 53 ILE B C 1
ATOM 2375 O O . ILE B 1 53 ? -6.844 25.781 2.402 1 97.06 53 ILE B O 1
ATOM 2379 N N . LEU B 1 54 ? -8.828 26.547 2.977 1 97.81 54 LEU B N 1
ATOM 2380 C CA . LEU B 1 54 ? -8.328 27.234 4.156 1 97.81 54 LEU B CA 1
ATOM 2381 C C . LEU B 1 54 ? -7.957 26.25 5.254 1 97.81 54 LEU B C 1
ATOM 2383 O O . LEU B 1 54 ? -8.758 25.375 5.609 1 97.81 54 LEU B O 1
ATOM 2387 N N . VAL B 1 55 ? -6.789 26.391 5.707 1 98.25 55 VAL B N 1
ATOM 2388 C CA . VAL B 1 55 ? -6.336 25.531 6.805 1 98.25 55 VAL B CA 1
ATOM 2389 C C . VAL B 1 55 ? -6.453 26.297 8.125 1 98.25 55 VAL B C 1
ATOM 2391 O O . VAL B 1 55 ? -7.055 25.797 9.078 1 98.25 55 VAL B O 1
ATOM 2394 N N . SER B 1 56 ? -5.918 27.5 8.148 1 97.25 56 SER B N 1
ATOM 2395 C CA . SER B 1 56 ? -5.949 28.359 9.32 1 97.25 56 SER B CA 1
ATOM 2396 C C . SER B 1 56 ? -5.789 29.828 8.93 1 97.25 56 SER B C 1
ATOM 2398 O O . SER B 1 56 ? -5.09 30.141 7.965 1 97.25 56 SER B O 1
ATOM 2400 N N . GLU B 1 57 ? -6.461 30.703 9.641 1 96.69 57 GLU B N 1
ATOM 2401 C CA . GLU B 1 57 ? -6.355 32.156 9.445 1 96.69 57 GLU B CA 1
ATOM 2402 C C . GLU B 1 57 ? -6.285 32.875 10.773 1 96.69 57 GLU B C 1
ATOM 2404 O O . GLU B 1 57 ? -7.09 32.625 11.68 1 96.69 57 GLU B O 1
ATOM 2409 N N . CYS B 1 58 ? -5.293 33.688 10.891 1 94.38 58 CYS B N 1
ATOM 2410 C CA . CYS B 1 58 ? -5.16 34.531 12.078 1 94.38 58 CYS B CA 1
ATOM 2411 C C . CYS B 1 58 ? -5.227 36 11.711 1 94.38 58 CYS B C 1
ATOM 2413 O O . CYS B 1 58 ? -4.355 36.531 11.008 1 94.38 58 CYS B O 1
ATOM 2415 N N . LYS B 1 59 ? -6.285 36.594 12.141 1 92.62 59 LYS B N 1
ATOM 2416 C CA . LYS B 1 59 ? -6.508 38.031 11.938 1 92.62 59 LYS B CA 1
ATOM 2417 C C . LYS B 1 59 ? -6.574 38.781 13.266 1 92.62 59 LYS B C 1
ATOM 2419 O O . LYS B 1 59 ? -7.395 38.438 14.125 1 92.62 59 LYS B O 1
ATOM 2424 N N . ARG B 1 60 ? -5.703 39.844 13.383 1 86.12 60 ARG B N 1
ATOM 2425 C CA . ARG B 1 60 ? -5.695 40.719 14.547 1 86.12 60 ARG B CA 1
ATOM 2426 C C . ARG B 1 60 ? -5.742 39.906 15.836 1 86.12 60 ARG B C 1
ATOM 2428 O O . ARG B 1 60 ? -6.555 40.188 16.719 1 86.12 60 ARG B O 1
ATOM 2435 N N . GLY B 1 61 ? -5.02 38.75 15.922 1 80.06 61 GLY B N 1
ATOM 2436 C CA . GLY B 1 61 ? -4.867 37.969 17.141 1 80.06 61 GLY B CA 1
ATOM 2437 C C . GLY B 1 61 ? -5.875 36.844 17.266 1 80.06 61 GLY B C 1
ATOM 2438 O O . GLY B 1 61 ? -5.734 35.969 18.125 1 80.06 61 GLY B O 1
ATOM 2439 N N . ALA B 1 62 ? -6.965 36.812 16.484 1 91.56 62 ALA B N 1
ATOM 2440 C CA . ALA B 1 62 ? -7.953 35.75 16.516 1 91.56 62 ALA B CA 1
ATOM 2441 C C . ALA B 1 62 ? -7.699 34.75 15.391 1 91.56 62 ALA B C 1
ATOM 2443 O O . ALA B 1 62 ? -7.48 35.125 14.242 1 91.56 62 ALA B O 1
ATOM 2444 N N . CYS B 1 63 ? -7.676 33.531 15.797 1 93.44 63 CYS B N 1
ATOM 2445 C CA . CYS B 1 63 ? -7.395 32.5 14.797 1 93.44 63 CYS B CA 1
ATOM 2446 C C . CYS B 1 63 ? -8.609 31.609 14.57 1 93.44 63 CYS B C 1
ATOM 2448 O O . CYS B 1 63 ? -9.328 31.266 15.516 1 93.44 63 CYS B O 1
ATOM 2450 N N . VAL B 1 64 ? -8.859 31.312 13.305 1 96.56 64 VAL B N 1
ATOM 2451 C CA . VAL B 1 64 ? -9.922 30.375 12.914 1 96.56 64 VAL B CA 1
ATOM 2452 C C . VAL B 1 64 ? -9.328 29.234 12.094 1 96.56 64 VAL B C 1
ATOM 2454 O O . VAL B 1 64 ? -8.328 29.422 11.391 1 96.56 64 VAL B O 1
ATOM 2457 N N . GLU B 1 65 ? -9.891 28.094 12.242 1 97.62 65 GLU B N 1
ATOM 2458 C CA . GLU B 1 65 ? -9.469 26.906 11.484 1 97.62 65 GLU B CA 1
ATOM 2459 C C . GLU B 1 65 ? -10.445 26.609 10.352 1 97.62 65 GLU B C 1
ATOM 2461 O O . GLU B 1 65 ? -11.656 26.781 10.508 1 97.62 65 GLU B O 1
ATOM 2466 N N . GLY B 1 66 ? -9.898 26.203 9.234 1 96.62 66 GLY B N 1
ATOM 2467 C CA . GLY B 1 66 ? -10.734 25.891 8.086 1 96.62 66 GLY B CA 1
ATOM 2468 C C . GLY B 1 66 ? -11.539 24.609 8.266 1 96.62 66 GLY B C 1
ATOM 2469 O O . GLY B 1 66 ? -11.266 23.828 9.172 1 96.62 66 GLY B O 1
ATOM 2470 N N . HIS B 1 67 ? -12.547 24.5 7.406 1 94.12 67 HIS B N 1
ATOM 2471 C CA . HIS B 1 67 ? -13.344 23.281 7.406 1 94.12 67 HIS B CA 1
ATOM 2472 C C . HIS B 1 67 ? -12.469 22.047 7.156 1 94.12 67 HIS B C 1
ATOM 2474 O O . HIS B 1 67 ? -11.648 22.047 6.242 1 94.12 67 HIS B O 1
ATOM 2480 N N . GLY B 1 68 ? -12.617 21 7.992 1 93.94 68 GLY B N 1
ATOM 2481 C CA . GLY B 1 68 ? -11.805 19.781 7.863 1 93.94 68 GLY B CA 1
ATOM 2482 C C . GLY B 1 68 ? -10.539 19.828 8.703 1 93.94 68 GLY B C 1
ATOM 2483 O O . GLY B 1 68 ? -9.844 18.812 8.82 1 93.94 68 GLY B O 1
ATOM 2484 N N . PHE B 1 69 ? -10.273 21 9.242 1 97.44 69 PHE B N 1
ATOM 2485 C CA . PHE B 1 69 ? -9.062 21.156 10.039 1 97.44 69 PHE B CA 1
ATOM 2486 C C . PHE B 1 69 ? -9.406 21.562 11.469 1 97.44 69 PHE B C 1
ATOM 2488 O O . PHE B 1 69 ? -8.531 22.016 12.211 1 97.44 69 PHE B O 1
ATOM 2495 N N . GLU B 1 70 ? -10.656 21.344 11.836 1 96.31 70 GLU B N 1
ATOM 2496 C CA . GLU B 1 70 ? -11.148 21.797 13.133 1 96.31 70 GLU B CA 1
ATOM 2497 C C . GLU B 1 70 ? -10.383 21.141 14.273 1 96.31 70 GLU B C 1
ATOM 2499 O O . GLU B 1 70 ? -10.289 19.906 14.336 1 96.31 70 GLU B O 1
ATOM 2504 N N . ASN B 1 71 ? -9.836 21.953 15.117 1 97.19 71 ASN B N 1
ATOM 2505 C CA . ASN B 1 71 ? -9.156 21.547 16.344 1 97.19 71 ASN B CA 1
ATOM 2506 C C . ASN B 1 71 ? -7.867 20.781 16.047 1 97.19 71 ASN B C 1
ATOM 2508 O O . ASN B 1 71 ? -7.445 19.938 16.828 1 97.19 71 ASN B O 1
ATOM 2512 N N . ARG B 1 72 ? -7.285 21.078 14.875 1 98 72 ARG B N 1
ATOM 2513 C CA . ARG B 1 72 ? -6.102 20.297 14.539 1 98 72 ARG B CA 1
ATOM 2514 C C . ARG B 1 72 ? -4.93 21.203 14.18 1 98 72 ARG B C 1
ATOM 2516 O O . ARG B 1 72 ? -3.822 20.719 13.93 1 98 72 ARG B O 1
ATOM 2523 N N . THR B 1 73 ? -5.172 22.547 14.164 1 97.44 73 THR B N 1
ATOM 2524 C CA . THR B 1 73 ? -4.109 23.453 13.742 1 97.44 73 THR B CA 1
ATOM 2525 C C . THR B 1 73 ? -3.717 24.391 14.883 1 97.44 73 THR B C 1
ATOM 2527 O O . THR B 1 73 ? -4.562 24.781 15.688 1 97.44 73 THR B O 1
ATOM 2530 N N . ARG B 1 74 ? -2.449 24.703 14.945 1 94.69 74 ARG B N 1
ATOM 2531 C CA . ARG B 1 74 ? -1.91 25.703 15.867 1 94.69 74 ARG B CA 1
ATOM 2532 C C . ARG B 1 74 ? -0.711 26.422 15.258 1 94.69 74 ARG B C 1
ATOM 2534 O O . ARG B 1 74 ? 0.196 25.781 14.719 1 94.69 74 ARG B O 1
ATOM 2541 N N . LEU B 1 75 ? -0.745 27.688 15.258 1 92.12 75 LEU B N 1
ATOM 2542 C CA . LEU B 1 75 ? 0.414 28.469 14.828 1 92.12 75 LEU B CA 1
ATOM 2543 C C . LEU B 1 75 ? 1.45 28.547 15.945 1 92.12 75 LEU B C 1
ATOM 2545 O O . LEU B 1 75 ? 1.106 28.828 17.094 1 92.12 75 LEU B O 1
ATOM 2549 N N . VAL B 1 76 ? 2.648 28.172 15.578 1 85.31 76 VAL B N 1
ATOM 2550 C CA . VAL B 1 76 ? 3.717 28.266 16.562 1 85.31 76 VAL B CA 1
ATOM 2551 C C . VAL B 1 76 ? 4.016 29.719 16.875 1 85.31 76 VAL B C 1
ATOM 2553 O O . VAL B 1 76 ? 4.152 30.547 15.969 1 85.31 76 VAL B O 1
ATOM 2556 N N . GLN B 1 77 ? 4.07 30.062 18.188 1 74.62 77 GLN B N 1
ATOM 2557 C CA . GLN B 1 77 ? 4.305 31.438 18.625 1 74.62 77 GLN B CA 1
ATOM 2558 C C . GLN B 1 77 ? 5.652 31.953 18.125 1 74.62 77 GLN B C 1
ATOM 2560 O O . GLN B 1 77 ? 6.672 31.266 18.281 1 74.62 77 GLN B O 1
ATOM 2565 N N . GLY B 1 78 ? 5.652 33.125 17.656 1 73.62 78 GLY B N 1
ATOM 2566 C CA . GLY B 1 78 ? 6.883 33.781 17.234 1 73.62 78 GLY B CA 1
ATOM 2567 C C . GLY B 1 78 ? 7.371 33.312 15.883 1 73.62 78 GLY B C 1
ATOM 2568 O O . GLY B 1 78 ? 8.289 33.906 15.312 1 73.62 78 GLY B O 1
ATOM 2569 N N . LYS B 1 79 ? 6.82 32.219 15.422 1 81.69 79 LYS B N 1
ATOM 2570 C CA . LYS B 1 79 ? 7.113 31.734 14.086 1 81.69 79 LYS B CA 1
ATOM 2571 C C . LYS B 1 79 ? 5.832 31.484 13.297 1 81.69 79 LYS B C 1
ATOM 2573 O O . LYS B 1 79 ? 4.73 31.609 13.828 1 81.69 79 LYS B O 1
ATOM 2578 N N . LEU B 1 80 ? 5.895 31.484 11.992 1 92.81 80 LEU B N 1
ATOM 2579 C CA . LEU B 1 80 ? 4.711 31.297 11.164 1 92.81 80 LEU B CA 1
ATOM 2580 C C . LEU B 1 80 ? 4.547 29.828 10.781 1 92.81 80 LEU B C 1
ATOM 2582 O O . LEU B 1 80 ? 3.799 29.5 9.852 1 92.81 80 LEU B O 1
ATOM 2586 N N . SER B 1 81 ? 5.215 29 11.633 1 95.38 81 SER B N 1
ATOM 2587 C CA . SER B 1 81 ? 5.086 27.562 11.375 1 95.38 81 SER B CA 1
ATOM 2588 C C . SER B 1 81 ? 3.723 27.047 11.828 1 95.38 81 SER B C 1
ATOM 2590 O O . SER B 1 81 ? 3.146 27.547 12.789 1 95.38 81 SER B O 1
ATOM 2592 N N . LEU B 1 82 ? 3.203 26.062 11.133 1 96.69 82 LEU B N 1
ATOM 2593 C CA . LEU B 1 82 ? 1.882 25.5 11.383 1 96.69 82 LEU B CA 1
ATOM 2594 C C . LEU B 1 82 ? 1.992 24.109 11.969 1 96.69 82 LEU B C 1
ATOM 2596 O O . LEU B 1 82 ? 2.57 23.203 11.352 1 96.69 82 LEU B O 1
ATOM 2600 N N . HIS B 1 83 ? 1.524 23.938 13.125 1 96.94 83 HIS B N 1
ATOM 2601 C CA . HIS B 1 83 ? 1.383 22.609 13.734 1 96.94 83 HIS B CA 1
ATOM 2602 C C . HIS B 1 83 ? 0.053 21.969 13.352 1 96.94 83 HIS B C 1
ATOM 2604 O O . HIS B 1 83 ? -1.009 22.562 13.547 1 96.94 83 HIS B O 1
ATOM 2610 N N . LEU B 1 84 ? 0.053 20.875 12.68 1 98 84 LEU B N 1
ATOM 2611 C CA . LEU B 1 84 ? -1.122 20.094 12.32 1 98 84 LEU B CA 1
ATOM 2612 C C . LEU B 1 84 ? -1.133 18.766 13.07 1 98 84 LEU B C 1
ATOM 2614 O O . LEU B 1 84 ? -0.237 17.938 12.883 1 98 84 LEU B O 1
ATOM 2618 N N . ASN B 1 85 ? -2.145 18.578 13.922 1 97.94 85 ASN B N 1
ATOM 2619 C CA . ASN B 1 85 ? -2.199 17.391 14.781 1 97.94 85 ASN B CA 1
ATOM 2620 C C . ASN B 1 85 ? -3.629 16.891 14.945 1 97.94 85 ASN B C 1
ATOM 2622 O O . ASN B 1 85 ? -4.449 17.547 15.602 1 97.94 85 ASN B O 1
ATOM 2626 N N . ALA B 1 86 ? -4.012 15.68 14.492 1 97.44 86 ALA B N 1
ATOM 2627 C CA . ALA B 1 86 ? -3.17 14.773 13.727 1 97.44 86 ALA B CA 1
ATOM 2628 C C . ALA B 1 86 ? -3.367 14.977 12.227 1 97.44 86 ALA B C 1
ATOM 2630 O O . ALA B 1 86 ? -4.324 15.625 11.805 1 97.44 86 ALA B O 1
ATOM 2631 N N . VAL B 1 87 ? -2.449 14.516 11.5 1 98.19 87 VAL B N 1
ATOM 2632 C CA . VAL B 1 87 ? -2.559 14.633 10.047 1 98.19 87 VAL B CA 1
ATOM 2633 C C . VAL B 1 87 ? -3.502 13.562 9.516 1 98.19 87 VAL B C 1
ATOM 2635 O O . VAL B 1 87 ? -3.443 12.406 9.945 1 98.19 87 VAL B O 1
ATOM 2638 N N . MET B 1 88 ? -4.375 13.969 8.648 1 98.25 88 MET B N 1
ATOM 2639 C CA . MET B 1 88 ? -5.215 13.039 7.895 1 98.25 88 MET B CA 1
ATOM 2640 C C . MET B 1 88 ? -4.574 12.695 6.555 1 98.25 88 MET B C 1
ATOM 2642 O O . MET B 1 88 ? -3.752 13.453 6.039 1 98.25 88 MET B O 1
ATOM 2646 N N . TYR B 1 89 ? -4.93 11.555 5.992 1 98.25 89 TYR B N 1
ATOM 2647 C CA . TYR B 1 89 ? -4.273 11.055 4.793 1 98.25 89 TYR B CA 1
ATOM 2648 C C . TYR B 1 89 ? -4.375 12.055 3.652 1 98.25 89 TYR B C 1
ATOM 2650 O O . TYR B 1 89 ? -3.422 12.25 2.898 1 98.25 89 TYR B O 1
ATOM 2658 N N . ASN B 1 90 ? -5.504 12.742 3.473 1 96.62 90 ASN B N 1
ATOM 2659 C CA . ASN B 1 90 ? -5.719 13.648 2.348 1 96.62 90 ASN B CA 1
ATOM 2660 C C . ASN B 1 90 ? -5.273 15.07 2.682 1 96.62 90 ASN B C 1
ATOM 2662 O O . ASN B 1 90 ? -5.602 16.016 1.958 1 96.62 90 ASN B O 1
ATOM 2666 N N . ASP B 1 91 ? -4.598 15.164 3.846 1 97.44 91 ASP B N 1
ATOM 2667 C CA . ASP B 1 91 ? -3.988 16.453 4.16 1 97.44 91 ASP B CA 1
ATOM 2668 C C . ASP B 1 91 ? -2.742 16.703 3.311 1 97.44 91 ASP B C 1
ATOM 2670 O O . ASP B 1 91 ? -2.129 17.766 3.387 1 97.44 91 ASP B O 1
ATOM 2674 N N . LYS B 1 92 ? -2.318 15.789 2.582 1 96.5 92 LYS B N 1
ATOM 2675 C CA . LYS B 1 92 ? -1.11 15.945 1.778 1 96.5 92 LYS B CA 1
ATOM 2676 C C . LYS B 1 92 ? -1.311 16.984 0.683 1 96.5 92 LYS B C 1
ATOM 2678 O O . LYS B 1 92 ? -2.43 17.188 0.205 1 96.5 92 LYS B O 1
ATOM 2683 N N . GLY B 1 93 ? -0.225 17.688 0.349 1 96.38 93 GLY B N 1
ATOM 2684 C CA . GLY B 1 93 ? -0.253 18.703 -0.692 1 96.38 93 GLY B CA 1
ATOM 2685 C C . GLY B 1 93 ? 0.618 19.906 -0.379 1 96.38 93 GLY B C 1
ATOM 2686 O O . GLY B 1 93 ? 1.432 19.859 0.546 1 96.38 93 GLY B O 1
ATOM 2687 N N . TRP B 1 94 ? 0.444 20.875 -1.207 1 97.25 94 TRP B N 1
ATOM 2688 C CA . TRP B 1 94 ? 1.188 22.125 -1.031 1 97.25 94 TRP B CA 1
ATOM 2689 C C . TRP B 1 94 ? 0.472 23.047 -0.058 1 97.25 94 TRP B C 1
ATOM 2691 O O . TRP B 1 94 ? -0.702 23.375 -0.25 1 97.25 94 TRP B O 1
ATOM 2701 N N . TYR B 1 95 ? 1.204 23.484 0.963 1 97.69 95 TYR B N 1
ATOM 2702 C CA . TYR B 1 95 ? 0.747 24.469 1.929 1 97.69 95 TYR B CA 1
ATOM 2703 C C . TYR B 1 95 ? 1.411 25.828 1.68 1 97.69 95 TYR B C 1
ATOM 2705 O O . TYR B 1 95 ? 2.637 25.906 1.57 1 97.69 95 TYR B O 1
ATOM 2713 N N . ILE B 1 96 ? 0.582 26.781 1.608 1 97.56 96 ILE B N 1
ATOM 2714 C CA . ILE B 1 96 ? 1.075 28.125 1.321 1 97.56 96 ILE B CA 1
ATOM 2715 C C . ILE B 1 96 ? 0.714 29.062 2.471 1 97.56 96 ILE B C 1
ATOM 2717 O O . ILE B 1 96 ? -0.436 29.094 2.916 1 97.56 96 ILE B O 1
ATOM 2721 N N . CYS B 1 97 ? 1.662 29.75 2.947 1 97 97 CYS B N 1
ATOM 2722 C CA . CYS B 1 97 ? 1.45 30.75 3.98 1 97 97 CYS B CA 1
ATOM 2723 C C . CYS B 1 97 ? 1.404 32.156 3.375 1 97 97 CYS B C 1
ATOM 2725 O O . CYS B 1 97 ? 2.295 32.531 2.613 1 97 97 CYS B O 1
ATOM 2727 N N . TYR B 1 98 ? 0.37 32.875 3.691 1 96.88 98 TYR B N 1
ATOM 2728 C CA . TYR B 1 98 ? 0.204 34.25 3.23 1 96.88 98 TYR B CA 1
ATOM 2729 C C . TYR B 1 98 ? 0.316 35.219 4.391 1 96.88 98 TYR B C 1
ATOM 2731 O O . TYR B 1 98 ? -0.204 34.969 5.48 1 96.88 98 TYR B O 1
ATOM 2739 N N . CYS B 1 99 ? 1.06 36.312 4.188 1 95.94 99 CYS B N 1
ATOM 2740 C CA . CYS B 1 99 ? 1.015 37.531 5.023 1 95.94 99 CYS B CA 1
ATOM 2741 C C . CYS B 1 99 ? 0.328 38.656 4.297 1 95.94 99 CYS B C 1
ATOM 2743 O O . CYS B 1 99 ? 0.86 39.188 3.32 1 95.94 99 CYS B O 1
ATOM 2745 N N . ASP B 1 100 ? -0.737 39.125 4.805 1 93 100 ASP B N 1
ATOM 2746 C CA . ASP B 1 100 ? -1.52 40.156 4.141 1 93 100 ASP B CA 1
ATOM 2747 C C . ASP B 1 100 ? -1.625 39.875 2.641 1 93 100 ASP B C 1
ATOM 2749 O O . ASP B 1 100 ? -1.321 40.75 1.822 1 93 100 ASP B O 1
ATOM 2753 N N . ASN B 1 101 ? -1.847 38.812 2.006 1 91.12 101 ASN B N 1
ATOM 2754 C CA . ASN B 1 101 ? -2.129 38.375 0.644 1 91.12 101 ASN B CA 1
ATOM 2755 C C . ASN B 1 101 ? -0.847 38.062 -0.117 1 91.12 101 ASN B C 1
ATOM 2757 O O . ASN B 1 101 ? -0.887 37.75 -1.314 1 91.12 101 ASN B O 1
ATOM 2761 N N . SER B 1 102 ? 0.272 38.156 0.514 1 96.44 102 SER B N 1
ATOM 2762 C CA . SER B 1 102 ? 1.546 37.812 -0.103 1 96.44 102 SER B CA 1
ATOM 2763 C C . SER B 1 102 ? 2.023 36.438 0.365 1 96.44 102 SER B C 1
ATOM 2765 O O . SER B 1 102 ? 2.033 36.156 1.564 1 96.44 102 SER B O 1
ATOM 2767 N N . GLU B 1 103 ? 2.34 35.656 -0.6 1 96.94 103 GLU B N 1
ATOM 2768 C CA . GLU B 1 103 ? 2.912 34.344 -0.248 1 96.94 103 GLU B CA 1
ATOM 2769 C C . GLU B 1 103 ? 4.277 34.5 0.414 1 96.94 103 GLU B C 1
ATOM 2771 O O . GLU B 1 103 ? 5.156 35.188 -0.121 1 96.94 103 GLU B O 1
ATOM 2776 N N . ILE B 1 104 ? 4.512 33.938 1.532 1 95.62 104 ILE B N 1
ATOM 2777 C CA . ILE B 1 104 ? 5.777 34.125 2.225 1 95.62 104 ILE B CA 1
ATOM 2778 C C . ILE B 1 104 ? 6.477 32.781 2.426 1 95.62 104 ILE B C 1
ATOM 2780 O O . ILE B 1 104 ? 7.695 32.75 2.594 1 95.62 104 ILE B O 1
ATOM 2784 N N . CYS B 1 105 ? 5.664 31.719 2.479 1 94.94 105 CYS B N 1
ATOM 2785 C CA . CYS B 1 105 ? 6.223 30.375 2.602 1 94.94 105 CYS B CA 1
ATOM 2786 C C . CYS B 1 105 ? 5.383 29.359 1.837 1 94.94 105 CYS B C 1
ATOM 2788 O O . CYS B 1 105 ? 4.184 29.547 1.65 1 94.94 105 CYS B O 1
ATOM 2790 N N . LYS B 1 106 ? 6 28.344 1.387 1 95.62 106 LYS B N 1
ATOM 2791 C CA . LYS B 1 106 ? 5.348 27.188 0.764 1 95.62 106 LYS B CA 1
ATOM 2792 C C . LYS B 1 106 ? 6.066 25.891 1.114 1 95.62 106 LYS B C 1
ATOM 2794 O O . LYS B 1 106 ? 7.297 25.859 1.166 1 95.62 106 LYS B O 1
ATOM 2799 N N . SER B 1 107 ? 5.371 24.906 1.416 1 95.25 107 SER B N 1
ATOM 2800 C CA . SER B 1 107 ? 5.938 23.609 1.749 1 95.25 107 SER B CA 1
ATOM 2801 C C . SER B 1 107 ? 5.027 22.469 1.291 1 95.25 107 SER B C 1
ATOM 2803 O O . SER B 1 107 ? 3.803 22.594 1.35 1 95.25 107 SER B O 1
ATOM 2805 N N . HIS B 1 108 ? 5.598 21.391 0.817 1 96.5 108 HIS B N 1
ATOM 2806 C CA . HIS B 1 108 ? 4.824 20.219 0.416 1 96.5 108 HIS B CA 1
ATOM 2807 C C . HIS B 1 108 ? 4.789 19.172 1.528 1 96.5 108 HIS B C 1
ATOM 2809 O O . HIS B 1 108 ? 5.836 18.75 2.025 1 96.5 108 HIS B O 1
ATOM 2815 N N . LEU B 1 109 ? 3.635 18.828 1.883 1 97.06 109 LEU B N 1
ATOM 2816 C CA . LEU B 1 109 ? 3.451 17.797 2.902 1 97.06 109 LEU B CA 1
ATOM 2817 C C . LEU B 1 109 ? 3.094 16.469 2.268 1 97.06 109 LEU B C 1
ATOM 2819 O O . LEU B 1 109 ? 2.143 16.375 1.486 1 97.06 109 LEU B O 1
ATOM 2823 N N . GLU B 1 110 ? 3.879 15.469 2.564 1 96.5 110 GLU B N 1
ATOM 2824 C CA . GLU B 1 110 ? 3.561 14.094 2.178 1 96.5 110 GLU B CA 1
ATOM 2825 C C . GLU B 1 110 ? 3.055 13.289 3.371 1 96.5 110 GLU B C 1
ATOM 2827 O O . GLU B 1 110 ? 3.672 13.297 4.438 1 96.5 110 GLU B O 1
ATOM 2832 N N . VAL B 1 111 ? 1.911 12.703 3.189 1 97.81 111 VAL B N 1
ATOM 2833 C CA . VAL B 1 111 ? 1.33 11.844 4.215 1 97.81 111 VAL B CA 1
ATOM 2834 C C . VAL B 1 111 ? 1.253 10.406 3.705 1 97.81 111 VAL B C 1
ATOM 2836 O O . VAL B 1 111 ? 0.795 10.156 2.586 1 97.81 111 VAL B O 1
ATOM 2839 N N . VAL B 1 112 ? 1.69 9.422 4.488 1 97.94 112 VAL B N 1
ATOM 2840 C CA . VAL B 1 112 ? 1.707 8.031 4.051 1 97.94 112 VAL B CA 1
ATOM 2841 C C . VAL B 1 112 ? 1.119 7.137 5.141 1 97.94 112 VAL B C 1
ATOM 2843 O O . VAL B 1 112 ? 1.093 7.516 6.316 1 97.94 112 VAL B O 1
ATOM 2846 N N . PHE B 1 113 ? 0.516 6.047 4.785 1 98.38 113 PHE B N 1
ATOM 2847 C CA . PHE B 1 113 ? 0.262 4.91 5.66 1 98.38 113 PHE B CA 1
ATOM 2848 C C . PHE B 1 113 ? 1.333 3.838 5.48 1 98.38 113 PHE B C 1
ATOM 2850 O O . PHE B 1 113 ? 1.289 3.062 4.523 1 98.38 113 PHE B O 1
ATOM 2857 N N . PRO B 1 114 ? 2.211 3.791 6.371 1 98.5 114 PRO B N 1
ATOM 2858 C CA . PRO B 1 114 ? 3.389 2.963 6.102 1 98.5 114 PRO B CA 1
ATOM 2859 C C . PRO B 1 114 ? 3.229 1.527 6.598 1 98.5 114 PRO B C 1
ATOM 2861 O O . PRO B 1 114 ? 2.525 1.287 7.582 1 98.5 114 PRO B O 1
ATOM 2864 N N . TYR B 1 115 ? 3.852 0.572 5.875 1 98.69 115 TYR B N 1
ATOM 2865 C CA . TYR B 1 115 ? 4.098 -0.789 6.34 1 98.69 115 TYR B CA 1
ATOM 2866 C C . TYR B 1 115 ? 5.141 -0.805 7.449 1 98.69 115 TYR B C 1
ATOM 2868 O O . TYR B 1 115 ? 6.254 -0.302 7.27 1 98.69 115 TYR B O 1
ATOM 2876 N N . PRO B 1 116 ? 4.777 -1.325 8.586 1 97.88 116 PRO B N 1
ATOM 2877 C CA . PRO B 1 116 ? 5.773 -1.352 9.656 1 97.88 116 PRO B CA 1
ATOM 2878 C C . PRO B 1 116 ? 6.809 -2.459 9.477 1 97.88 116 PRO B C 1
ATOM 2880 O O . PRO B 1 116 ? 6.457 -3.58 9.094 1 97.88 116 PRO B O 1
ATOM 2883 N N . LYS B 1 117 ? 8.039 -2.148 9.672 1 98.25 117 LYS B N 1
ATOM 2884 C CA . LYS B 1 117 ? 9.156 -3.094 9.672 1 98.25 117 LYS B CA 1
ATOM 2885 C C . LYS B 1 117 ? 10.102 -2.83 10.844 1 98.25 117 LYS B C 1
ATOM 2887 O O . LYS B 1 117 ? 10.68 -1.749 10.945 1 98.25 117 LYS B O 1
ATOM 2892 N N . ASN B 1 118 ? 10.203 -3.748 11.758 1 96.75 118 ASN B N 1
ATOM 2893 C CA . ASN B 1 118 ? 11.109 -3.648 12.898 1 96.75 118 ASN B CA 1
ATOM 2894 C C . ASN B 1 118 ? 12.312 -4.566 12.742 1 96.75 118 ASN B C 1
ATOM 2896 O O . ASN B 1 118 ? 12.18 -5.707 12.297 1 96.75 118 ASN B O 1
ATOM 2900 N N . VAL B 1 119 ? 13.445 -3.992 13.094 1 96.94 119 VAL B N 1
ATOM 2901 C CA . VAL B 1 119 ? 14.664 -4.781 12.961 1 96.94 119 VAL B CA 1
ATOM 2902 C C . VAL B 1 119 ? 15.664 -4.379 14.039 1 96.94 119 VAL B C 1
ATOM 2904 O O . VAL B 1 119 ? 15.641 -3.244 14.523 1 96.94 119 VAL B O 1
ATOM 2907 N N . CYS B 1 120 ? 16.516 -5.301 14.414 1 95.56 120 CYS B N 1
ATOM 2908 C CA . CYS B 1 120 ? 17.562 -5.012 15.391 1 95.56 120 CYS B CA 1
ATOM 2909 C C . CYS B 1 120 ? 18.797 -4.465 14.703 1 95.56 120 CYS B C 1
ATOM 2911 O O . CYS B 1 120 ? 19.172 -4.922 13.617 1 95.56 120 CYS B O 1
ATOM 2913 N N . VAL B 1 121 ? 19.453 -3.617 15.461 1 95.06 121 VAL B N 1
ATOM 2914 C CA . VAL B 1 121 ? 20.703 -3.07 14.953 1 95.06 121 VAL B CA 1
ATOM 2915 C C . VAL B 1 121 ? 21.672 -4.207 14.641 1 95.06 121 VAL B C 1
ATOM 2917 O O . VAL B 1 121 ? 21.781 -5.172 15.398 1 95.06 121 VAL B O 1
ATOM 2920 N N . GLY B 1 122 ? 22.312 -4.086 13.516 1 94.88 122 GLY B N 1
ATOM 2921 C CA . GLY B 1 122 ? 23.328 -5.066 13.141 1 94.88 122 GLY B CA 1
ATOM 2922 C C . GLY B 1 122 ? 22.797 -6.168 12.25 1 94.88 122 GLY B C 1
ATOM 2923 O O . GLY B 1 122 ? 23.562 -6.898 11.625 1 94.88 122 GLY B O 1
ATOM 2924 N N . ALA B 1 123 ? 21.5 -6.359 12.25 1 95.88 123 ALA B N 1
ATOM 2925 C CA . ALA B 1 123 ? 20.891 -7.387 11.406 1 95.88 123 ALA B CA 1
ATOM 2926 C C . ALA B 1 123 ? 20.766 -6.91 9.961 1 95.88 123 ALA B C 1
ATOM 2928 O O . ALA B 1 123 ? 20.875 -5.715 9.688 1 95.88 123 ALA B O 1
ATOM 2929 N N . ASN B 1 124 ? 20.641 -7.848 9.039 1 97.5 124 ASN B N 1
ATOM 2930 C CA . ASN B 1 124 ? 20.266 -7.531 7.668 1 97.5 124 ASN B CA 1
ATOM 2931 C C . ASN B 1 124 ? 18.75 -7.324 7.543 1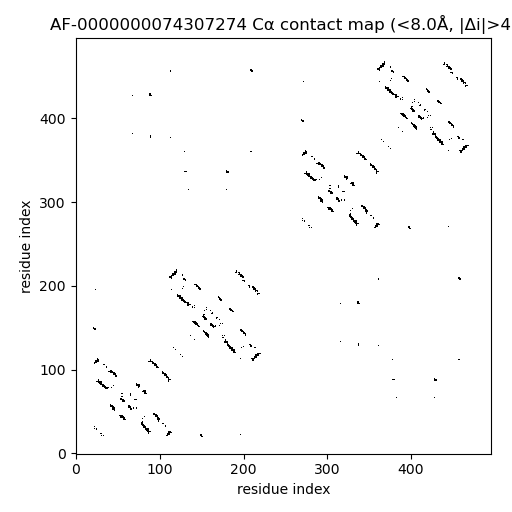 97.5 124 ASN B C 1
ATOM 2933 O O . ASN B 1 124 ? 17.969 -8.008 8.195 1 97.5 124 ASN B O 1
ATOM 2937 N N . VAL B 1 125 ? 18.391 -6.379 6.762 1 98.31 125 VAL B N 1
ATOM 2938 C CA . VAL B 1 125 ? 16.953 -6.16 6.566 1 98.31 125 VAL B CA 1
ATOM 2939 C C . VAL B 1 125 ? 16.672 -5.984 5.078 1 98.31 125 VAL B C 1
ATOM 2941 O O . VAL B 1 125 ? 17.469 -5.418 4.34 1 98.31 125 VAL B O 1
ATOM 2944 N N . THR B 1 126 ? 15.562 -6.523 4.641 1 98.75 126 THR B N 1
ATOM 2945 C CA . THR B 1 126 ? 15.016 -6.262 3.314 1 98.75 126 THR B CA 1
ATOM 2946 C C . THR B 1 126 ? 13.734 -5.441 3.412 1 98.75 126 THR B C 1
ATOM 2948 O O . THR B 1 126 ? 12.766 -5.867 4.043 1 98.75 126 THR B O 1
ATOM 2951 N N . ILE B 1 127 ? 13.695 -4.27 2.859 1 98.81 127 ILE B N 1
ATOM 2952 C CA . ILE B 1 127 ? 12.539 -3.387 2.809 1 98.81 127 ILE B CA 1
ATOM 2953 C C . ILE B 1 127 ? 11.727 -3.674 1.549 1 98.81 127 ILE B C 1
ATOM 2955 O O . ILE B 1 127 ? 12.203 -3.465 0.432 1 98.81 127 ILE B O 1
ATOM 2959 N N . PRO B 1 128 ? 10.508 -4.113 1.71 1 98.81 128 PRO B N 1
ATOM 2960 C CA . PRO B 1 128 ? 9.758 -4.633 0.564 1 98.81 128 PRO B CA 1
ATOM 2961 C C . PRO B 1 128 ? 9.227 -3.525 -0.341 1 98.81 128 PRO B C 1
ATOM 2963 O O . PRO B 1 128 ? 8.82 -2.467 0.147 1 98.81 128 PRO B O 1
ATOM 2966 N N . CYS B 1 129 ? 9.195 -3.828 -1.622 1 98.81 129 CYS B N 1
ATOM 2967 C CA . CYS B 1 129 ? 8.555 -3.012 -2.646 1 98.81 129 CYS B CA 1
ATOM 2968 C C . CYS B 1 129 ? 8.227 -3.842 -3.883 1 98.81 129 CYS B C 1
ATOM 2970 O O . CYS B 1 129 ? 9.117 -4.473 -4.461 1 98.81 129 CYS B O 1
ATOM 2972 N N . TYR B 1 130 ? 6.992 -3.834 -4.27 1 98.62 130 TYR B N 1
ATOM 2973 C CA . TYR B 1 130 ? 6.527 -4.633 -5.398 1 98.62 130 TYR B CA 1
ATOM 2974 C C . TYR B 1 130 ? 5.77 -3.768 -6.398 1 98.62 130 TYR B C 1
ATOM 2976 O O . TYR B 1 130 ? 5.176 -2.752 -6.027 1 98.62 130 TYR B O 1
ATOM 2984 N N . ALA B 1 131 ? 5.758 -4.137 -7.621 1 97.38 131 ALA B N 1
ATOM 2985 C CA . ALA B 1 131 ? 4.988 -3.447 -8.656 1 97.38 131 ALA B CA 1
ATOM 2986 C C . ALA B 1 131 ? 4.691 -4.375 -9.828 1 97.38 131 ALA B C 1
ATOM 2988 O O . ALA B 1 131 ? 5.348 -5.406 -9.992 1 97.38 131 ALA B O 1
ATOM 2989 N N . ASN B 1 132 ? 3.66 -3.98 -10.539 1 94.38 132 ASN B N 1
ATOM 2990 C CA . ASN B 1 132 ? 3.367 -4.684 -11.781 1 94.38 132 ASN B CA 1
ATOM 2991 C C . ASN B 1 132 ? 4.387 -4.348 -12.867 1 94.38 132 ASN B C 1
ATOM 2993 O O . ASN B 1 132 ? 4.246 -3.342 -13.57 1 94.38 132 ASN B O 1
ATOM 2997 N N . THR B 1 133 ? 5.402 -5.113 -12.93 1 94.94 133 THR B N 1
ATOM 2998 C CA . THR B 1 133 ? 6.418 -4.953 -13.969 1 94.94 133 THR B CA 1
ATOM 2999 C C . THR B 1 133 ? 6.215 -5.965 -15.086 1 94.94 133 THR B C 1
ATOM 3001 O O . THR B 1 133 ? 5.336 -6.828 -15.008 1 94.94 133 THR B O 1
ATOM 3004 N N . ASP B 1 134 ? 6.93 -5.801 -16.156 1 91.94 134 ASP B N 1
ATOM 3005 C CA . ASP B 1 134 ? 6.883 -6.73 -17.281 1 91.94 134 ASP B CA 1
ATOM 3006 C C . ASP B 1 134 ? 7.957 -7.812 -17.156 1 91.94 134 ASP B C 1
ATOM 3008 O O . ASP B 1 134 ? 9.141 -7.504 -17.047 1 91.94 134 ASP B O 1
ATOM 3012 N N . LYS B 1 135 ? 7.539 -9.055 -17.172 1 93.31 135 LYS B N 1
ATOM 3013 C CA . LYS B 1 135 ? 8.438 -10.188 -17.016 1 93.31 135 LYS B CA 1
ATOM 3014 C C . LYS B 1 135 ? 9.492 -10.203 -18.125 1 93.31 135 LYS B C 1
ATOM 3016 O O . LYS B 1 135 ? 10.539 -10.836 -17.984 1 93.31 135 LYS B O 1
ATOM 3021 N N . ARG B 1 136 ? 9.25 -9.555 -19.203 1 91.88 136 ARG B N 1
ATOM 3022 C CA . ARG B 1 136 ? 10.133 -9.609 -20.375 1 91.88 136 ARG B CA 1
ATOM 3023 C C . ARG B 1 136 ? 10.875 -8.289 -20.562 1 91.88 136 ARG B C 1
ATOM 3025 O O . ARG B 1 136 ? 11.469 -8.047 -21.609 1 91.88 136 ARG B O 1
ATOM 3032 N N . ILE B 1 137 ? 10.828 -7.43 -19.625 1 92.5 137 ILE B N 1
ATOM 3033 C CA . ILE B 1 137 ? 11.461 -6.117 -19.703 1 92.5 137 ILE B CA 1
ATOM 3034 C C . ILE B 1 137 ? 12.961 -6.277 -19.922 1 92.5 137 ILE B C 1
ATOM 3036 O O . ILE B 1 137 ? 13.602 -7.113 -19.281 1 92.5 137 ILE B O 1
ATOM 3040 N N . PRO B 1 138 ? 13.484 -5.547 -20.875 1 94.25 138 PRO B N 1
ATOM 3041 C CA . PRO B 1 138 ? 14.945 -5.566 -21 1 94.25 138 PRO B CA 1
ATOM 3042 C C . PRO B 1 138 ? 15.656 -4.953 -19.797 1 94.25 138 PRO B C 1
ATOM 3044 O O . PRO B 1 138 ? 15.141 -4.016 -19.188 1 94.25 138 PRO B O 1
ATOM 3047 N N . ASP B 1 139 ? 16.828 -5.465 -19.516 1 93.44 139 ASP B N 1
ATOM 3048 C CA . ASP B 1 139 ? 17.609 -4.992 -18.375 1 93.44 139 ASP B CA 1
ATOM 3049 C C . ASP B 1 139 ? 17.859 -3.49 -18.469 1 93.44 139 ASP B C 1
ATOM 3051 O O . ASP B 1 139 ? 17.828 -2.785 -17.453 1 93.44 139 ASP B O 1
ATOM 3055 N N . ASP B 1 140 ? 18.047 -2.986 -19.641 1 94.56 140 ASP B N 1
ATOM 3056 C CA . ASP B 1 140 ? 18.391 -1.586 -19.875 1 94.56 140 ASP B CA 1
ATOM 3057 C C . ASP B 1 140 ? 17.219 -0.668 -19.531 1 94.56 140 ASP B C 1
ATOM 3059 O O . ASP B 1 140 ? 17.391 0.544 -19.391 1 94.56 140 ASP B O 1
ATOM 3063 N N . ASP B 1 141 ? 16.016 -1.247 -19.359 1 95.06 141 ASP B N 1
ATOM 3064 C CA . ASP B 1 141 ? 14.828 -0.435 -19.125 1 95.06 141 ASP B CA 1
ATOM 3065 C C . ASP B 1 141 ? 14.445 -0.433 -17.656 1 95.06 141 ASP B C 1
ATOM 3067 O O . ASP B 1 141 ? 13.469 0.209 -17.266 1 95.06 141 ASP B O 1
ATOM 3071 N N . ILE B 1 142 ? 15.273 -1.055 -16.906 1 96.19 142 ILE B N 1
ATOM 3072 C CA . ILE B 1 142 ? 14.977 -1.157 -15.484 1 96.19 142 ILE B CA 1
ATOM 3073 C C . ILE B 1 142 ? 15.383 0.134 -14.781 1 96.19 142 ILE B C 1
ATOM 3075 O O . ILE B 1 142 ? 16.5 0.623 -14.961 1 96.19 142 ILE B O 1
ATOM 3079 N N . TYR B 1 143 ? 14.414 0.723 -14.07 1 97.19 143 TYR B N 1
ATOM 3080 C CA . TYR B 1 143 ? 14.648 1.922 -13.273 1 97.19 143 TYR B CA 1
ATOM 3081 C C . TYR B 1 143 ? 13.945 1.826 -11.922 1 97.19 143 TYR B C 1
ATOM 3083 O O . TYR B 1 143 ? 12.727 1.634 -11.867 1 97.19 143 TYR B O 1
ATOM 3091 N N . ILE B 1 144 ? 14.695 1.869 -10.828 1 98.25 144 ILE B N 1
ATOM 3092 C CA . ILE B 1 144 ? 14.172 1.832 -9.461 1 98.25 144 ILE B CA 1
ATOM 3093 C C . ILE B 1 144 ? 14.781 2.973 -8.648 1 98.25 144 ILE B C 1
ATOM 3095 O O . ILE B 1 144 ? 15.977 3.248 -8.75 1 98.25 144 ILE B O 1
ATOM 3099 N N . ARG B 1 145 ? 13.945 3.648 -7.922 1 98.19 145 ARG B N 1
ATOM 3100 C CA . ARG B 1 145 ? 14.398 4.73 -7.051 1 98.19 145 ARG B CA 1
ATOM 3101 C C . ARG B 1 145 ? 13.883 4.539 -5.629 1 98.19 145 ARG B C 1
ATOM 3103 O O . ARG B 1 145 ? 12.688 4.305 -5.418 1 98.19 145 ARG B O 1
ATOM 3110 N N . TRP B 1 146 ? 14.773 4.57 -4.672 1 98.25 146 TRP B N 1
ATOM 3111 C CA . TRP B 1 146 ? 14.422 4.516 -3.258 1 98.25 146 TRP B CA 1
ATOM 3112 C C . TRP B 1 146 ? 14.766 5.832 -2.562 1 98.25 146 TRP B C 1
ATOM 3114 O O . TRP B 1 146 ? 15.836 6.395 -2.781 1 98.25 146 TRP B O 1
ATOM 3124 N N . GLU B 1 147 ? 13.828 6.305 -1.742 1 97.25 147 GLU B N 1
ATOM 3125 C CA . GLU B 1 147 ? 14.023 7.48 -0.901 1 97.25 147 GLU B CA 1
ATOM 3126 C C . GLU B 1 147 ? 13.789 7.152 0.57 1 97.25 147 GLU B C 1
ATOM 3128 O O . GLU B 1 147 ? 12.969 6.293 0.894 1 97.25 147 GLU B O 1
ATOM 3133 N N . LYS B 1 148 ? 14.484 7.793 1.4 1 97.38 148 LYS B N 1
ATOM 3134 C CA . LYS B 1 148 ? 14.258 7.805 2.842 1 97.38 148 LYS B CA 1
ATOM 3135 C C . LYS B 1 148 ? 13.953 9.219 3.34 1 97.38 148 LYS B C 1
ATOM 3137 O O . LYS B 1 148 ? 14.781 10.117 3.197 1 97.38 148 LYS B O 1
ATOM 3142 N N . ASP B 1 149 ? 12.742 9.32 3.938 1 95.06 149 ASP B N 1
ATOM 3143 C CA . ASP B 1 149 ? 12.312 10.617 4.461 1 95.06 149 ASP B CA 1
ATOM 3144 C C . ASP B 1 149 ? 12.414 11.703 3.396 1 95.06 149 ASP B C 1
ATOM 3146 O O . ASP B 1 149 ? 12.883 12.805 3.676 1 95.06 149 ASP B O 1
ATOM 3150 N N . GLY B 1 150 ? 12.125 11.32 2.162 1 93.69 150 GLY B N 1
ATOM 3151 C CA . GLY B 1 150 ? 12.047 12.289 1.076 1 93.69 150 GLY B CA 1
ATOM 3152 C C . GLY B 1 150 ? 13.367 12.5 0.367 1 93.69 150 GLY B C 1
ATOM 3153 O O . GLY B 1 150 ? 13.453 13.273 -0.589 1 93.69 150 GLY B O 1
ATOM 3154 N N . LYS B 1 151 ? 14.391 11.82 0.793 1 95.19 151 LYS B N 1
ATOM 3155 C CA . LYS B 1 151 ? 15.711 11.984 0.203 1 95.19 151 LYS B CA 1
ATOM 3156 C C . LYS B 1 151 ? 16.172 10.711 -0.498 1 95.19 151 LYS B C 1
ATOM 3158 O O . LYS B 1 151 ? 15.953 9.602 0.01 1 95.19 151 LYS B O 1
ATOM 3163 N N . LEU B 1 152 ? 16.875 10.883 -1.585 1 96.69 152 LEU B N 1
ATOM 3164 C CA . LEU B 1 152 ? 17.359 9.75 -2.355 1 96.69 152 LEU B CA 1
ATOM 3165 C C . LEU B 1 152 ? 18.359 8.922 -1.54 1 96.69 152 LEU B C 1
ATOM 3167 O O . LEU B 1 152 ? 19.25 9.477 -0.902 1 96.69 152 LEU B O 1
ATOM 3171 N N . VAL B 1 153 ? 18.25 7.625 -1.565 1 98 153 VAL B N 1
ATOM 3172 C CA . VAL B 1 153 ? 19.25 6.789 -0.916 1 98 153 VAL B CA 1
ATOM 3173 C C . VAL B 1 153 ? 19.875 5.84 -1.938 1 98 153 VAL B C 1
ATOM 3175 O O . VAL B 1 153 ? 21.094 5.656 -1.957 1 98 153 VAL B O 1
ATOM 3178 N N . VAL B 1 154 ? 19.031 5.16 -2.773 1 98.06 154 VAL B N 1
ATOM 3179 C CA . VAL B 1 154 ? 19.547 4.242 -3.785 1 98.06 154 VAL B CA 1
ATOM 3180 C C . VAL B 1 154 ? 18.75 4.41 -5.082 1 98.06 154 VAL B C 1
ATOM 3182 O O . VAL B 1 154 ? 17.531 4.609 -5.055 1 98.06 154 VAL B O 1
ATOM 3185 N N . LYS B 1 155 ? 19.422 4.32 -6.152 1 97.75 155 LYS B N 1
ATOM 3186 C CA . LYS B 1 155 ? 18.812 4.332 -7.48 1 97.75 155 LYS B CA 1
ATOM 3187 C C . LYS B 1 155 ? 19.438 3.264 -8.375 1 97.75 155 LYS B C 1
ATOM 3189 O O . LYS B 1 155 ? 20.656 3.068 -8.359 1 97.75 155 LYS B O 1
ATOM 3194 N N . LEU B 1 156 ? 18.641 2.488 -9.008 1 97.75 156 LEU B N 1
ATOM 3195 C CA . LEU B 1 156 ? 19.078 1.518 -10.008 1 97.75 156 LEU B CA 1
ATOM 3196 C C . LEU B 1 156 ? 18.594 1.914 -11.398 1 97.75 156 LEU B C 1
ATOM 3198 O O . LEU B 1 156 ? 17.391 2.055 -11.633 1 97.75 156 LEU B O 1
ATOM 3202 N N . GLU B 1 157 ? 19.516 2.182 -12.297 1 95.38 157 GLU B N 1
ATOM 3203 C CA . GLU B 1 157 ? 19.219 2.564 -13.68 1 95.38 157 GLU B CA 1
ATOM 3204 C C . GLU B 1 157 ? 20.172 1.876 -14.656 1 95.38 157 GLU B C 1
ATOM 3206 O O . GLU B 1 157 ? 21.391 1.986 -14.523 1 95.38 157 GLU B O 1
ATOM 3211 N N . LYS B 1 158 ? 19.609 1.156 -15.625 1 91 158 LYS B N 1
ATOM 3212 C CA . LYS B 1 158 ? 20.406 0.465 -16.641 1 91 158 LYS B CA 1
ATOM 3213 C C . LYS B 1 158 ? 21.484 -0.387 -15.984 1 91 158 LYS B C 1
ATOM 3215 O O . LYS B 1 158 ? 22.656 -0.299 -16.359 1 91 158 LYS B O 1
ATOM 3220 N N . GLU B 1 159 ? 21.125 -1.104 -14.938 1 89.38 159 GLU B N 1
ATOM 3221 C CA . GLU B 1 159 ? 21.969 -2.066 -14.227 1 89.38 159 GLU B CA 1
ATOM 3222 C C . GLU B 1 159 ? 23.047 -1.361 -13.422 1 89.38 159 GLU B C 1
ATOM 3224 O O . GLU B 1 159 ? 24.016 -1.997 -12.977 1 89.38 159 GLU B O 1
ATOM 3229 N N . LYS B 1 160 ? 23 -0.134 -13.297 1 94.69 160 LYS B N 1
ATOM 3230 C CA . LYS B 1 160 ? 23.953 0.623 -12.492 1 94.69 160 LYS B CA 1
ATOM 3231 C C . LYS B 1 160 ? 23.297 1.179 -11.234 1 94.69 160 LYS B C 1
ATOM 3233 O O . LYS B 1 160 ? 22.234 1.795 -11.305 1 94.69 160 LYS B O 1
ATOM 3238 N N . MET B 1 161 ? 23.922 0.954 -10.188 1 96.31 161 MET B N 1
ATOM 3239 C CA . MET B 1 161 ? 23.422 1.438 -8.906 1 96.31 161 MET B CA 1
ATOM 3240 C C . MET B 1 161 ? 24.125 2.738 -8.508 1 96.31 161 MET B C 1
ATOM 3242 O O . MET B 1 161 ? 25.328 2.873 -8.672 1 96.31 161 MET B O 1
ATOM 3246 N N . SER B 1 162 ? 23.375 3.727 -8.117 1 97.5 162 SER B N 1
ATOM 3247 C CA . SER B 1 162 ? 23.891 4.973 -7.562 1 97.5 162 SER B CA 1
ATOM 3248 C C . SER B 1 162 ? 23.266 5.277 -6.203 1 97.5 162 SER B C 1
ATOM 3250 O O . SER B 1 162 ? 22.234 4.707 -5.852 1 97.5 162 SER B O 1
ATOM 3252 N N . TYR B 1 163 ? 23.938 6.094 -5.465 1 97.81 163 TYR B N 1
ATOM 3253 C CA . TYR B 1 163 ? 23.547 6.305 -4.078 1 97.81 163 TYR B CA 1
ATOM 3254 C C . TYR B 1 163 ? 23.406 7.793 -3.771 1 97.81 163 TYR B C 1
ATOM 3256 O O . TYR B 1 163 ? 24.062 8.625 -4.391 1 97.81 163 TYR B O 1
ATOM 3264 N N . GLY B 1 164 ? 22.422 8.023 -2.861 1 97 164 GLY B N 1
ATOM 3265 C CA . GLY B 1 164 ? 22.359 9.367 -2.307 1 97 164 GLY B CA 1
ATOM 3266 C C . GLY B 1 164 ? 23.453 9.641 -1.283 1 97 164 GLY B C 1
ATOM 3267 O O . GLY B 1 164 ? 24.156 8.719 -0.865 1 97 164 GLY B O 1
ATOM 3268 N N . PRO B 1 165 ? 23.516 10.875 -0.918 1 95 165 PRO B N 1
ATOM 3269 C CA . PRO B 1 165 ? 24.547 11.242 0.054 1 95 165 PRO B CA 1
ATOM 3270 C C . PRO B 1 165 ? 24.422 10.461 1.363 1 95 165 PRO B C 1
ATOM 3272 O O . PRO B 1 165 ? 23.328 10.383 1.936 1 95 165 PRO B O 1
ATOM 3275 N N . GLY B 1 166 ? 25.531 9.883 1.767 1 93.5 166 GLY B N 1
ATOM 3276 C CA . GLY B 1 166 ? 25.578 9.203 3.053 1 93.5 166 GLY B CA 1
ATOM 3277 C C . GLY B 1 166 ? 25.109 7.762 2.986 1 93.5 166 GLY B C 1
ATOM 3278 O O . GLY B 1 166 ? 25.109 7.059 4 1 93.5 166 GLY B O 1
ATOM 3279 N N . PHE B 1 167 ? 24.812 7.258 1.813 1 96.44 167 PHE B N 1
ATOM 3280 C CA . PHE B 1 167 ? 24.266 5.91 1.686 1 96.44 167 PHE B CA 1
ATOM 3281 C C . PHE B 1 167 ? 25.141 5.062 0.755 1 96.44 167 PHE B C 1
ATOM 3283 O O . PHE B 1 167 ? 24.703 4.008 0.289 1 96.44 167 PHE B O 1
ATOM 3290 N N . GLU B 1 168 ? 26.281 5.547 0.442 1 95.06 168 GLU B N 1
ATOM 3291 C CA . GLU B 1 168 ? 27.156 4.898 -0.524 1 95.06 168 GLU B CA 1
ATOM 3292 C C . GLU B 1 168 ? 27.5 3.477 -0.088 1 95.06 168 GLU B C 1
ATOM 3294 O O . GLU B 1 168 ? 28.094 3.273 0.97 1 95.06 168 GLU B O 1
ATOM 3299 N N . GLY B 1 169 ? 27.094 2.498 -0.89 1 93.12 169 GLY B N 1
ATOM 3300 C CA . GLY B 1 169 ? 27.438 1.108 -0.637 1 93.12 169 GLY B CA 1
ATOM 3301 C C . GLY B 1 169 ? 26.641 0.495 0.5 1 93.12 169 GLY B C 1
ATOM 3302 O O . GLY B 1 169 ? 26.938 -0.617 0.942 1 93.12 169 GLY B O 1
ATOM 3303 N N . HIS B 1 170 ? 25.672 1.183 1.145 1 94.38 170 HIS B N 1
ATOM 3304 C CA . HIS B 1 170 ? 25 0.781 2.371 1 94.38 170 HIS B CA 1
ATOM 3305 C C . HIS B 1 170 ? 23.734 -0.029 2.068 1 94.38 170 HIS B C 1
ATOM 3307 O O . HIS B 1 170 ? 23.234 -0.744 2.936 1 94.38 170 HIS B O 1
ATOM 3313 N N . GLY B 1 171 ? 23.281 -0.205 0.84 1 96.88 171 GLY B N 1
ATOM 3314 C CA . GLY B 1 171 ? 22.125 -0.963 0.394 1 96.88 171 GLY B CA 1
ATOM 3315 C C . GLY B 1 171 ? 22.203 -1.378 -1.062 1 96.88 171 GLY B C 1
ATOM 3316 O O . GLY B 1 171 ? 22.984 -0.808 -1.832 1 96.88 171 GLY B O 1
ATOM 3317 N N . PHE B 1 172 ? 21.391 -2.455 -1.314 1 97.19 172 PHE B N 1
ATOM 3318 C CA . PHE B 1 172 ? 21.438 -2.883 -2.707 1 97.19 172 PHE B CA 1
ATOM 3319 C C . PHE B 1 172 ? 20.078 -3.412 -3.158 1 97.19 172 PHE B C 1
ATOM 3321 O O . PHE B 1 172 ? 19.25 -3.779 -2.332 1 97.19 172 PHE B O 1
ATOM 3328 N N . ILE B 1 173 ? 19.828 -3.311 -4.422 1 97.88 173 ILE B N 1
ATOM 3329 C CA . ILE B 1 173 ? 18.656 -3.811 -5.137 1 97.88 173 ILE B CA 1
ATOM 3330 C C . ILE B 1 173 ? 19.078 -4.934 -6.086 1 97.88 173 ILE B C 1
ATOM 3332 O O . ILE B 1 173 ? 20.125 -4.852 -6.734 1 97.88 173 ILE B O 1
ATOM 3336 N N . THR B 1 174 ? 18.375 -5.996 -6.082 1 95.81 174 THR B N 1
ATOM 3337 C CA . THR B 1 174 ? 18.656 -7.074 -7.023 1 95.81 174 THR B CA 1
ATOM 3338 C C . THR B 1 174 ? 17.891 -6.859 -8.328 1 95.81 174 THR B C 1
ATOM 3340 O O . THR B 1 174 ? 16.703 -7.168 -8.422 1 95.81 174 THR B O 1
ATOM 3343 N N . ALA B 1 175 ? 18.547 -6.48 -9.359 1 95 175 ALA B N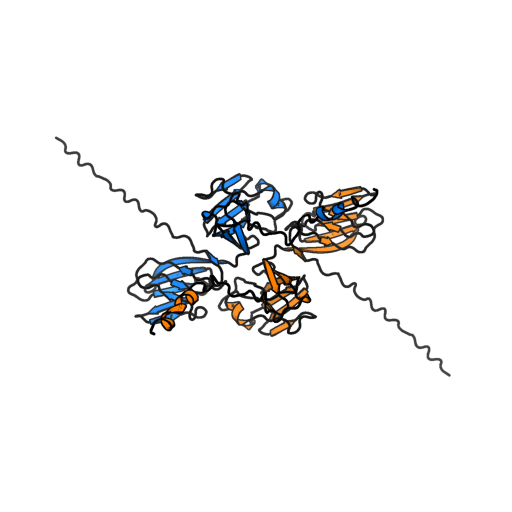 1
ATOM 3344 C CA . ALA B 1 175 ? 17.969 -6.062 -10.625 1 95 175 ALA B CA 1
ATOM 3345 C C . ALA B 1 175 ? 17.156 -7.184 -11.258 1 95 175 ALA B C 1
ATOM 3347 O O . ALA B 1 175 ? 16.094 -6.941 -11.828 1 95 175 ALA B O 1
ATOM 3348 N N . SER B 1 176 ? 17.656 -8.375 -11.141 1 93.38 176 SER B N 1
ATOM 3349 C CA . SER B 1 176 ? 17.016 -9.492 -11.805 1 93.38 176 SER B CA 1
ATOM 3350 C C . SER B 1 176 ? 15.617 -9.742 -11.234 1 93.38 176 SER B C 1
ATOM 3352 O O . SER B 1 176 ? 14.758 -10.312 -11.906 1 93.38 176 SER B O 1
ATOM 3354 N N . GLN B 1 177 ? 15.406 -9.305 -10 1 96.19 177 GLN B N 1
ATOM 3355 C CA . GLN B 1 177 ? 14.125 -9.531 -9.344 1 96.19 177 GLN B CA 1
ATOM 3356 C C . GLN B 1 177 ? 13.07 -8.555 -9.859 1 96.19 177 GLN B C 1
ATOM 3358 O O . GLN B 1 177 ? 11.875 -8.75 -9.633 1 96.19 177 GLN B O 1
ATOM 3363 N N . TYR B 1 178 ? 13.414 -7.527 -10.633 1 96.81 178 TYR B N 1
ATOM 3364 C CA . TYR B 1 178 ? 12.492 -6.57 -11.227 1 96.81 178 TYR B CA 1
ATOM 3365 C C . TYR B 1 178 ? 11.492 -7.277 -12.141 1 96.81 178 TYR B C 1
ATOM 3367 O O . TYR B 1 178 ? 10.312 -6.922 -12.18 1 96.81 178 TYR B O 1
ATOM 3375 N N . LYS B 1 179 ? 11.961 -8.328 -12.805 1 95.12 179 LYS B N 1
ATOM 3376 C CA . LYS B 1 179 ? 11.133 -9.07 -13.742 1 95.12 179 LYS B CA 1
ATOM 3377 C C . LYS B 1 179 ? 10.078 -9.898 -13.016 1 95.12 179 LYS B C 1
ATOM 3379 O O . LYS B 1 179 ? 9.117 -10.375 -13.625 1 95.12 179 LYS B O 1
ATOM 3384 N N . ASN B 1 180 ? 10.281 -10.047 -11.711 1 96.69 180 ASN B N 1
ATOM 3385 C CA . ASN B 1 180 ? 9.32 -10.742 -10.867 1 96.69 180 ASN B CA 1
ATOM 3386 C C . ASN B 1 180 ? 8.438 -9.773 -10.086 1 96.69 180 ASN B C 1
ATOM 3388 O O . ASN B 1 180 ? 7.645 -10.18 -9.242 1 96.69 180 ASN B O 1
ATOM 3392 N N . GLY B 1 181 ? 8.578 -8.484 -10.32 1 97.75 181 GLY B N 1
ATOM 3393 C CA . GLY B 1 181 ? 7.801 -7.453 -9.648 1 97.75 181 GLY B CA 1
ATOM 3394 C C . GLY B 1 181 ? 8.367 -7.055 -8.297 1 97.75 181 GLY B C 1
ATOM 3395 O O . GLY B 1 181 ? 7.699 -6.391 -7.508 1 97.75 181 GLY B O 1
ATOM 3396 N N . ASP B 1 182 ? 9.578 -7.539 -7.996 1 98.38 182 ASP B N 1
ATOM 3397 C CA . ASP B 1 182 ? 10.211 -7.285 -6.703 1 98.38 182 ASP B CA 1
ATOM 3398 C C . ASP B 1 182 ? 11.328 -6.246 -6.832 1 98.38 182 ASP B C 1
ATOM 3400 O O . ASP B 1 182 ? 12.328 -6.484 -7.512 1 98.38 182 ASP B O 1
ATOM 3404 N N . MET B 1 183 ? 11.172 -5.098 -6.164 1 98.38 183 MET B N 1
ATOM 3405 C CA . MET B 1 183 ? 12.125 -3.988 -6.203 1 98.38 183 MET B CA 1
ATOM 3406 C C . MET B 1 183 ? 12.664 -3.689 -4.812 1 98.38 183 MET B C 1
ATOM 3408 O O . MET B 1 183 ? 13.125 -2.578 -4.547 1 98.38 183 MET B O 1
ATOM 3412 N N . SER B 1 184 ? 12.719 -4.637 -3.953 1 98.81 184 SER B N 1
ATOM 3413 C CA . SER B 1 184 ? 13.023 -4.469 -2.537 1 98.81 184 SER B CA 1
ATOM 3414 C C . SER B 1 184 ? 14.469 -4.016 -2.338 1 98.81 184 SER B C 1
ATOM 3416 O O . SER B 1 184 ? 15.336 -4.285 -3.176 1 98.81 184 SER B O 1
ATOM 3418 N N . LEU B 1 185 ? 14.672 -3.293 -1.299 1 98.81 185 LEU B N 1
ATOM 3419 C CA . LEU B 1 185 ? 15.977 -2.793 -0.898 1 98.81 185 LEU B CA 1
ATOM 3420 C C . LEU B 1 185 ? 16.531 -3.586 0.282 1 98.81 185 LEU B C 1
ATOM 3422 O O . LEU B 1 185 ? 15.852 -3.736 1.303 1 98.81 185 LEU B O 1
ATOM 3426 N N . THR B 1 186 ? 17.719 -4.133 0.131 1 98.75 186 THR B N 1
ATOM 3427 C CA . THR B 1 186 ? 18.359 -4.84 1.23 1 98.75 186 THR B CA 1
ATOM 3428 C C . THR B 1 186 ? 19.469 -3.982 1.858 1 98.75 186 THR B C 1
ATOM 3430 O O . THR B 1 186 ? 20.297 -3.42 1.15 1 98.75 186 THR B O 1
ATOM 3433 N N . ILE B 1 187 ? 19.438 -3.818 3.117 1 98.62 187 ILE B N 1
ATOM 3434 C CA . ILE B 1 187 ? 20.453 -3.123 3.889 1 98.62 187 ILE B CA 1
ATOM 3435 C C . ILE B 1 187 ? 21.125 -4.102 4.848 1 98.62 187 ILE B C 1
ATOM 3437 O O . ILE B 1 187 ? 20.5 -4.59 5.789 1 98.62 187 ILE B O 1
ATOM 3441 N N . PRO B 1 188 ? 22.375 -4.414 4.598 1 97.69 188 PRO B N 1
ATOM 3442 C CA . PRO B 1 188 ? 23.094 -5.273 5.539 1 97.69 188 PRO B CA 1
ATOM 3443 C C . PRO B 1 188 ? 23.5 -4.539 6.812 1 97.69 188 PRO B C 1
ATOM 3445 O O . PRO B 1 188 ? 23.75 -3.33 6.777 1 97.69 188 PRO B O 1
ATOM 3448 N N . LYS B 1 189 ? 23.5 -5.211 7.93 1 95.5 189 LYS B N 1
ATOM 3449 C CA . LYS B 1 189 ? 24 -4.68 9.195 1 95.5 189 LYS B CA 1
ATOM 3450 C C . LYS B 1 189 ? 23.438 -3.285 9.469 1 95.5 189 LYS B C 1
ATOM 3452 O O . LYS B 1 189 ? 24.203 -2.324 9.602 1 95.5 189 LYS B O 1
ATOM 3457 N N . VAL B 1 190 ? 22.219 -3.229 9.688 1 97 190 VAL B N 1
ATOM 3458 C CA . VAL B 1 190 ? 21.5 -1.96 9.797 1 97 190 VAL B CA 1
ATOM 3459 C C . VAL B 1 190 ? 22.062 -1.154 10.969 1 97 190 VAL B C 1
ATOM 3461 O O . VAL B 1 190 ? 22.438 -1.724 11.992 1 97 190 VAL B O 1
ATOM 3464 N N . GLN B 1 191 ? 22.078 0.109 10.812 1 95.69 191 GLN B N 1
ATOM 3465 C CA . GLN B 1 191 ? 22.453 1.07 11.844 1 95.69 191 GLN B CA 1
ATOM 3466 C C . GLN B 1 191 ? 21.25 1.855 12.328 1 95.69 191 GLN B C 1
ATOM 3468 O O . GLN B 1 191 ? 20.203 1.878 11.672 1 95.69 191 GLN B O 1
ATOM 3473 N N . GLN B 1 192 ? 21.391 2.439 13.477 1 95.5 192 GLN B N 1
ATOM 3474 C CA . GLN B 1 192 ? 20.312 3.254 14.023 1 95.5 192 GLN B CA 1
ATOM 3475 C C . GLN B 1 192 ? 19.891 4.344 13.039 1 95.5 192 GLN B C 1
ATOM 3477 O O . GLN B 1 192 ? 18.703 4.664 12.938 1 95.5 192 GLN B O 1
ATOM 3482 N N . SER B 1 193 ? 20.875 4.863 12.32 1 95.62 193 SER B N 1
ATOM 3483 C CA . SER B 1 193 ? 20.609 5.965 11.398 1 95.62 193 SER B CA 1
ATOM 3484 C C . SER B 1 193 ? 19.797 5.5 10.188 1 95.62 193 SER B C 1
ATOM 3486 O O . SER B 1 193 ? 19.297 6.324 9.43 1 95.62 193 SER B O 1
ATOM 3488 N N . ASP B 1 194 ? 19.656 4.191 10.016 1 97.56 194 ASP B N 1
ATOM 3489 C CA . ASP B 1 194 ? 18.906 3.66 8.891 1 97.56 194 ASP B CA 1
ATOM 3490 C C . ASP B 1 194 ? 17.406 3.789 9.125 1 97.56 194 ASP B C 1
ATOM 3492 O O . ASP B 1 194 ? 16.609 3.637 8.195 1 97.56 194 ASP B O 1
ATOM 3496 N N . GLY B 1 195 ? 16.984 4.074 10.344 1 97.75 195 GLY B N 1
ATOM 3497 C CA . GLY B 1 195 ? 15.57 4.215 10.648 1 97.75 195 GLY B CA 1
ATOM 3498 C C . GLY B 1 195 ? 14.906 5.363 9.906 1 97.75 195 GLY B C 1
ATOM 3499 O O . GLY B 1 195 ? 15.531 6.395 9.664 1 97.75 195 GLY B O 1
ATOM 3500 N N . GLY B 1 196 ? 13.641 5.156 9.516 1 97.5 196 GLY B N 1
ATOM 3501 C CA . GLY B 1 196 ? 12.891 6.191 8.82 1 97.5 196 GLY B CA 1
ATOM 3502 C C . GLY B 1 196 ? 11.836 5.637 7.887 1 97.5 196 GLY B C 1
ATOM 3503 O O . GLY B 1 196 ? 11.539 4.438 7.914 1 97.5 196 GLY B O 1
ATOM 3504 N N . VAL B 1 197 ? 11.242 6.504 7.094 1 98.19 197 VAL B N 1
ATOM 3505 C CA . VAL B 1 197 ? 10.203 6.137 6.137 1 98.19 197 VAL B CA 1
ATOM 3506 C C . VAL B 1 197 ? 10.812 5.961 4.75 1 98.19 197 VAL B C 1
ATOM 3508 O O . VAL B 1 197 ? 11.375 6.906 4.184 1 98.19 197 VAL B O 1
ATOM 3511 N N . TYR B 1 198 ? 10.695 4.773 4.215 1 98.5 198 TYR B N 1
ATOM 3512 C CA . TYR B 1 198 ? 11.242 4.438 2.908 1 98.5 198 TYR B CA 1
ATOM 3513 C C . TYR B 1 198 ? 10.141 4.348 1.86 1 98.5 198 TYR B C 1
ATOM 3515 O O . TYR B 1 198 ? 9.055 3.824 2.133 1 98.5 198 TYR B O 1
ATOM 3523 N N . ARG B 1 199 ? 10.367 4.82 0.684 1 98.12 199 ARG B N 1
ATOM 3524 C CA . ARG B 1 199 ? 9.445 4.742 -0.448 1 98.12 199 ARG B CA 1
ATOM 3525 C C . ARG B 1 199 ? 10.188 4.355 -1.726 1 98.12 199 ARG B C 1
ATOM 3527 O O . ARG B 1 199 ? 11.32 4.777 -1.945 1 98.12 199 ARG B O 1
ATOM 3534 N N . CYS B 1 200 ? 9.523 3.621 -2.527 1 98.38 200 CYS B N 1
ATOM 3535 C CA . CYS B 1 200 ? 10.133 3.15 -3.768 1 98.38 200 CYS B CA 1
ATOM 3536 C C . CYS B 1 200 ? 9.273 3.525 -4.969 1 98.38 200 CYS B C 1
ATOM 3538 O O . CYS B 1 200 ? 8.047 3.457 -4.906 1 98.38 200 CYS B O 1
ATOM 3540 N N . THR B 1 201 ? 9.867 3.936 -6 1 97.94 201 THR B N 1
ATOM 3541 C CA . THR B 1 201 ? 9.211 4.191 -7.277 1 97.94 201 THR B CA 1
ATOM 3542 C C . THR B 1 201 ? 9.969 3.516 -8.414 1 97.94 201 THR B C 1
ATOM 3544 O O . THR B 1 201 ? 11.133 3.131 -8.258 1 97.94 201 THR B O 1
ATOM 3547 N N . HIS B 1 202 ? 9.305 3.289 -9.461 1 97.12 202 HIS B N 1
ATOM 3548 C CA . HIS B 1 202 ? 9.93 2.676 -10.633 1 97.12 202 HIS B CA 1
ATOM 3549 C C . HIS B 1 202 ? 9.438 3.328 -11.922 1 97.12 202 HIS B C 1
ATOM 3551 O O . HIS B 1 202 ? 8.492 4.113 -11.906 1 97.12 202 HIS B O 1
ATOM 3557 N N . ARG B 1 203 ? 10.109 3.137 -13.008 1 92.06 203 ARG B N 1
ATOM 3558 C CA . ARG B 1 203 ? 9.812 3.756 -14.297 1 92.06 203 ARG B CA 1
ATOM 3559 C C . ARG B 1 203 ? 9.656 5.266 -14.164 1 92.06 203 ARG B C 1
ATOM 3561 O O . ARG B 1 203 ? 10.57 5.945 -13.68 1 92.06 203 ARG B O 1
ATOM 3568 N N . HIS B 1 204 ? 8.492 5.793 -14.594 1 86.31 204 HIS B N 1
ATOM 3569 C CA . HIS B 1 204 ? 8.25 7.227 -14.484 1 86.31 204 HIS B CA 1
ATOM 3570 C C . HIS B 1 204 ? 7.508 7.57 -13.203 1 86.31 204 HIS B C 1
ATOM 3572 O O . HIS B 1 204 ? 6.383 8.078 -13.25 1 86.31 204 HIS B O 1
ATOM 3578 N N . GLU B 1 205 ? 8.141 7.23 -12.039 1 87.19 205 GLU B N 1
ATOM 3579 C CA . GLU B 1 205 ? 7.707 7.613 -10.695 1 87.19 205 GLU B CA 1
ATOM 3580 C C . GLU B 1 205 ? 6.422 6.891 -10.305 1 87.19 205 GLU B C 1
ATOM 3582 O O . GLU B 1 205 ? 5.555 7.469 -9.648 1 87.19 205 GLU B O 1
ATOM 3587 N N . GLU B 1 206 ? 6.266 5.695 -10.852 1 93.69 206 GLU B N 1
ATOM 3588 C CA . GLU B 1 206 ? 5.156 4.867 -10.383 1 93.69 206 GLU B CA 1
ATOM 3589 C C . GLU B 1 206 ? 5.453 4.277 -9.008 1 93.69 206 GLU B C 1
ATOM 3591 O O . GLU B 1 206 ? 6.539 3.74 -8.781 1 93.69 206 GLU B O 1
ATOM 3596 N N . GLU B 1 207 ? 4.512 4.473 -8.164 1 95.19 207 GLU B N 1
ATOM 3597 C CA . GLU B 1 207 ? 4.691 4.023 -6.789 1 95.19 207 GLU B CA 1
ATOM 3598 C C . GLU B 1 207 ? 4.586 2.506 -6.688 1 95.19 207 GLU B C 1
ATOM 3600 O O . GLU B 1 207 ? 3.744 1.891 -7.344 1 95.19 207 GLU B O 1
ATOM 3605 N N . GLY B 1 208 ? 5.434 1.943 -5.836 1 97 208 GLY B N 1
ATOM 3606 C CA . GLY B 1 208 ? 5.32 0.529 -5.52 1 97 208 GLY B CA 1
ATOM 3607 C C . GLY B 1 208 ? 4.398 0.254 -4.344 1 97 208 GLY B C 1
ATOM 3608 O O . GLY B 1 208 ? 3.795 1.177 -3.793 1 97 208 GLY B O 1
ATOM 3609 N N . GLN B 1 209 ? 4.277 -1.089 -4.031 1 97.94 209 GLN B N 1
ATOM 3610 C CA . GLN B 1 209 ? 3.537 -1.565 -2.865 1 97.94 209 GLN B CA 1
ATOM 3611 C C . GLN B 1 209 ? 4.469 -2.223 -1.853 1 97.94 209 GLN B C 1
ATOM 3613 O O . GLN B 1 209 ? 5.336 -3.02 -2.223 1 97.94 209 GLN B O 1
ATOM 3618 N N . PRO B 1 210 ? 4.363 -1.859 -0.622 1 98.31 210 PRO B N 1
ATOM 3619 C CA . PRO B 1 210 ? 3.504 -0.82 -0.051 1 98.31 210 PRO B CA 1
ATOM 3620 C C . PRO B 1 210 ? 3.949 0.59 -0.434 1 98.31 210 PRO B C 1
ATOM 3622 O O . PRO B 1 210 ? 5.047 0.771 -0.969 1 98.31 210 PRO B O 1
ATOM 3625 N N . GLU B 1 211 ? 3.074 1.589 -0.243 1 97.75 211 GLU B N 1
ATOM 3626 C CA . GLU B 1 211 ? 3.402 2.961 -0.622 1 97.75 211 GLU B CA 1
ATOM 3627 C C . GLU B 1 211 ? 4.609 3.473 0.155 1 97.75 211 GLU B C 1
ATOM 3629 O O . GLU B 1 211 ? 5.324 4.363 -0.314 1 97.75 211 GLU B O 1
ATOM 3634 N N . ALA B 1 212 ? 4.754 2.982 1.363 1 98.5 212 ALA B N 1
ATOM 3635 C CA . ALA B 1 212 ? 5.863 3.359 2.24 1 98.5 212 ALA B CA 1
ATOM 3636 C C . ALA B 1 212 ? 6.137 2.271 3.275 1 98.5 212 ALA B C 1
ATOM 3638 O O . ALA B 1 212 ? 5.254 1.47 3.59 1 98.5 212 ALA B O 1
ATOM 3639 N N . VAL B 1 213 ? 7.367 2.205 3.695 1 98.75 213 VAL B N 1
ATOM 3640 C CA . VAL B 1 213 ? 7.758 1.325 4.793 1 98.75 213 VAL B CA 1
ATOM 3641 C C . VAL B 1 213 ? 8.383 2.146 5.914 1 98.75 213 VAL B C 1
ATOM 3643 O O . VAL B 1 213 ? 9.273 2.971 5.672 1 98.75 213 VAL B O 1
ATOM 3646 N N . ASN B 1 214 ? 7.863 2.053 7.113 1 98.62 214 ASN B N 1
ATOM 3647 C CA . ASN B 1 214 ? 8.5 2.643 8.289 1 98.62 214 ASN B CA 1
ATOM 3648 C C . ASN B 1 214 ? 9.477 1.671 8.938 1 98.62 214 ASN B C 1
ATOM 3650 O O . ASN B 1 214 ? 9.062 0.711 9.594 1 98.62 214 ASN B O 1
ATOM 3654 N N . LEU B 1 215 ? 10.727 1.868 8.758 1 98.56 215 LEU B N 1
ATOM 3655 C CA . LEU B 1 215 ? 11.766 1.025 9.336 1 98.56 215 LEU B CA 1
ATOM 3656 C C . LEU B 1 215 ? 12.148 1.511 10.734 1 98.56 215 LEU B C 1
ATOM 3658 O O . LEU B 1 215 ? 12.727 2.59 10.883 1 98.56 215 LEU B O 1
ATOM 3662 N N . SER B 1 216 ? 11.812 0.749 11.719 1 97.56 216 SER B N 1
ATOM 3663 C CA . SER B 1 216 ? 12.164 1.032 13.102 1 97.56 216 SER B CA 1
ATOM 3664 C C . SER B 1 216 ? 13.297 0.128 13.578 1 97.56 216 SER B C 1
ATOM 3666 O O . SER B 1 216 ? 13.211 -1.097 13.461 1 97.56 216 SER B O 1
ATOM 3668 N N . ILE B 1 217 ? 14.312 0.754 14.078 1 96.75 217 ILE B N 1
ATOM 3669 C CA . ILE B 1 217 ? 15.492 0.007 14.5 1 96.75 217 ILE B CA 1
ATOM 3670 C C . ILE B 1 217 ? 15.547 -0.044 16.016 1 96.75 217 ILE B C 1
ATOM 3672 O O . ILE B 1 217 ? 15.5 0.994 16.688 1 96.75 217 ILE B O 1
ATOM 3676 N N . SER B 1 218 ? 15.672 -1.213 16.5 1 93.81 218 SER B N 1
ATOM 3677 C CA . SER B 1 218 ? 15.773 -1.385 17.938 1 93.81 218 SER B CA 1
ATOM 3678 C C . SER B 1 218 ? 17.203 -1.745 18.359 1 93.81 218 SER B C 1
ATOM 3680 O O . SER B 1 218 ? 17.906 -2.436 17.625 1 93.81 218 SER B O 1
ATOM 3682 N N . GLY B 1 219 ? 17.875 -1.083 19.234 1 82.81 219 GLY B N 1
ATOM 3683 C CA . GLY B 1 219 ? 19.219 -1.348 19.734 1 82.81 219 GLY B CA 1
ATOM 3684 C C . GLY B 1 219 ? 19.391 -2.771 20.219 1 82.81 219 GLY B C 1
ATOM 3685 O O . GLY B 1 219 ? 20.391 -3.426 19.891 1 82.81 219 GLY B O 1
ATOM 3686 N N . GLU B 1 220 ? 18.875 -3.02 21.438 1 67.62 220 GLU B N 1
ATOM 3687 C CA . GLU B 1 220 ? 19.141 -4.277 22.125 1 67.62 220 GLU B CA 1
ATOM 3688 C C . GLU B 1 220 ? 18.266 -5.402 21.578 1 67.62 220 GLU B C 1
ATOM 3690 O O . GLU B 1 220 ? 17.047 -5.355 21.672 1 67.62 220 GLU B O 1
ATOM 3695 N N . CYS B 1 221 ? 18.578 -5.652 20.391 1 66.12 221 CYS B N 1
ATOM 3696 C CA . CYS B 1 221 ? 17.844 -6.863 20.047 1 66.12 221 CYS B CA 1
ATOM 3697 C C . CYS B 1 221 ? 18.438 -8.086 20.734 1 66.12 221 CYS B C 1
ATOM 3699 O O . CYS B 1 221 ? 19.609 -8.414 20.531 1 66.12 221 CYS B O 1
ATOM 3701 N N . PHE B 1 222 ? 18.625 -7.852 22.125 1 51.78 222 PHE B N 1
ATOM 3702 C CA . PHE B 1 222 ? 19.109 -8.977 22.906 1 51.78 222 PHE B CA 1
ATOM 3703 C C . PHE B 1 222 ? 18.594 -10.297 22.344 1 51.78 222 PHE B C 1
ATOM 3705 O O . PHE B 1 222 ? 17.391 -10.453 22.141 1 51.78 222 PHE B O 1
ATOM 3712 N N . ILE B 1 223 ? 19.453 -10.648 21.516 1 50.16 223 ILE B N 1
ATOM 3713 C CA . ILE B 1 223 ? 19.141 -12.062 21.297 1 50.16 223 ILE B CA 1
ATOM 3714 C C . ILE B 1 223 ? 18.703 -12.695 22.609 1 50.16 223 ILE B C 1
ATOM 3716 O O . ILE B 1 223 ? 19.484 -12.781 23.562 1 50.16 223 ILE B O 1
ATOM 3720 N N . HIS B 1 224 ? 17.719 -12.406 23.188 1 38.28 224 HIS B N 1
ATOM 3721 C CA . HIS B 1 224 ? 17.391 -13.312 24.297 1 38.28 224 HIS B CA 1
ATOM 3722 C C . HIS B 1 224 ? 17.781 -14.75 23.953 1 38.28 224 HIS B C 1
ATOM 3724 O O . HIS B 1 224 ? 17.281 -15.32 22.984 1 38.28 224 HIS B O 1
ATOM 3730 N N . GLN B 1 225 ? 19.109 -15.172 24.094 1 35.75 225 GLN B N 1
ATOM 3731 C CA . GLN B 1 225 ? 19.344 -16.594 24.344 1 35.75 225 GLN B CA 1
ATOM 3732 C C . GLN B 1 225 ? 18.25 -17.172 25.219 1 35.75 225 GLN B C 1
ATOM 3734 O O . GLN B 1 225 ? 18.219 -16.953 26.438 1 35.75 225 GLN B O 1
ATOM 3739 N N . ASN B 1 226 ? 17.078 -17.125 25.047 1 31.08 226 ASN B N 1
ATOM 3740 C CA . ASN B 1 226 ? 16.266 -18.078 25.812 1 31.08 226 ASN B CA 1
ATOM 3741 C C . ASN B 1 226 ? 16.953 -19.422 25.938 1 31.08 226 ASN B C 1
ATOM 3743 O O . ASN B 1 226 ? 17.734 -19.812 25.062 1 31.08 226 ASN B O 1
ATOM 3747 N N . ALA B 1 227 ? 16.906 -20.359 27.156 1 28.41 227 ALA B N 1
ATOM 3748 C CA . ALA B 1 227 ? 16.703 -21.766 27.469 1 28.41 227 ALA B CA 1
ATOM 3749 C C . ALA B 1 227 ? 16.031 -22.5 26.312 1 28.41 227 ALA B C 1
ATOM 3751 O O . ALA B 1 227 ? 15.367 -21.859 25.484 1 28.41 227 ALA B O 1
ATOM 3752 N N . THR B 1 228 ? 15.898 -23.938 26.109 1 27.48 228 THR B N 1
ATOM 3753 C CA . THR B 1 228 ? 15.211 -24.766 25.125 1 27.48 228 THR B CA 1
ATOM 3754 C C . THR B 1 228 ? 13.875 -24.125 24.734 1 27.48 228 THR B C 1
ATOM 3756 O O . THR B 1 228 ? 13.109 -23.719 25.609 1 27.48 228 THR B O 1
ATOM 3759 N N . ALA B 1 229 ? 13.289 -23.578 23.875 1 25.69 229 ALA B N 1
ATOM 3760 C CA . ALA B 1 229 ? 11.844 -23.734 24.031 1 25.69 229 ALA B CA 1
ATOM 3761 C C . ALA B 1 229 ? 11.5 -25.141 24.531 1 25.69 229 ALA B C 1
ATOM 3763 O O . ALA B 1 229 ? 11.664 -26.125 23.812 1 25.69 229 ALA B O 1
ATOM 3764 N N . GLN B 1 230 ? 11.672 -26.281 25.359 1 22.92 230 GLN B N 1
ATOM 3765 C CA . GLN B 1 230 ? 10.578 -27.219 25.109 1 22.92 230 GLN B CA 1
ATOM 3766 C C . GLN B 1 230 ? 9.266 -26.484 24.859 1 22.92 230 GLN B C 1
ATOM 3768 O O . GLN B 1 230 ? 8.992 -25.469 25.516 1 22.92 230 GLN B O 1
ATOM 3773 N N . CYS B 1 231 ? 8.25 -26.172 23.75 1 23.11 231 CYS B N 1
ATOM 3774 C CA . CYS B 1 231 ? 7.707 -27.531 23.781 1 23.11 231 CYS B CA 1
ATOM 3775 C C . CYS B 1 231 ? 8.805 -28.547 24.062 1 23.11 231 CYS B C 1
ATOM 3777 O O . CYS B 1 231 ? 9.531 -28.953 23.141 1 23.11 231 CYS B O 1
ATOM 3779 N N . SER B 1 232 ? 9.711 -28.109 24.844 1 27.73 232 SER B N 1
ATOM 3780 C CA . SER B 1 232 ? 10.875 -28.719 25.5 1 27.73 232 SER B CA 1
ATOM 3781 C C . SER B 1 232 ? 10.758 -30.234 25.547 1 27.73 232 SER B C 1
ATOM 3783 O O . SER B 1 232 ? 9.648 -30.766 25.641 1 27.73 232 SER B O 1
ATOM 3785 N N . HIS B 1 233 ? 11.727 -30.922 25.109 1 26.42 233 HIS B N 1
ATOM 3786 C CA . HIS B 1 233 ? 12.117 -32.312 25.25 1 26.42 233 HIS B CA 1
ATOM 3787 C C . HIS B 1 233 ? 11.844 -32.812 26.656 1 26.42 233 HIS B C 1
ATOM 3789 O O . HIS B 1 233 ? 12.727 -32.812 27.516 1 26.42 233 HIS B O 1
ATOM 3795 N N . PHE B 1 234 ? 10.75 -32.156 27.312 1 25.47 234 PHE B N 1
ATOM 3796 C CA . PHE B 1 234 ? 10.445 -32.812 28.578 1 25.47 234 PHE B CA 1
ATOM 3797 C C . PHE B 1 234 ? 10.609 -34.312 28.469 1 25.47 234 PHE B C 1
ATOM 3799 O O . PHE B 1 234 ? 10.516 -35.031 29.453 1 2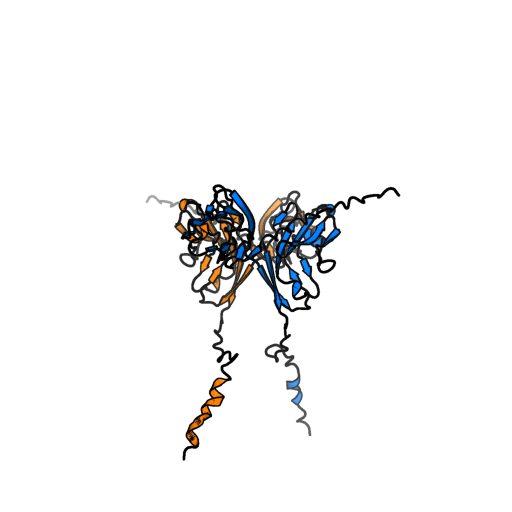5.47 234 PHE B O 1
ATOM 3806 N N . HIS B 1 235 ? 10.18 -34.781 27.172 1 23.14 235 HIS B N 1
ATOM 3807 C CA . HIS B 1 235 ? 9.906 -36.156 27.5 1 23.14 235 HIS B CA 1
ATOM 3808 C C . HIS B 1 235 ? 11.148 -36.875 28.047 1 23.14 235 HIS B C 1
ATOM 3810 O O . HIS B 1 235 ? 11.047 -37.812 28.812 1 23.14 235 HIS B O 1
ATOM 3816 N N . LYS B 1 236 ? 12.18 -36.719 27.094 1 25.47 236 LYS B N 1
ATOM 3817 C CA . LYS B 1 236 ? 12.617 -38.094 27.016 1 25.47 236 LYS B CA 1
ATOM 3818 C C . LYS B 1 236 ? 13.445 -38.5 28.234 1 25.47 236 LYS B C 1
ATOM 3820 O O . LYS B 1 236 ? 13.945 -39.625 28.312 1 25.47 236 LYS B O 1
ATOM 3825 N N . ASP B 1 237 ? 14.102 -37.344 28.828 1 25.05 237 ASP B N 1
ATOM 3826 C CA . ASP B 1 237 ? 15.164 -37.906 29.656 1 25.05 237 ASP B CA 1
ATOM 3827 C C . ASP B 1 237 ? 14.594 -38.812 30.734 1 25.05 237 ASP B C 1
ATOM 3829 O O . ASP B 1 237 ? 15.305 -39.188 31.672 1 25.05 237 ASP B O 1
ATOM 3833 N N . LEU B 1 238 ? 13.234 -38.469 30.922 1 24.28 238 LEU B N 1
ATOM 3834 C CA . LEU B 1 238 ? 12.922 -39.188 32.156 1 24.28 238 LEU B CA 1
ATOM 3835 C C . LEU B 1 238 ? 13.461 -40.594 32.094 1 24.28 238 LEU B C 1
ATOM 3837 O O . LEU B 1 238 ? 13.531 -41.281 33.125 1 24.28 238 LEU B O 1
ATOM 3841 N N . HIS B 1 239 ? 13.273 -41.125 30.844 1 24.28 239 HIS B N 1
ATOM 3842 C CA . HIS B 1 239 ? 13.086 -42.562 31.047 1 24.28 239 HIS B CA 1
ATOM 3843 C C . HIS B 1 239 ? 14.391 -43.219 31.484 1 24.28 239 HIS B C 1
ATOM 3845 O O . HIS B 1 239 ? 14.398 -44.406 31.812 1 24.28 239 HIS B O 1
ATOM 3851 N N . ARG B 1 240 ? 15.516 -42.594 30.938 1 20.89 240 ARG B N 1
ATOM 3852 C CA . ARG B 1 240 ? 16.469 -43.688 30.797 1 20.89 240 ARG B CA 1
ATOM 3853 C C . ARG B 1 240 ? 16.953 -44.188 32.156 1 20.89 240 ARG B C 1
ATOM 3855 O O . ARG B 1 240 ? 18.109 -44.562 32.312 1 20.89 240 ARG B O 1
ATOM 3862 N N . ALA B 1 241 ? 16.453 -43.469 33.25 1 24.73 241 ALA B N 1
ATOM 3863 C CA . ALA B 1 241 ? 16.938 -44.094 34.469 1 24.73 241 ALA B CA 1
ATOM 3864 C C . ALA B 1 241 ? 16.797 -45.625 34.375 1 24.73 241 ALA B C 1
ATOM 3866 O O . ALA B 1 241 ? 15.773 -46.188 34.781 1 24.73 241 ALA B O 1
ATOM 3867 N N . ALA B 1 242 ? 16.656 -46.125 33.031 1 22.91 242 ALA B N 1
ATOM 3868 C CA . ALA B 1 242 ? 16.422 -47.562 32.875 1 22.91 242 ALA B CA 1
ATOM 3869 C C . ALA B 1 242 ? 17.281 -48.375 33.875 1 22.91 242 ALA B C 1
ATOM 3871 O O . ALA B 1 242 ? 16.75 -49.219 34.594 1 22.91 242 ALA B O 1
ATOM 3872 N N . GLU B 1 243 ? 18.219 -48.969 33.344 1 26.06 24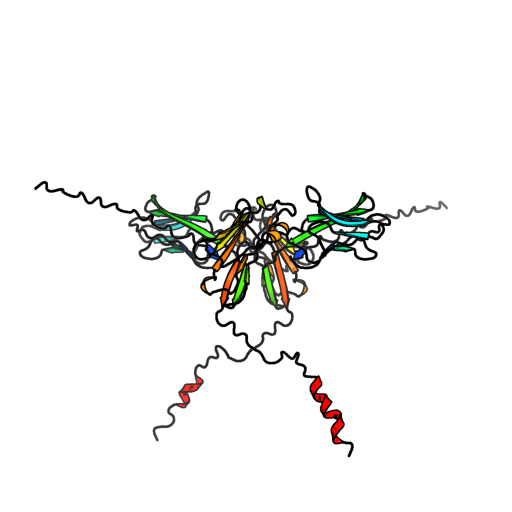3 GLU B N 1
ATOM 3873 C CA . GLU B 1 243 ? 18.516 -50.375 33.406 1 26.06 243 GLU B CA 1
ATOM 3874 C C . GLU B 1 243 ? 19.594 -50.688 34.438 1 26.06 243 GLU B C 1
ATOM 3876 O O . GLU B 1 243 ? 20 -51.812 34.625 1 26.06 243 GLU B O 1
ATOM 3881 N N . HIS B 1 244 ? 20.328 -49.5 34.812 1 27.11 244 HIS B N 1
ATOM 3882 C CA . HIS B 1 244 ? 21.547 -50.156 35.25 1 27.11 244 HIS B CA 1
ATOM 3883 C C . HIS B 1 244 ? 21.312 -50.969 36.531 1 27.11 244 HIS B C 1
ATOM 3885 O O . HIS B 1 244 ? 22.234 -51.594 37.031 1 27.11 244 HIS B O 1
ATOM 3891 N N . THR B 1 245 ? 20.328 -50.312 37.312 1 24.09 245 THR B N 1
ATOM 3892 C CA . THR B 1 245 ? 20.609 -50.781 38.656 1 24.09 245 THR B CA 1
ATOM 3893 C C . THR B 1 245 ? 20.578 -52.312 38.719 1 24.09 245 THR B C 1
ATOM 3895 O O . THR B 1 245 ? 21.172 -52.906 39.625 1 24.09 245 THR B O 1
ATOM 3898 N N . THR B 1 246 ? 19.469 -52.906 38.156 1 23.27 246 THR B N 1
ATOM 3899 C CA . THR B 1 246 ? 19.031 -54.062 38.906 1 23.27 246 THR B CA 1
ATOM 3900 C C . THR B 1 246 ? 20.125 -55.125 38.906 1 23.27 246 THR B C 1
ATOM 3902 O O . THR B 1 246 ? 20.062 -56.094 39.688 1 23.27 246 THR B O 1
ATOM 3905 N N . LEU B 1 247 ? 20.844 -55.312 37.688 1 22.94 247 LEU B N 1
ATOM 3906 C CA . LEU B 1 247 ? 21.125 -56.75 37.625 1 22.94 247 LEU B CA 1
ATOM 3907 C C . LEU B 1 247 ? 22.141 -57.156 38.688 1 22.94 247 LEU B C 1
ATOM 3909 O O . LEU B 1 247 ? 22.516 -58.312 38.781 1 22.94 247 LEU B O 1
ATOM 3913 N N . HIS B 1 248 ? 22.391 -56.375 39.781 1 21.12 248 HIS B N 1
ATOM 3914 C CA . HIS B 1 248 ? 22.953 -57.375 40.688 1 21.12 248 HIS B CA 1
ATOM 3915 C C . HIS B 1 248 ? 21.891 -58.375 41.125 1 21.12 248 HIS B C 1
ATOM 3917 O O . HIS B 1 248 ? 20.75 -58 41.406 1 21.12 248 HIS B O 1
#

Foldseek 3Di:
DPPPPPDPDPPPPPPPPPPDFFFEEEAQQKDKAFAADDAPAKKWKWFVDVVIWTAKIDGPRDIDGTPPQPPAWDQDPPGRIIMGGGHHQVSFGKMFMDHVNDTRDIHTHHYAHAAEDEDEAQAKDKAWWFDPDALPDDLQQWWKFKDFRRHTAWIAHRNDIDGDPPNVPQWDFDSNCVSVRTGIIMGGRDDQVNFGKMWMAIRPRHGTPPRIHGYHYDYPPPPPPDDPPPDPCVPDDPPPVPDPPDDD/DPPPPPDPDPPPPPPPPPPDFFFEEEAQQKDKAFAADDAPAKKWKWFVDVVIWTAKIDGPRDI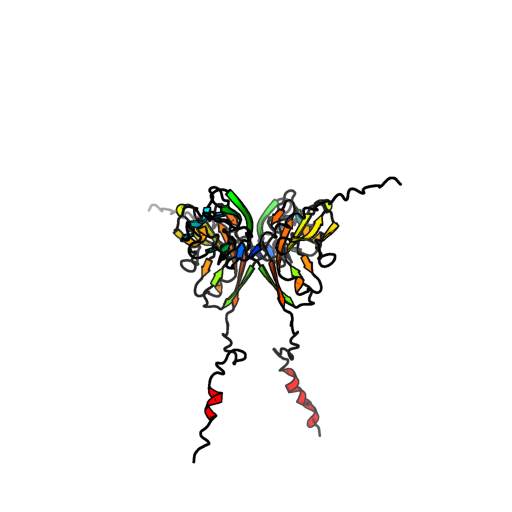DGTPPQPPFWDQDPPGRIIMGGGHHQVSFGKMFMDHVNHTRDIHTHHYAHAAEDEDEAFAKDKAWWFDDDALPDDLQQWWKWKDFRRHTAWIAHRNDIDGDPPNVPQWDFDSNCVSVRTGIIMGGRDDQVNFGKMWMAIRPRHGTPPRIYGYHYDYPPPPPPDDPPVCDPVPDPVPPVPDDPPPD

Secondary structure (DSSP, 8-state):
--------------------PPPEEETTS-EEE------SS-EEEEE--SS-EEEEEEETTEEEE-TT-TTTEEEPTTS--EEESSPPGGG-EEEEEEETTEEEEEEEEEEE-PEEEEEETTS-EEE--B----TT--GGG-EEEEEETTEEEEEEETTEEEE-TT-TTT-EE-GGGGGGTB--EEESS--GGG-EEEEEEETTTEE-BSS-EEEEEES---------SS-----TTTTTS-SSS---/--------------------PPPEEETTS-EEE------SS-EEEEE--SS-EEEEEEETTEEEEPTT-TTTEEEPTTS--EEESSPPGGG-EEEEEEETTEEEEEEEEEEE-PEEEEEETTS-EEE--B----TT--GGG-EEEEEETTEEEEEEETTEEEE-TT-TTT-EE-GGGGGGTB--EEESS--GGG-EEEEEEETTTEE-BSS-EEEEEES-------S--SS---SGGGTTS-STTTT-

pLDDT: mean 84.4, std 23.42, range [18.94, 98.81]